Protein AF-A0A8J5J2X6-F1 (afdb_monomer_lite)

Foldseek 3Di:
DDDDDDDDDDDDDDDDDDDDDDPDPPDDDDDDDDDDDPDCVVCVPQDPPRDDDPVVVVPDPPDDPDDDDDDDQQAFFQDQDPFAGDTDTDRPVRFEEEAEAEAAADQCVQWDQDPQHDPPDDTAHDQCSPVVSVVVQADDADPDPVSRGGHGQKYWYWYAYPVRDIDIHIDGDQQQFDLLLVLLVLLQVLQLLVLVVCVVVVVDVDPVVSHRPDDADRDDDPPVLLVDDPVLLVVLQVDDAPWKDFDDPDPDPPPPDPDDPPFFKDKDKHKQWLQNLVVLQCQLQVPQPPDHFDSCLSLLLLLLQLLQLLVQVVCVVVVHDNVLAFSKEKEKAQCVPPCLDPPQDPNHNGDRIDIQMDGDPSVQRNPDRSNRSSVSVVVSRPRDDSVSVVSVVSNCSSRSHNVRMDTPDDLPRQHAYEYESQQSLQQPSSANPHTDSDDDDGDDPVQLRANYKYKHAHPVSVVDDPVCRRPRNTMIIITHIHRPSSVVSSVVDCSSSVSRDDDDDPDPPPPPPPPDPPFAKDDQPDPVNVVQVVVQLVVLCVPDPLSQSVQKDFPGWPTWTWDDDPFWTKIWTWTWIAGCFFQVNDRIDIFIKIKTWGDADPVCVVVVDGDIDIDMDTPDRGHGHPVSSVVSNVVVVVVVVVVVVVVVVVVVVVVVVVVPDDDDDDDDDDDDDDDDDDDDDDDLVNLLPDDLVVLVVLLVDPPNDPVSNVSSVVSVVVVVVVVVVVVVVVVPDDDDDDDDDD

Sequence (742 aa):
MRSRRDSPHRTVVVLSPLVKVTWNMKVKVMEEYPLFCADGSSTEQLASPVLLGPLDHIAQHFVPISVAFVYRRGESRIVMDDKDNTPRIDQLGAGGKLFSATCCDLLEAFEAVGEDDEPGSKPRLIVTNLPGGGNALLPPFDPSGAGMTRDPILSVQHTRFACGGVAIGICIRHIFCDAGGFFQLVRDLAELYRALRAFENGLIDNENEVKLSKPPHIRSFMEELHDMTLEERQEALQFQPVGFKLSPEVESAAAATNKLIPAPVTGRVLRFSSSELAALKAEANANNNGKPLSTFCALAAHIWLSIYRARVRLCEASMALASQVSPQILLSVNLRSRNQLRDVPPQYFPNAVFSAVLSVPTAQLLDAPLSTAAALIRDGTQPQAPTEMLKALHWIAAQPDKRRVQPCCNYEKEGVFVTQWSKFDMYQGASFEVPPALVAQPFTSSSLYDGLTCLMATEDQLRQSMDSAGVTTGSIDVNLALKEPVWTILDQDESFRRHRGCRSAVASIAPRSYFSSVRTPQSPNDPVIADAANFAVDQLRALSDSGIYTTLSLSKIHAAATELGDFHYVIHLQVALASPYFRSKRQVEDFEMMVLESKPRIEECASGKFNATRSIAIDEFPEMDEDAIENFWIKMVEERRQRRRELFEQWEREGELADGGGKQDHVESSEEKTVEKVTKTLTLDELQAMPTKQLRQLLATPESTAPLRAAISAILDERLTLLEQREETLNNQPINLHRDEL

Secondary structure (DSSP, 8-state):
-------------------------------------S-THHHHTS-SSPPPPTTTTTS-TT--------------EEEEPTTT--EEEE-GGG-EEEEEEEESS-GGGGEE--TTSPTTPPPEE-GGGSGGGGGGGSPP---SHHHHHHS-SEEEEEEEETTS-EEEEEEE-TTT--HHHHHHHHHHHHHHHHHHHHHHTTSSS-GGG-S-SSPPB-SPTTGGGGG--HHHHHHHHT---SSEEEPPS---TT-------PPPEEEEEEEE-HHHHHHHHHHHHTTSTT-PPPHHHHHHHHHHHHHHHHHHHHHHHTT--GGGS--EEEEEEETTGGGSSTTPPTTB-S--EEEEEEE--HHHHTT--HHHHHHHHHHHTSPPPHHHHHHHHHHHHH-S-GGGEEESS-TTS--EEEEE-TTS-SSTT--SSS--S-------TTT--TTEEEEEE-GGGGGS-GGGTT---S-EEEEEEEEHHHHHHHTT-TTTTTTSPPPP---------------EEE-TT-HHHHHHHHHHHHHHHHT-TTSGGGG-EEEEEEEEEEEE-SSEEEEEEEEEEE-TTBTT--SEEEEEEEEEEEPPPHHHHHHT-----EEEEESSPPPB-HHHHHHHHHHHHHHHHHHHHHHHHHHHHHHHHHTTS----------------------HHHHHHS-HHHHHHHHHSTT--HHHHHHHHHHHHHHHHHHHHHHHHHTT-PPPP-----

InterPro domains:
  IPR050317 Plant and Fungal Acyltransferase [PTHR31642] (138-442)

Structure (mmCIF, N/CA/C/O backbone):
data_AF-A0A8J5J2X6-F1
#
_entry.id   AF-A0A8J5J2X6-F1
#
loop_
_atom_site.group_PDB
_atom_site.id
_atom_site.type_symbol
_atom_site.label_atom_id
_atom_site.label_alt_id
_atom_site.label_comp_id
_atom_site.label_asym_id
_atom_site.label_entity_id
_atom_site.label_seq_id
_atom_site.pdbx_PDB_ins_code
_atom_site.Cartn_x
_atom_site.Cartn_y
_atom_site.Cartn_z
_atom_site.occupancy
_atom_site.B_iso_or_equiv
_atom_site.auth_seq_id
_atom_site.auth_comp_id
_atom_site.auth_asym_id
_atom_site.auth_atom_id
_atom_site.pdbx_PDB_model_num
ATOM 1 N N . MET A 1 1 ? 76.488 -28.567 13.703 1.00 27.23 1 MET A N 1
ATOM 2 C CA . MET A 1 1 ? 77.053 -29.882 13.321 1.00 27.23 1 MET A CA 1
ATOM 3 C C . MET A 1 1 ? 75.898 -30.862 13.142 1.00 27.23 1 MET A C 1
ATOM 5 O O . MET A 1 1 ? 75.124 -30.931 14.077 1.00 27.23 1 MET A O 1
ATOM 9 N N . ARG A 1 2 ? 75.808 -31.522 11.965 1.00 24.81 2 ARG A N 1
ATOM 10 C CA . ARG A 1 2 ? 75.247 -32.870 11.627 1.00 24.81 2 ARG A CA 1
ATOM 11 C C . ARG A 1 2 ? 73.973 -33.350 12.374 1.00 24.81 2 ARG A C 1
ATOM 13 O O . ARG A 1 2 ? 73.943 -33.296 13.584 1.00 24.81 2 ARG A O 1
ATOM 20 N N . SER A 1 3 ? 72.950 -33.990 11.797 1.00 24.14 3 SER A N 1
ATOM 21 C CA . SER A 1 3 ? 72.700 -34.650 10.503 1.00 24.14 3 SER A CA 1
ATOM 22 C C . SER A 1 3 ? 71.286 -35.286 10.575 1.00 24.14 3 SER A C 1
ATOM 24 O O . SER A 1 3 ? 70.951 -35.804 11.632 1.00 24.14 3 SER A O 1
ATOM 26 N N . ARG A 1 4 ? 70.522 -35.261 9.460 1.00 25.11 4 ARG A N 1
ATOM 27 C CA . ARG A 1 4 ? 69.577 -36.275 8.880 1.00 25.11 4 ARG A CA 1
ATOM 28 C C . ARG A 1 4 ?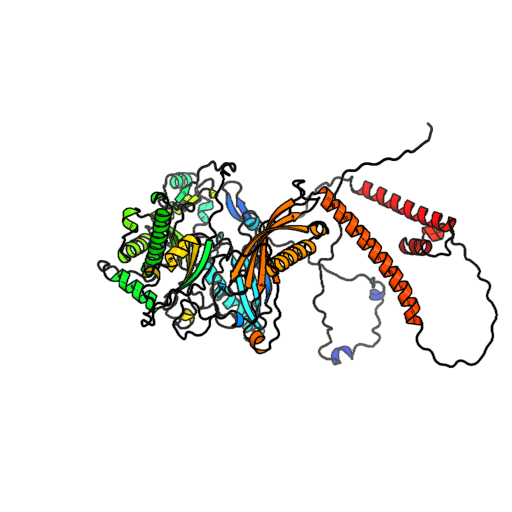 69.304 -37.554 9.707 1.00 25.11 4 ARG A C 1
ATOM 30 O O . ARG A 1 4 ? 70.261 -38.087 10.250 1.00 25.11 4 ARG A O 1
ATOM 37 N N . ARG A 1 5 ? 68.138 -38.221 9.732 1.00 27.00 5 ARG A N 1
ATOM 38 C CA . ARG A 1 5 ? 66.976 -38.486 8.828 1.00 27.00 5 ARG A CA 1
ATOM 39 C C . ARG A 1 5 ? 65.994 -39.335 9.700 1.00 27.00 5 ARG A C 1
ATOM 41 O O . ARG A 1 5 ? 66.466 -39.955 10.643 1.00 27.00 5 ARG A O 1
ATOM 48 N N . ASP A 1 6 ? 64.667 -39.293 9.581 1.00 25.81 6 ASP A N 1
ATOM 49 C CA . ASP A 1 6 ? 63.839 -40.170 8.729 1.00 25.81 6 ASP A CA 1
ATOM 50 C C . ASP A 1 6 ? 62.344 -39.850 8.973 1.00 25.81 6 ASP A C 1
ATOM 52 O O . ASP A 1 6 ? 61.942 -39.468 10.071 1.00 25.81 6 ASP A O 1
ATOM 56 N N . SER A 1 7 ? 61.524 -40.036 7.943 1.00 24.81 7 SER A N 1
ATOM 57 C CA . SER A 1 7 ? 60.050 -40.039 7.934 1.00 24.81 7 SER A CA 1
ATOM 58 C C . SER A 1 7 ? 59.576 -41.410 7.391 1.00 24.81 7 SER A C 1
ATOM 60 O O . SER A 1 7 ? 60.439 -42.179 6.962 1.00 24.81 7 SER A O 1
ATOM 62 N N . PRO A 1 8 ? 58.272 -41.749 7.238 1.00 46.94 8 PRO A N 1
ATOM 63 C CA . PRO A 1 8 ? 57.023 -41.316 7.896 1.00 46.94 8 PRO A CA 1
ATOM 64 C C . PRO A 1 8 ? 56.087 -42.505 8.285 1.00 46.94 8 PRO A C 1
ATOM 66 O O . PRO A 1 8 ? 56.210 -43.609 7.767 1.00 46.94 8 PRO A O 1
ATOM 69 N N . HIS A 1 9 ? 55.022 -42.256 9.059 1.00 23.39 9 HIS A N 1
ATOM 70 C CA . HIS A 1 9 ? 53.751 -42.986 8.899 1.00 23.39 9 HIS A CA 1
ATOM 71 C C . HIS A 1 9 ? 52.564 -42.013 8.988 1.00 23.39 9 HIS A C 1
ATOM 73 O O . HIS A 1 9 ? 52.481 -41.187 9.892 1.00 23.39 9 HIS A O 1
ATOM 79 N N . ARG A 1 10 ? 51.684 -42.097 7.980 1.00 30.98 10 ARG A N 1
ATOM 80 C CA . ARG A 1 10 ? 50.419 -41.360 7.800 1.00 30.98 10 ARG A CA 1
ATOM 81 C C . ARG A 1 10 ? 49.315 -41.910 8.713 1.00 30.98 10 ARG A C 1
ATOM 83 O O . ARG A 1 10 ? 49.318 -43.113 8.944 1.00 30.98 10 ARG A O 1
ATOM 90 N N . THR A 1 11 ? 48.355 -41.054 9.099 1.00 22.88 11 THR A N 1
ATOM 91 C CA . THR A 1 11 ? 46.870 -41.233 9.201 1.00 22.88 11 THR A CA 1
ATOM 92 C C . THR A 1 11 ? 46.329 -39.982 9.938 1.00 22.88 11 THR A C 1
ATOM 94 O O . THR A 1 11 ? 46.673 -39.787 11.094 1.00 22.88 11 THR A O 1
ATOM 97 N N . VAL A 1 12 ? 45.852 -38.925 9.260 1.00 27.12 12 VAL A N 1
ATOM 98 C CA . VAL A 1 12 ? 44.464 -38.613 8.813 1.00 27.12 12 VAL A CA 1
ATOM 99 C C . VAL A 1 12 ? 43.420 -38.589 9.944 1.00 27.12 12 VAL A C 1
ATOM 101 O O . VAL A 1 12 ? 43.097 -39.655 10.439 1.00 27.12 12 VAL A O 1
ATOM 104 N N . VAL A 1 13 ? 42.883 -37.398 10.284 1.00 24.02 13 VAL A N 1
ATOM 105 C CA . VAL A 1 13 ? 41.443 -37.006 10.376 1.00 24.02 13 VAL A CA 1
ATOM 106 C C . VAL A 1 13 ? 41.381 -35.473 10.627 1.00 24.02 13 VAL A C 1
ATOM 108 O O . VAL A 1 13 ? 42.000 -34.988 11.565 1.00 24.02 13 VAL A O 1
ATOM 111 N N . VAL A 1 14 ? 40.965 -34.667 9.638 1.00 28.73 14 VAL A N 1
ATOM 112 C CA . VAL A 1 14 ? 39.653 -33.980 9.455 1.00 28.73 14 VAL A CA 1
ATOM 113 C C . VAL A 1 14 ? 39.353 -32.830 10.432 1.00 28.73 14 VAL A C 1
ATOM 115 O O . VAL A 1 14 ? 39.004 -33.066 11.581 1.00 28.73 14 VAL A O 1
ATOM 118 N N . LEU A 1 15 ? 39.347 -31.603 9.887 1.00 22.98 15 LEU A N 1
ATOM 119 C CA . LEU A 1 15 ? 38.351 -30.553 10.148 1.00 22.98 15 LEU A CA 1
ATOM 120 C C . LEU A 1 15 ? 38.071 -29.798 8.830 1.00 22.98 15 LEU A C 1
ATOM 122 O O . LEU A 1 15 ? 38.986 -29.341 8.148 1.00 22.98 15 LEU A O 1
ATOM 126 N N . SER A 1 16 ? 36.796 -29.723 8.464 1.00 23.58 16 SER A N 1
ATOM 127 C CA . SER A 1 16 ? 36.185 -28.915 7.397 1.00 23.58 16 SER A CA 1
ATOM 128 C C . SER A 1 16 ? 35.909 -27.471 7.860 1.00 23.58 16 SER A C 1
ATOM 130 O O . SER A 1 16 ? 35.910 -27.238 9.068 1.00 23.58 16 SER A O 1
ATOM 132 N N . PRO A 1 17 ? 35.396 -26.570 6.997 1.00 31.47 17 PRO A N 1
ATOM 133 C CA . PRO A 1 17 ? 35.731 -26.276 5.597 1.00 31.47 17 PRO A CA 1
ATOM 134 C C . PRO A 1 17 ? 36.070 -24.765 5.440 1.00 31.47 17 PRO A C 1
ATOM 136 O O . PRO A 1 17 ? 36.157 -24.071 6.444 1.00 31.47 17 PRO A O 1
ATOM 139 N N . LEU A 1 18 ? 36.150 -24.256 4.194 1.00 24.39 18 LEU A N 1
ATOM 140 C CA . LEU A 1 18 ? 36.224 -22.833 3.752 1.00 24.39 18 LEU A CA 1
ATOM 141 C C . LEU A 1 18 ? 37.658 -22.375 3.383 1.00 24.39 18 LEU A C 1
ATOM 143 O O . LEU A 1 18 ? 38.560 -22.469 4.196 1.00 24.39 18 LEU A O 1
ATOM 147 N N . VAL A 1 19 ? 37.994 -21.867 2.188 1.00 24.53 19 VAL A N 1
ATOM 148 C CA . VAL A 1 19 ? 37.247 -21.440 0.989 1.00 24.53 19 VAL A CA 1
ATOM 149 C C . VAL A 1 19 ? 38.184 -21.561 -0.225 1.00 24.53 19 VAL A C 1
ATOM 151 O O . VAL A 1 19 ? 39.274 -21.000 -0.218 1.00 24.53 19 VAL A O 1
ATOM 154 N N . LYS A 1 20 ? 37.734 -22.200 -1.313 1.00 26.20 20 LYS A N 1
ATOM 155 C CA . LYS A 1 20 ? 38.244 -21.924 -2.667 1.00 26.20 20 LYS A CA 1
ATOM 156 C C . LYS A 1 20 ? 37.425 -20.775 -3.247 1.00 26.20 20 LYS A C 1
ATOM 158 O O . LYS A 1 20 ? 36.233 -20.948 -3.498 1.00 26.20 20 LYS A O 1
ATOM 163 N N . VAL A 1 21 ? 38.049 -19.621 -3.481 1.00 25.36 21 VAL A N 1
ATOM 164 C CA . VAL A 1 21 ? 37.426 -18.534 -4.248 1.00 25.36 21 VAL A CA 1
ATOM 165 C C . VAL A 1 21 ? 37.428 -18.938 -5.720 1.00 25.36 21 VAL A C 1
ATOM 167 O O . VAL A 1 21 ? 38.456 -18.964 -6.390 1.00 25.36 21 VAL A O 1
ATOM 170 N N . THR A 1 22 ? 36.248 -19.301 -6.205 1.00 29.55 22 THR A N 1
ATOM 171 C CA . THR A 1 22 ? 35.915 -19.457 -7.619 1.00 29.55 22 THR A CA 1
ATOM 172 C C . THR A 1 22 ? 35.402 -18.112 -8.126 1.00 29.55 22 THR A C 1
ATOM 174 O O . THR A 1 22 ? 34.450 -17.558 -7.577 1.00 29.55 22 THR A O 1
ATOM 177 N N . TRP A 1 23 ? 36.005 -17.568 -9.184 1.00 28.56 23 TRP A N 1
ATOM 178 C CA . TRP A 1 23 ? 35.381 -16.470 -9.922 1.00 28.56 23 TRP A CA 1
ATOM 179 C C . TRP A 1 23 ? 34.217 -17.047 -10.738 1.00 28.56 23 TRP A C 1
ATOM 181 O O . TRP A 1 23 ? 34.388 -17.529 -11.854 1.00 28.56 23 TRP A O 1
ATOM 191 N N . ASN A 1 24 ? 33.030 -17.044 -10.128 1.00 31.34 24 ASN A N 1
ATOM 192 C CA . ASN A 1 24 ? 31.743 -17.277 -10.779 1.00 31.34 24 ASN A CA 1
ATOM 193 C C . ASN A 1 24 ? 31.540 -16.233 -11.889 1.00 31.34 24 ASN A C 1
ATOM 195 O O . ASN A 1 24 ? 31.380 -15.047 -11.592 1.00 31.34 24 ASN A O 1
ATOM 199 N N . MET A 1 25 ? 31.512 -16.644 -13.159 1.00 31.53 25 MET A N 1
ATOM 200 C CA . MET A 1 25 ? 31.124 -15.748 -14.254 1.00 31.53 25 MET A CA 1
ATOM 201 C C . MET A 1 25 ? 29.621 -15.436 -14.145 1.00 31.53 25 MET A C 1
ATOM 203 O O . MET A 1 25 ? 28.776 -16.253 -14.492 1.00 31.53 25 MET A O 1
ATOM 207 N N . LYS A 1 26 ? 29.302 -14.246 -13.616 1.00 31.41 26 LYS A N 1
ATOM 208 C CA . LYS A 1 26 ? 27.948 -13.684 -13.420 1.00 31.41 26 LYS A CA 1
ATOM 209 C C . LYS A 1 26 ? 27.485 -12.763 -14.564 1.00 31.41 26 LYS A C 1
ATOM 211 O O . LYS A 1 26 ? 26.516 -12.031 -14.394 1.00 31.41 26 LYS A O 1
ATOM 216 N N . VAL A 1 27 ? 28.180 -12.745 -15.701 1.00 29.03 27 VAL A N 1
ATOM 217 C CA . VAL A 1 27 ? 27.907 -11.807 -16.803 1.00 29.03 27 VAL A CA 1
ATOM 218 C C . VAL A 1 27 ? 27.602 -12.588 -18.076 1.00 29.03 27 VAL A C 1
ATOM 220 O O . VAL A 1 27 ? 28.375 -13.464 -18.462 1.00 29.03 27 VAL A O 1
ATOM 223 N N . LYS A 1 28 ? 26.469 -12.268 -18.709 1.00 35.06 28 LYS A N 1
ATOM 224 C CA . LYS A 1 28 ? 25.990 -12.860 -19.962 1.00 35.06 28 LYS A CA 1
ATOM 225 C C . LYS A 1 28 ? 25.806 -11.741 -20.989 1.00 35.06 28 LYS A C 1
ATOM 227 O O . LYS A 1 28 ? 25.153 -10.747 -20.687 1.00 35.06 28 LYS A O 1
ATOM 232 N N . VAL A 1 29 ? 26.399 -11.893 -22.172 1.00 34.75 29 VAL A N 1
ATOM 233 C CA . VAL A 1 29 ? 26.200 -10.977 -23.307 1.00 34.75 29 VAL A CA 1
ATOM 234 C C . VAL A 1 29 ? 24.805 -11.231 -23.876 1.00 34.75 29 VAL A C 1
ATOM 236 O O . VAL A 1 29 ? 24.452 -12.386 -24.115 1.00 34.75 29 VAL A O 1
ATOM 239 N N . MET A 1 30 ? 23.999 -10.176 -24.007 1.00 34.75 30 MET A N 1
ATOM 240 C CA . MET A 1 30 ? 22.581 -10.292 -24.369 1.00 34.75 30 MET A CA 1
ATOM 241 C C . MET A 1 30 ? 22.336 -10.096 -25.871 1.00 34.75 30 MET A C 1
ATOM 243 O O . MET A 1 30 ? 21.526 -10.834 -26.420 1.00 34.75 30 MET A O 1
ATOM 247 N N . GLU A 1 31 ? 23.052 -9.178 -26.534 1.00 33.78 31 GLU A N 1
ATOM 248 C CA . GLU A 1 31 ? 22.969 -8.910 -27.982 1.00 33.78 31 GLU A CA 1
ATOM 249 C C . GLU A 1 31 ? 24.299 -8.358 -28.528 1.00 33.78 31 GLU A C 1
ATOM 251 O O . GLU A 1 31 ? 25.108 -7.816 -27.770 1.00 33.78 31 GLU A O 1
ATOM 256 N N . GLU A 1 32 ? 24.511 -8.480 -29.843 1.00 41.59 32 GLU A N 1
ATOM 257 C CA . GLU A 1 32 ? 25.691 -7.995 -30.569 1.00 41.59 32 GLU A CA 1
ATOM 258 C C . GLU A 1 32 ? 25.255 -7.385 -31.911 1.00 41.59 32 GLU A C 1
ATOM 260 O O . GLU A 1 32 ? 24.508 -8.012 -32.664 1.00 41.59 32 GLU A O 1
ATOM 265 N N . TYR A 1 33 ? 25.714 -6.165 -32.211 1.00 35.25 33 TYR A N 1
ATOM 266 C CA . TYR A 1 33 ? 25.373 -5.447 -33.442 1.00 35.25 33 TYR A CA 1
ATOM 267 C C . TYR A 1 33 ? 26.640 -5.085 -34.226 1.00 35.25 33 TYR A C 1
ATOM 269 O O . TYR A 1 33 ? 27.506 -4.390 -33.688 1.00 35.25 33 TYR A O 1
ATOM 277 N N . PRO A 1 34 ? 26.757 -5.490 -35.501 1.00 47.81 34 PRO A N 1
ATOM 278 C CA . PRO A 1 34 ? 27.825 -5.014 -36.365 1.00 47.81 34 PRO A CA 1
ATOM 279 C C . PRO A 1 34 ? 27.544 -3.568 -36.797 1.00 47.81 34 PRO A C 1
ATOM 281 O O . PRO A 1 34 ? 26.475 -3.259 -37.325 1.00 47.81 34 PRO A O 1
ATOM 284 N N . LEU A 1 35 ? 28.511 -2.677 -36.576 1.00 41.03 35 LEU A N 1
ATOM 285 C CA . LEU A 1 35 ? 28.449 -1.292 -37.039 1.00 41.03 35 LEU A CA 1
ATOM 286 C C . LEU A 1 35 ? 29.086 -1.169 -38.424 1.00 41.03 35 LEU A C 1
ATOM 288 O O . LEU A 1 35 ? 30.197 -1.645 -38.653 1.00 41.03 35 LEU A O 1
ATOM 292 N N . PHE A 1 36 ? 28.397 -0.470 -39.322 1.00 59.38 36 PHE A N 1
ATOM 293 C CA . PHE A 1 36 ? 28.896 -0.110 -40.646 1.00 59.38 36 PHE A CA 1
ATOM 294 C C . PHE A 1 36 ? 28.936 1.413 -40.775 1.00 59.38 36 PHE A C 1
ATOM 296 O O . PHE A 1 36 ? 28.088 2.109 -40.211 1.00 59.38 36 PHE A O 1
ATOM 303 N N . CYS A 1 37 ? 29.913 1.944 -41.515 1.00 52.09 37 CYS A N 1
ATOM 304 C CA . CYS A 1 37 ? 29.929 3.364 -41.864 1.00 52.09 37 CYS A CA 1
ATOM 305 C C . CYS A 1 37 ? 28.640 3.721 -42.613 1.00 52.09 37 CYS A C 1
ATOM 307 O O . CYS A 1 37 ? 28.247 3.019 -43.542 1.00 52.09 37 CYS A O 1
ATOM 309 N N . ALA A 1 38 ? 27.997 4.818 -42.212 1.00 49.25 38 ALA A N 1
ATOM 310 C CA . ALA A 1 38 ? 26.708 5.232 -42.766 1.00 49.25 38 ALA A CA 1
ATOM 311 C C . ALA A 1 38 ? 26.775 5.629 -44.258 1.00 49.25 38 ALA A C 1
ATOM 313 O O . ALA A 1 38 ? 25.752 5.602 -44.936 1.00 49.25 38 ALA A O 1
ATOM 314 N N . ASP A 1 39 ? 27.966 5.961 -44.770 1.00 52.97 39 ASP A N 1
ATOM 315 C CA . ASP A 1 39 ? 28.254 6.214 -46.186 1.00 52.97 39 ASP A CA 1
ATOM 316 C C . ASP A 1 39 ? 29.648 5.660 -46.548 1.00 52.97 39 ASP A C 1
ATOM 318 O O . ASP A 1 39 ? 30.644 5.974 -45.888 1.00 52.97 39 ASP A O 1
ATOM 322 N N . GLY A 1 40 ? 29.722 4.831 -47.595 1.00 57.19 40 GLY A N 1
ATOM 323 C CA . GLY A 1 40 ? 30.942 4.149 -48.044 1.00 57.19 40 GLY A CA 1
ATOM 324 C C . GLY A 1 40 ? 31.987 5.066 -48.688 1.00 57.19 40 GLY A C 1
ATOM 325 O O . GLY A 1 40 ? 33.163 4.712 -48.724 1.00 57.19 40 GLY A O 1
ATOM 326 N N . SER A 1 41 ? 31.607 6.274 -49.115 1.00 60.91 41 SER A N 1
ATOM 327 C CA . SER A 1 41 ? 32.543 7.251 -49.701 1.00 60.91 41 SER A CA 1
ATOM 328 C C . SER A 1 41 ? 33.658 7.678 -48.727 1.00 60.91 41 SER A C 1
ATOM 330 O O . SER A 1 41 ? 34.765 8.041 -49.133 1.00 60.91 41 SER A O 1
ATOM 332 N N . SER A 1 42 ? 33.389 7.580 -47.420 1.00 55.44 42 SER A N 1
ATOM 333 C CA . SER A 1 42 ? 34.317 7.939 -46.343 1.00 55.44 42 SER A CA 1
ATOM 334 C C . SER A 1 42 ? 35.452 6.928 -46.130 1.00 55.44 42 SER A C 1
ATOM 336 O O . SER A 1 42 ? 36.484 7.285 -45.561 1.00 55.44 42 SER A O 1
ATOM 338 N N . THR A 1 43 ? 35.309 5.695 -46.627 1.00 62.16 43 THR A N 1
ATOM 339 C CA . THR A 1 43 ? 36.350 4.656 -46.555 1.00 62.16 43 THR A CA 1
ATOM 340 C C . THR A 1 43 ? 37.071 4.432 -47.886 1.00 62.16 43 THR A C 1
ATOM 342 O O . THR A 1 43 ? 38.174 3.894 -47.881 1.00 62.16 43 THR A O 1
ATOM 345 N N . GLU A 1 44 ? 36.530 4.913 -49.011 1.00 63.31 44 GLU A N 1
ATOM 346 C CA . GLU A 1 44 ? 37.147 4.798 -50.347 1.00 63.31 44 GLU A CA 1
ATOM 347 C C . GLU A 1 44 ? 38.487 5.541 -50.484 1.00 63.31 44 GLU A C 1
ATOM 349 O O . GLU A 1 44 ? 39.325 5.162 -51.301 1.00 63.31 44 GLU A O 1
ATOM 354 N N . GLN A 1 45 ? 38.726 6.581 -49.677 1.00 58.00 45 GLN A N 1
ATOM 355 C CA . GLN A 1 45 ? 40.002 7.312 -49.662 1.00 58.00 45 GLN A CA 1
ATOM 356 C C . GLN A 1 45 ? 41.103 6.605 -48.850 1.00 58.00 45 GLN A C 1
ATOM 358 O O . GLN A 1 45 ? 42.263 7.018 -48.898 1.00 58.00 45 GLN A O 1
ATOM 363 N N . LEU A 1 46 ? 40.766 5.550 -48.099 1.00 57.09 46 LEU A N 1
ATOM 364 C CA . LEU A 1 46 ? 41.723 4.785 -47.303 1.00 57.09 46 LEU A CA 1
ATOM 365 C C . LEU A 1 46 ? 42.331 3.681 -48.175 1.00 57.09 46 LEU A C 1
ATOM 367 O O . LEU A 1 46 ? 41.651 2.749 -48.599 1.00 57.09 46 LEU A O 1
ATOM 371 N N . ALA A 1 47 ? 43.632 3.778 -48.456 1.00 63.03 47 ALA A N 1
ATOM 372 C CA . ALA A 1 47 ? 44.335 2.752 -49.220 1.00 63.03 47 ALA A CA 1
ATOM 373 C C . ALA A 1 47 ? 44.311 1.404 -48.476 1.00 63.03 47 ALA A C 1
ATOM 375 O O . ALA A 1 47 ? 44.597 1.347 -47.280 1.00 63.03 47 ALA A O 1
ATOM 376 N N . SER A 1 48 ? 44.000 0.323 -49.199 1.00 65.69 48 SER A N 1
ATOM 377 C CA . SER A 1 48 ? 44.021 -1.047 -48.680 1.00 65.69 48 SER A CA 1
ATOM 378 C C . SER A 1 48 ? 45.188 -1.835 -49.290 1.00 65.69 48 SER A C 1
ATOM 380 O O . SER A 1 48 ? 45.289 -1.901 -50.519 1.00 65.69 48 SER A O 1
ATOM 382 N N . PRO A 1 49 ? 46.063 -2.449 -48.473 1.00 62.16 49 PRO A N 1
ATOM 383 C CA . PRO A 1 49 ? 46.044 -2.444 -47.008 1.00 62.16 49 PRO A CA 1
ATOM 384 C C . PRO A 1 49 ? 46.482 -1.093 -46.416 1.00 62.16 49 PRO A C 1
ATOM 386 O O . PRO A 1 49 ? 47.368 -0.430 -46.956 1.00 62.16 49 PRO A O 1
ATOM 389 N N . VAL A 1 50 ? 45.905 -0.718 -45.268 1.00 67.81 50 VAL A N 1
ATOM 390 C CA . VAL A 1 50 ? 46.376 0.438 -44.489 1.00 67.81 50 VAL A CA 1
ATOM 391 C C . VAL A 1 50 ? 47.723 0.071 -43.869 1.00 67.81 50 VAL A C 1
ATOM 393 O O . VAL A 1 50 ? 47.817 -0.874 -43.086 1.00 67.81 50 VAL A O 1
ATOM 396 N N . LEU A 1 51 ? 48.776 0.798 -44.240 1.00 69.00 51 LEU A N 1
ATOM 397 C CA . LEU A 1 51 ? 50.124 0.574 -43.720 1.00 69.00 51 LEU A CA 1
ATOM 398 C C . LEU A 1 51 ? 50.306 1.340 -42.403 1.00 69.00 51 LEU A C 1
ATOM 400 O O . LEU A 1 51 ? 50.148 2.560 -42.369 1.00 69.00 51 LEU A O 1
ATOM 404 N N . LEU A 1 52 ? 50.632 0.616 -41.332 1.00 70.62 52 LEU A N 1
ATOM 405 C CA . LEU A 1 52 ? 50.881 1.175 -40.001 1.00 70.62 52 LEU A CA 1
ATOM 406 C C . LEU A 1 52 ? 52.271 1.838 -39.924 1.00 70.62 52 LEU A C 1
ATOM 408 O O . LEU A 1 52 ? 53.202 1.455 -40.638 1.00 70.62 52 LEU A O 1
ATOM 412 N N . GLY A 1 53 ? 52.406 2.871 -39.088 1.00 52.78 53 GLY A N 1
ATOM 413 C CA . GLY A 1 53 ? 53.641 3.636 -38.939 1.00 52.78 53 GLY A CA 1
ATOM 414 C C . GLY A 1 53 ? 54.631 3.007 -37.946 1.00 52.78 53 GLY A C 1
ATOM 415 O O . GLY A 1 53 ? 54.269 2.137 -37.154 1.00 52.78 53 GLY A O 1
ATOM 416 N N . PRO A 1 54 ? 55.896 3.475 -37.905 1.00 41.06 54 PRO A N 1
ATOM 417 C CA . PRO A 1 54 ? 56.921 2.908 -37.027 1.00 41.06 54 PRO A CA 1
ATOM 418 C C . PRO A 1 54 ? 56.567 2.953 -35.539 1.00 41.06 54 PRO A C 1
ATOM 420 O O . PRO A 1 54 ? 57.022 2.087 -34.810 1.00 41.06 54 PRO A O 1
ATOM 423 N N . LEU A 1 55 ? 55.765 3.929 -35.092 1.00 37.19 55 LEU A N 1
ATOM 424 C CA . LEU A 1 55 ? 55.290 4.027 -33.705 1.00 37.19 55 LEU A CA 1
ATOM 425 C C . LEU A 1 55 ? 54.171 3.017 -33.390 1.00 37.19 55 LEU A C 1
ATOM 427 O O . LEU A 1 55 ? 54.114 2.498 -32.277 1.00 37.19 55 LEU A O 1
ATOM 431 N N . ASP A 1 56 ? 53.345 2.673 -34.376 1.00 53.75 56 ASP A N 1
ATOM 432 C CA . ASP A 1 56 ? 52.300 1.653 -34.244 1.00 53.75 56 ASP A CA 1
ATOM 433 C C . ASP A 1 56 ? 52.906 0.244 -34.167 1.00 53.75 56 ASP A C 1
ATOM 435 O O . ASP A 1 56 ? 52.370 -0.637 -33.504 1.00 53.75 56 ASP A O 1
ATOM 439 N N . HIS A 1 57 ? 54.075 0.039 -34.786 1.00 50.72 57 HIS A N 1
ATOM 440 C CA . HIS A 1 57 ? 54.825 -1.222 -34.733 1.00 50.72 57 HIS A CA 1
ATOM 441 C C . HIS A 1 57 ? 55.496 -1.486 -33.374 1.00 50.72 57 HIS A C 1
ATOM 443 O O . HIS A 1 57 ? 55.907 -2.611 -33.099 1.00 50.72 57 HIS A O 1
ATOM 449 N N . ILE A 1 58 ? 55.644 -0.453 -32.539 1.00 45.19 58 ILE A N 1
ATOM 450 C CA . ILE A 1 58 ? 56.203 -0.553 -31.178 1.00 45.19 58 ILE A CA 1
ATOM 451 C C . ILE A 1 58 ? 55.111 -0.552 -30.105 1.00 45.19 58 ILE A C 1
ATOM 453 O O . ILE A 1 58 ? 55.395 -0.865 -28.947 1.00 45.19 58 ILE A O 1
ATOM 457 N N . ALA A 1 59 ? 53.865 -0.243 -30.472 1.00 46.72 59 ALA A N 1
ATOM 458 C CA . ALA A 1 59 ? 52.720 -0.458 -29.606 1.00 46.72 59 ALA A CA 1
ATOM 459 C C . ALA A 1 59 ? 52.433 -1.966 -29.508 1.00 46.72 59 ALA A C 1
ATOM 461 O O . ALA A 1 59 ? 52.348 -2.676 -30.509 1.00 46.72 59 ALA A O 1
ATOM 462 N N . GLN A 1 60 ? 52.297 -2.484 -28.287 1.00 45.31 60 GLN A N 1
ATOM 463 C CA . GLN A 1 60 ? 52.025 -3.904 -28.072 1.00 45.31 60 GLN A CA 1
ATOM 464 C C . GLN A 1 60 ? 50.621 -4.259 -28.582 1.00 45.31 60 GLN A C 1
ATOM 466 O O . GLN A 1 60 ? 49.620 -3.959 -27.937 1.00 45.31 60 GLN A O 1
ATOM 471 N N . HIS A 1 61 ? 50.562 -4.959 -29.717 1.00 45.16 61 HIS A N 1
ATOM 472 C CA . HIS A 1 61 ? 49.351 -5.324 -30.477 1.00 45.16 61 HIS A CA 1
ATOM 473 C C . HIS A 1 61 ? 48.308 -6.169 -29.712 1.00 45.16 61 HIS A C 1
ATOM 475 O O . HIS A 1 61 ? 47.255 -6.491 -30.252 1.00 45.16 61 HIS A O 1
ATOM 481 N N . PHE A 1 62 ? 48.601 -6.563 -28.472 1.00 41.56 62 PHE A N 1
ATOM 482 C CA . PHE A 1 62 ? 47.752 -7.404 -27.626 1.00 41.56 62 PHE A CA 1
ATOM 483 C C . PHE A 1 62 ? 47.223 -6.680 -26.381 1.00 41.56 62 PHE A C 1
ATOM 485 O O . PHE A 1 62 ? 46.559 -7.314 -25.563 1.00 41.56 62 PHE A O 1
ATOM 492 N N . VAL A 1 63 ? 47.531 -5.392 -26.194 1.00 35.19 63 VAL A N 1
ATOM 493 C CA . VAL A 1 63 ? 47.068 -4.623 -25.032 1.00 35.19 63 VAL A CA 1
ATOM 494 C C . VAL A 1 63 ? 45.800 -3.864 -25.421 1.00 35.19 63 VAL A C 1
ATOM 496 O O . VAL A 1 63 ? 45.893 -2.836 -26.092 1.00 35.19 63 VAL A O 1
ATOM 499 N N . PRO A 1 64 ? 44.601 -4.337 -25.039 1.00 35.88 64 PRO A N 1
ATOM 500 C CA . PRO A 1 64 ? 43.401 -3.550 -25.238 1.00 35.88 64 PRO A CA 1
ATOM 501 C C . PRO A 1 64 ? 43.413 -2.368 -24.262 1.00 35.88 64 PRO A C 1
ATOM 503 O O . PRO A 1 64 ? 43.743 -2.518 -23.083 1.00 35.88 64 PRO A O 1
ATOM 506 N N . ILE A 1 65 ? 43.001 -1.187 -24.724 1.00 36.16 65 ILE A N 1
ATOM 507 C CA . ILE A 1 65 ? 42.553 -0.141 -23.802 1.00 36.16 65 ILE A CA 1
ATOM 508 C C . ILE A 1 65 ? 41.146 -0.545 -23.373 1.00 36.16 65 ILE A C 1
ATOM 510 O O . ILE A 1 65 ? 40.168 -0.341 -24.087 1.00 36.16 65 ILE A O 1
ATOM 514 N N . SER A 1 66 ? 41.056 -1.197 -22.220 1.00 33.72 66 SER A N 1
ATOM 515 C CA . SER A 1 66 ? 39.793 -1.601 -21.611 1.00 33.72 66 SER A CA 1
ATOM 516 C C . SER A 1 66 ? 39.652 -0.892 -20.277 1.00 33.72 66 SER A C 1
ATOM 518 O O . SER A 1 66 ? 40.422 -1.135 -19.352 1.00 33.72 66 SER A O 1
ATOM 520 N N . VAL A 1 67 ? 38.666 -0.007 -20.178 1.00 26.48 67 VAL A N 1
ATOM 521 C CA . VAL A 1 67 ? 38.351 0.695 -18.935 1.00 26.48 67 VAL A CA 1
ATOM 522 C C . VAL A 1 67 ? 37.093 0.067 -18.349 1.00 26.48 67 VAL A C 1
ATOM 524 O O . VAL A 1 67 ? 36.015 0.160 -18.929 1.00 26.48 67 VAL A O 1
ATOM 527 N N . ALA A 1 68 ? 37.233 -0.596 -17.202 1.00 29.06 68 ALA A N 1
ATOM 528 C CA . ALA A 1 68 ? 36.101 -1.064 -16.415 1.00 29.06 68 ALA A CA 1
ATOM 529 C C . ALA A 1 68 ? 35.765 -0.007 -15.359 1.00 29.06 68 ALA A C 1
ATOM 531 O O . ALA A 1 68 ? 36.483 0.149 -14.371 1.00 29.06 68 ALA A O 1
ATOM 532 N N . PHE A 1 69 ? 34.662 0.711 -15.552 1.00 29.42 69 PHE A N 1
ATOM 533 C CA . PHE A 1 69 ? 34.108 1.568 -14.511 1.00 29.42 69 PHE A CA 1
ATOM 534 C C . PHE A 1 69 ? 33.303 0.701 -13.543 1.00 29.42 69 PHE A C 1
ATOM 536 O O . PHE A 1 69 ? 32.172 0.302 -13.815 1.00 29.42 69 PHE A O 1
ATOM 543 N N . VAL A 1 70 ? 33.918 0.356 -12.414 1.00 29.61 70 VAL A N 1
ATOM 544 C CA . VAL A 1 70 ? 33.263 -0.385 -11.335 1.00 29.61 70 VAL A CA 1
ATOM 545 C C . VAL A 1 70 ? 32.712 0.620 -10.333 1.00 29.61 70 VAL A C 1
ATOM 547 O O . VAL A 1 70 ? 33.448 1.169 -9.516 1.00 29.61 70 VAL A O 1
ATOM 550 N N . TYR A 1 71 ? 31.404 0.851 -10.374 1.00 30.56 71 TYR A N 1
ATOM 551 C CA . TYR A 1 71 ? 30.714 1.623 -9.346 1.00 30.56 71 TYR A CA 1
ATOM 552 C C . TYR A 1 71 ? 30.326 0.688 -8.201 1.00 30.56 71 TYR A C 1
ATOM 554 O O . TYR A 1 71 ? 29.696 -0.352 -8.407 1.00 30.56 71 TYR A O 1
ATOM 562 N N . ARG A 1 72 ? 30.703 1.040 -6.968 1.00 34.97 72 ARG A N 1
ATOM 563 C CA . ARG A 1 72 ? 30.179 0.360 -5.780 1.00 34.97 72 ARG A CA 1
ATOM 564 C C . ARG A 1 72 ? 28.668 0.606 -5.743 1.00 34.97 72 ARG A C 1
ATOM 566 O O . ARG A 1 72 ? 28.237 1.723 -6.023 1.00 34.97 72 ARG A O 1
ATOM 573 N N . ARG A 1 73 ? 27.886 -0.437 -5.424 1.00 39.50 73 ARG A N 1
ATOM 574 C CA . ARG A 1 73 ? 26.429 -0.358 -5.240 1.00 39.50 73 ARG A CA 1
ATOM 575 C C . ARG A 1 73 ? 26.121 0.897 -4.431 1.00 39.50 73 ARG A C 1
ATOM 577 O O . ARG A 1 73 ? 26.528 0.990 -3.276 1.00 39.50 73 ARG A O 1
ATOM 584 N N . GLY A 1 74 ? 25.450 1.847 -5.066 1.00 38.53 74 GLY A N 1
ATOM 585 C CA . GLY A 1 74 ? 24.843 2.940 -4.349 1.00 38.53 74 GLY A CA 1
ATOM 586 C C . GLY A 1 74 ? 23.821 2.340 -3.396 1.00 38.53 74 GLY A C 1
ATOM 587 O O . GLY A 1 74 ? 22.906 1.643 -3.832 1.00 38.53 74 GLY A O 1
ATOM 588 N N . GLU A 1 75 ? 24.023 2.519 -2.100 1.00 48.75 75 GLU A N 1
ATOM 589 C CA . GLU A 1 75 ? 23.020 2.205 -1.100 1.00 48.75 75 GLU A CA 1
ATOM 590 C C . GLU A 1 75 ? 22.574 3.520 -0.490 1.00 48.75 75 GLU A C 1
ATOM 592 O O . GLU A 1 75 ? 23.338 4.159 0.223 1.00 48.75 75 GLU A O 1
ATOM 597 N N . SER A 1 76 ? 21.327 3.917 -0.714 1.00 48.28 76 SER A N 1
ATOM 598 C CA . SER A 1 76 ? 20.686 4.737 0.301 1.00 48.28 76 SER A CA 1
ATOM 599 C C . SER A 1 76 ? 20.541 3.892 1.556 1.00 48.28 76 SER A C 1
ATOM 601 O O . SER A 1 76 ? 19.788 2.911 1.552 1.00 48.28 76 SER A O 1
ATOM 603 N N . ARG A 1 77 ? 21.242 4.253 2.621 1.00 62.66 77 ARG A N 1
ATOM 604 C CA . ARG A 1 77 ? 21.074 3.588 3.909 1.00 62.66 77 ARG A CA 1
ATOM 605 C C . ARG A 1 77 ? 20.211 4.480 4.775 1.00 62.66 77 ARG A C 1
ATOM 607 O O . ARG A 1 77 ? 20.597 5.611 5.060 1.00 62.66 77 ARG A O 1
ATOM 614 N N . ILE A 1 78 ? 19.047 3.973 5.183 1.00 64.75 78 ILE A N 1
ATOM 615 C CA . ILE A 1 78 ? 18.421 4.511 6.387 1.00 64.75 78 ILE A CA 1
ATOM 616 C C . ILE A 1 78 ? 19.311 4.057 7.539 1.00 64.75 78 ILE A C 1
ATOM 618 O O . ILE A 1 78 ? 19.356 2.869 7.862 1.00 64.75 78 ILE A O 1
ATOM 622 N N . VAL A 1 79 ? 20.057 4.996 8.104 1.00 67.69 79 VAL A N 1
ATOM 623 C CA . VAL A 1 79 ? 20.910 4.786 9.271 1.00 67.69 79 VAL A CA 1
ATOM 624 C C . VAL A 1 79 ? 20.201 5.382 10.473 1.00 67.69 79 VAL A C 1
ATOM 626 O O . VAL A 1 79 ? 19.563 6.425 10.375 1.00 67.69 79 VAL A O 1
ATOM 629 N N . MET A 1 80 ? 20.257 4.693 11.603 1.00 70.62 80 MET A N 1
ATOM 630 C CA . MET A 1 80 ? 19.725 5.217 12.855 1.00 70.62 80 MET A CA 1
ATOM 631 C C . MET A 1 80 ? 20.842 5.970 13.564 1.00 70.62 80 MET A C 1
ATOM 633 O O . MET A 1 80 ? 21.946 5.445 13.661 1.00 70.62 80 MET A O 1
ATOM 637 N N . ASP A 1 81 ? 20.565 7.177 14.045 1.00 70.81 81 ASP A N 1
ATOM 638 C CA . ASP A 1 81 ? 21.517 7.923 14.861 1.00 70.81 81 ASP A CA 1
ATOM 639 C C . ASP A 1 81 ? 21.789 7.162 16.167 1.00 70.81 81 ASP A C 1
ATOM 641 O O . ASP A 1 81 ? 20.856 6.788 16.879 1.00 70.81 81 ASP A O 1
ATOM 645 N N . ASP A 1 82 ? 23.061 6.923 16.484 1.00 73.44 82 ASP A N 1
ATOM 646 C CA . ASP A 1 82 ? 23.455 6.118 17.646 1.00 73.44 82 ASP A CA 1
ATOM 647 C C . ASP A 1 82 ? 23.074 6.768 18.987 1.00 73.44 82 ASP A C 1
ATOM 649 O O . ASP A 1 82 ? 23.039 6.088 20.014 1.00 73.44 82 ASP A O 1
ATOM 653 N N . LYS A 1 83 ? 22.808 8.083 19.011 1.00 72.81 83 LYS A N 1
ATOM 654 C CA . LYS A 1 83 ? 22.489 8.810 20.247 1.00 72.81 83 LYS A CA 1
ATOM 655 C C . LYS A 1 83 ? 21.011 8.766 20.591 1.00 72.81 83 LYS A C 1
ATOM 657 O O . LYS A 1 83 ? 20.676 8.631 21.764 1.00 72.81 83 LYS A O 1
ATOM 662 N N . ASP A 1 84 ? 20.148 8.949 19.595 1.00 67.88 84 ASP A N 1
ATOM 663 C CA . ASP A 1 84 ? 18.713 9.158 19.822 1.00 67.88 84 ASP A CA 1
ATOM 664 C C . ASP A 1 84 ? 17.790 8.333 18.910 1.00 67.88 84 ASP A C 1
ATOM 666 O O . ASP A 1 84 ? 16.563 8.494 18.927 1.00 67.88 84 ASP A O 1
ATOM 670 N N . ASN A 1 85 ? 18.383 7.432 18.120 1.00 68.25 85 ASN A N 1
ATOM 671 C CA . ASN A 1 85 ? 17.718 6.561 17.161 1.00 68.25 85 ASN A CA 1
ATOM 672 C C . ASN A 1 85 ? 16.900 7.304 16.095 1.00 68.25 85 ASN A C 1
ATOM 674 O O . ASN A 1 85 ? 15.964 6.730 15.529 1.00 68.25 85 ASN A O 1
ATOM 678 N N . THR A 1 86 ? 17.242 8.560 15.795 1.00 73.56 86 THR A N 1
ATOM 679 C CA . THR A 1 86 ? 16.635 9.291 14.680 1.00 73.56 86 THR A CA 1
ATOM 680 C C . THR A 1 86 ? 17.040 8.643 13.352 1.00 73.56 86 THR A C 1
ATOM 682 O O . THR A 1 86 ? 18.233 8.478 13.096 1.00 73.56 86 THR A O 1
ATOM 685 N N . PRO A 1 87 ? 16.092 8.281 12.474 1.00 69.94 87 PRO A N 1
ATOM 686 C CA . PRO A 1 87 ? 16.411 7.768 11.148 1.00 69.94 87 PRO A CA 1
ATOM 687 C C . PRO A 1 87 ? 16.971 8.884 10.255 1.00 69.94 87 PRO A C 1
ATOM 689 O O . PRO A 1 87 ? 16.399 9.969 10.159 1.00 69.94 87 PRO A O 1
ATOM 692 N N . ARG A 1 88 ? 18.081 8.605 9.574 1.00 71.69 88 ARG A N 1
ATOM 693 C CA . ARG A 1 88 ? 18.807 9.507 8.672 1.00 71.69 88 ARG A CA 1
ATOM 694 C C . ARG A 1 88 ? 19.147 8.790 7.374 1.00 71.69 88 ARG A C 1
ATOM 696 O O . ARG A 1 88 ? 19.117 7.565 7.311 1.00 71.69 88 ARG A O 1
ATOM 703 N N . ILE A 1 89 ? 19.464 9.556 6.335 1.00 68.38 89 ILE A N 1
ATOM 704 C CA . ILE A 1 89 ? 19.810 9.022 5.018 1.00 68.38 89 ILE A CA 1
ATOM 705 C C . ILE A 1 89 ? 21.273 9.301 4.758 1.00 68.38 89 ILE A C 1
ATOM 707 O O . ILE A 1 89 ? 21.664 10.458 4.601 1.00 68.38 89 ILE A O 1
ATOM 711 N N . ASP A 1 90 ? 22.041 8.234 4.613 1.00 58.91 90 ASP A N 1
ATOM 712 C CA . ASP A 1 90 ? 23.376 8.329 4.054 1.00 58.91 90 ASP A CA 1
ATOM 713 C C . ASP A 1 90 ? 23.318 8.061 2.547 1.00 58.91 90 ASP A C 1
ATOM 715 O O . ASP A 1 90 ? 22.532 7.237 2.074 1.00 58.91 90 ASP A O 1
ATOM 719 N N . GLN A 1 91 ? 24.168 8.763 1.790 1.00 59.78 91 GLN A N 1
ATOM 720 C CA . GLN A 1 91 ? 24.361 8.556 0.349 1.00 59.78 91 GLN A CA 1
ATOM 721 C C . GLN A 1 91 ? 23.071 8.728 -0.482 1.00 59.78 91 GLN A C 1
ATOM 723 O O . GLN A 1 91 ? 22.639 7.834 -1.208 1.00 59.78 91 GLN A O 1
ATOM 728 N N . LEU A 1 92 ? 22.465 9.921 -0.428 1.00 56.75 92 LEU A N 1
ATOM 729 C CA . LEU A 1 92 ? 21.231 10.254 -1.161 1.00 56.75 92 LEU A CA 1
ATOM 730 C C . LEU A 1 92 ? 21.295 9.932 -2.674 1.00 56.75 92 LEU A C 1
ATOM 732 O O . LEU A 1 92 ? 20.290 9.538 -3.259 1.00 56.75 92 LEU A O 1
ATOM 736 N N . GLY A 1 93 ? 22.476 10.027 -3.300 1.00 53.22 93 GLY A N 1
ATOM 737 C CA . GLY A 1 93 ? 22.696 9.763 -4.734 1.00 53.22 93 GLY A CA 1
ATOM 738 C C . GLY A 1 93 ? 22.620 8.290 -5.169 1.00 53.22 93 GLY A C 1
ATOM 739 O O . GLY A 1 93 ? 22.976 7.967 -6.296 1.00 53.22 93 GLY A O 1
ATOM 740 N N . ALA A 1 94 ? 22.203 7.391 -4.280 1.00 57.59 94 ALA A N 1
ATOM 741 C CA . ALA A 1 94 ? 22.399 5.952 -4.402 1.00 57.59 94 ALA A CA 1
ATOM 742 C C . ALA A 1 94 ? 21.125 5.126 -4.073 1.00 57.59 94 ALA A C 1
ATOM 744 O O . ALA A 1 94 ? 21.189 3.917 -3.871 1.00 57.59 94 ALA A O 1
ATOM 745 N N . GLY A 1 95 ? 19.950 5.767 -3.997 1.00 57.09 95 GLY A N 1
ATOM 746 C CA . GLY A 1 95 ? 18.739 5.186 -3.394 1.00 57.09 95 GLY A CA 1
ATOM 747 C C . GLY A 1 95 ? 17.628 4.667 -4.304 1.00 57.09 95 GLY A C 1
ATOM 748 O O . GLY A 1 95 ? 16.580 4.280 -3.786 1.00 57.09 95 GLY A O 1
ATOM 749 N N . GLY A 1 96 ? 17.824 4.672 -5.625 1.00 68.06 96 GLY A N 1
ATOM 750 C CA . GLY A 1 96 ? 16.838 4.213 -6.608 1.00 68.06 96 GLY A CA 1
ATOM 751 C C . GLY A 1 96 ? 17.211 2.868 -7.236 1.00 68.06 96 GLY A C 1
ATOM 752 O O . GLY A 1 96 ? 18.376 2.646 -7.566 1.00 68.06 96 GLY A O 1
ATOM 753 N N . LYS A 1 97 ? 16.236 1.978 -7.449 1.00 73.06 97 LYS A N 1
ATOM 754 C CA . LYS A 1 97 ? 16.399 0.783 -8.294 1.00 73.06 97 LYS A CA 1
ATOM 755 C C . LYS A 1 97 ? 15.299 0.667 -9.335 1.00 73.06 97 LYS A C 1
ATOM 757 O O . LYS A 1 97 ? 14.135 0.919 -9.046 1.00 73.06 97 LYS A O 1
ATOM 762 N N . LEU A 1 98 ? 15.685 0.222 -10.525 1.00 76.19 98 LEU A N 1
ATOM 763 C CA . LEU A 1 98 ? 14.788 -0.048 -11.638 1.00 76.19 98 LEU A CA 1
ATOM 764 C C . LEU A 1 98 ? 14.840 -1.540 -11.970 1.00 76.19 98 LEU A C 1
ATOM 766 O O . LEU A 1 98 ? 15.922 -2.116 -12.087 1.00 76.19 98 LEU A O 1
ATOM 770 N N . PHE A 1 99 ? 13.675 -2.154 -12.121 1.00 75.00 99 PHE A N 1
ATOM 771 C CA . PHE A 1 99 ? 13.503 -3.542 -12.524 1.00 75.00 99 PHE A CA 1
ATOM 772 C C . PHE A 1 99 ? 12.754 -3.573 -13.854 1.00 75.00 99 PHE A C 1
ATOM 774 O O . PHE A 1 99 ? 11.789 -2.836 -14.040 1.00 75.00 99 PHE A O 1
ATOM 781 N N . SER A 1 100 ? 13.189 -4.434 -14.769 1.00 78.56 100 SER A N 1
ATOM 782 C CA . SER A 1 100 ? 12.462 -4.733 -16.003 1.00 78.56 100 SER A CA 1
ATOM 783 C C . SER A 1 100 ? 11.956 -6.169 -15.933 1.00 78.56 100 SER A C 1
ATOM 785 O O . SER A 1 100 ? 12.714 -7.073 -15.580 1.00 78.56 100 SER A O 1
ATOM 787 N N . ALA A 1 101 ? 10.675 -6.366 -16.227 1.00 74.94 101 ALA A N 1
ATOM 788 C CA . ALA A 1 101 ? 9.985 -7.644 -16.146 1.00 74.94 101 ALA A CA 1
ATOM 789 C C . ALA A 1 101 ? 9.065 -7.850 -17.358 1.00 74.94 101 ALA A C 1
ATOM 791 O O . ALA A 1 101 ? 8.680 -6.904 -18.051 1.00 74.94 101 ALA A O 1
ATOM 792 N N . THR A 1 102 ? 8.689 -9.104 -17.606 1.00 81.56 102 THR A N 1
ATOM 793 C CA . THR A 1 102 ? 7.723 -9.464 -18.652 1.00 81.56 102 THR A CA 1
ATOM 794 C C . THR A 1 102 ? 6.665 -10.412 -18.100 1.00 81.56 102 THR A C 1
ATOM 796 O O . THR A 1 102 ? 6.950 -11.207 -17.206 1.00 81.56 102 THR A O 1
ATOM 799 N N . CYS A 1 103 ? 5.445 -10.313 -18.622 1.00 77.31 103 CYS A N 1
ATOM 800 C CA . CYS A 1 103 ? 4.342 -11.230 -18.363 1.00 77.31 103 CYS A CA 1
ATOM 801 C C . CYS A 1 103 ? 3.935 -11.873 -19.694 1.00 77.31 103 CYS A C 1
ATOM 803 O O . CYS A 1 103 ? 3.714 -11.168 -20.680 1.00 77.31 103 CYS A O 1
ATOM 805 N N . CYS A 1 104 ? 3.882 -13.207 -19.734 1.00 85.38 104 CYS A N 1
ATOM 806 C CA . CYS A 1 104 ? 3.529 -13.962 -20.939 1.00 85.38 104 CYS A CA 1
ATOM 807 C C . CYS A 1 104 ? 2.029 -13.927 -21.263 1.00 85.38 104 CYS A C 1
ATOM 809 O O . CYS A 1 104 ? 1.652 -14.264 -22.383 1.00 85.38 104 CYS A O 1
ATOM 811 N N . ASP A 1 105 ? 1.197 -13.478 -20.325 1.00 82.56 105 ASP A N 1
ATOM 812 C CA . ASP A 1 105 ? -0.238 -13.316 -20.522 1.00 82.56 105 ASP A CA 1
ATOM 813 C C . ASP A 1 105 ? -0.583 -11.941 -21.115 1.00 82.56 105 ASP A C 1
ATOM 815 O O . ASP A 1 105 ? 0.166 -10.960 -21.016 1.00 82.56 105 ASP A O 1
ATOM 819 N N . LEU A 1 106 ? -1.751 -11.870 -21.753 1.00 82.81 106 LEU A N 1
ATOM 820 C CA . LEU A 1 106 ? -2.341 -10.618 -22.222 1.00 82.81 106 LEU A CA 1
ATOM 821 C C . LEU A 1 106 ? -2.921 -9.856 -21.024 1.00 82.81 106 LEU A C 1
ATOM 823 O O . LEU A 1 106 ? -3.502 -10.467 -20.133 1.00 82.81 106 LEU A O 1
ATOM 827 N N . LEU A 1 107 ? -2.831 -8.524 -21.018 1.00 80.88 107 LEU A N 1
ATOM 828 C CA . LEU A 1 107 ? -3.412 -7.710 -19.941 1.00 80.88 107 LEU A CA 1
ATOM 829 C C . LEU A 1 107 ? -4.933 -7.931 -19.805 1.00 80.88 107 LEU A C 1
ATOM 831 O O . LEU A 1 107 ? -5.446 -8.017 -18.694 1.00 80.88 107 LEU A O 1
ATOM 835 N N . GLU A 1 108 ? -5.626 -8.104 -20.932 1.00 86.94 108 GLU A N 1
ATOM 836 C CA . GLU A 1 108 ? -7.071 -8.378 -21.008 1.00 86.94 108 GLU A CA 1
ATOM 837 C C . GLU A 1 108 ? -7.470 -9.702 -20.337 1.00 86.94 108 GLU A C 1
ATOM 839 O O . GLU A 1 108 ? -8.602 -9.846 -19.885 1.00 86.94 108 GLU A O 1
ATOM 844 N N . ALA A 1 109 ? -6.542 -10.660 -20.204 1.00 86.50 109 ALA A N 1
ATOM 845 C CA . ALA A 1 109 ? -6.812 -11.932 -19.530 1.00 86.50 109 ALA A CA 1
ATOM 846 C C . ALA A 1 109 ? -7.115 -11.758 -18.030 1.00 86.50 109 ALA A C 1
ATOM 848 O O . ALA A 1 109 ? -7.654 -12.666 -17.399 1.00 86.50 109 ALA A O 1
ATOM 849 N N . PHE A 1 110 ? -6.776 -10.597 -17.462 1.00 87.62 110 PHE A N 1
ATOM 850 C CA . PHE A 1 110 ? -7.016 -10.254 -16.062 1.00 87.62 110 PHE A CA 1
ATOM 851 C C . PHE A 1 110 ? -8.248 -9.361 -15.864 1.00 87.62 110 PHE A C 1
ATOM 853 O O . PHE A 1 110 ? -8.541 -8.952 -14.735 1.00 87.62 110 PHE A O 1
ATOM 860 N N . GLU A 1 111 ? -8.971 -9.042 -16.940 1.00 89.19 111 GLU A N 1
ATOM 861 C CA . GLU A 1 111 ? -10.221 -8.302 -16.855 1.00 89.19 111 GLU A CA 1
ATOM 862 C C . GLU A 1 111 ? -11.370 -9.206 -16.409 1.00 89.19 111 GLU A C 1
ATOM 864 O O . GLU A 1 111 ? -11.534 -10.335 -16.866 1.00 89.19 111 GLU A O 1
ATOM 869 N N . ALA A 1 112 ? -12.203 -8.688 -15.515 1.00 89.19 112 ALA A N 1
ATOM 870 C CA . ALA A 1 112 ? -13.409 -9.360 -15.063 1.00 89.19 112 ALA A CA 1
ATOM 871 C C . ALA A 1 112 ? -14.512 -8.341 -14.787 1.00 89.19 112 ALA A C 1
ATOM 873 O O . ALA A 1 112 ? -14.252 -7.158 -14.566 1.00 89.19 112 ALA A O 1
ATOM 874 N N . VAL A 1 113 ? -15.758 -8.809 -14.784 1.00 87.75 113 VAL A N 1
ATOM 875 C CA . VAL A 1 113 ? -16.854 -8.066 -14.158 1.00 87.75 113 VAL A CA 1
ATOM 876 C C . VAL A 1 113 ? -16.788 -8.391 -12.672 1.00 87.75 113 VAL A C 1
ATOM 878 O O . VAL A 1 113 ? -16.967 -9.547 -12.288 1.00 87.75 113 VAL A O 1
ATOM 881 N N . GLY A 1 114 ? -16.456 -7.398 -11.851 1.00 80.69 114 GLY A N 1
ATOM 882 C CA . GLY A 1 114 ? -16.350 -7.571 -10.410 1.00 80.69 114 GLY A CA 1
ATOM 883 C C . GLY A 1 114 ? -17.699 -7.936 -9.805 1.00 80.69 114 GLY A C 1
ATOM 884 O O . GLY A 1 114 ? -18.746 -7.507 -10.290 1.00 80.69 114 GLY A O 1
ATOM 885 N N . GLU A 1 115 ? -17.682 -8.701 -8.714 1.00 80.62 115 GLU A N 1
ATOM 886 C CA . GLU A 1 115 ? -18.919 -9.115 -8.046 1.00 80.62 115 GLU A CA 1
ATOM 887 C C . GLU A 1 115 ? -19.779 -7.936 -7.616 1.00 80.62 115 GLU A C 1
ATOM 889 O O . GLU A 1 115 ? -20.993 -8.087 -7.559 1.00 80.62 115 GLU A O 1
ATOM 894 N N . ASP A 1 116 ? -19.161 -6.790 -7.327 1.00 80.06 116 ASP A N 1
ATOM 895 C CA . ASP A 1 116 ? -19.793 -5.541 -6.908 1.00 80.06 116 ASP A CA 1
ATOM 896 C C . ASP A 1 116 ? -20.227 -4.627 -8.061 1.00 80.06 116 ASP A C 1
ATOM 898 O O . ASP A 1 116 ? -20.930 -3.644 -7.821 1.00 80.06 116 ASP A O 1
ATOM 902 N N . ASP A 1 117 ? -19.844 -4.934 -9.299 1.00 79.81 117 ASP A N 1
ATOM 903 C CA . ASP A 1 117 ? -20.147 -4.080 -10.442 1.00 79.81 117 ASP A CA 1
ATOM 904 C C . ASP A 1 117 ? -21.654 -4.141 -10.796 1.00 79.81 117 ASP A C 1
ATOM 906 O O . ASP A 1 117 ? -22.352 -5.134 -10.556 1.00 79.81 117 ASP A O 1
ATOM 910 N N . GLU A 1 118 ? -22.183 -3.053 -11.367 1.00 76.50 118 GLU A N 1
ATOM 911 C CA . GLU A 1 118 ? -23.575 -2.984 -11.839 1.00 76.50 118 GLU A CA 1
ATOM 912 C C . GLU A 1 118 ? -23.847 -4.035 -12.940 1.00 76.50 118 GLU A C 1
ATOM 914 O O . GLU A 1 118 ? -22.952 -4.323 -13.747 1.00 76.50 118 GLU A O 1
ATOM 919 N N . PRO A 1 119 ? -25.071 -4.591 -13.050 1.00 74.94 119 PRO A N 1
ATOM 920 C CA . PRO A 1 119 ? -25.415 -5.536 -14.111 1.00 74.94 119 PRO A CA 1
ATOM 921 C C . PRO A 1 119 ? -25.175 -4.957 -15.511 1.00 74.94 119 PRO A C 1
ATOM 923 O O . PRO A 1 119 ? -25.662 -3.879 -15.844 1.00 74.94 119 PRO A O 1
ATOM 926 N N . GLY A 1 120 ? -24.449 -5.698 -16.351 1.00 77.69 120 GLY A N 1
ATOM 927 C CA . GLY A 1 120 ? -24.085 -5.245 -17.698 1.00 77.69 120 GLY A CA 1
ATOM 928 C C . GLY A 1 120 ? -22.854 -4.333 -17.748 1.00 77.69 120 GLY A C 1
ATOM 929 O O . GLY A 1 120 ? -22.524 -3.833 -18.824 1.00 77.69 120 GLY A O 1
ATOM 930 N N . SER A 1 121 ? -22.163 -4.129 -16.618 1.00 79.88 121 SER A N 1
ATOM 931 C CA . SER A 1 121 ? -20.835 -3.510 -16.589 1.00 79.88 121 SER A CA 1
ATOM 932 C C . SER A 1 121 ? -19.875 -4.231 -17.534 1.00 79.88 121 SER A C 1
ATOM 934 O O . SER A 1 121 ? -19.903 -5.456 -17.661 1.00 79.88 121 SER A O 1
ATOM 936 N N . LYS A 1 122 ? -19.011 -3.461 -18.200 1.00 85.44 122 LYS A N 1
ATOM 937 C CA . LYS A 1 122 ? -17.929 -4.025 -19.012 1.00 85.44 122 LYS A CA 1
ATOM 938 C C . LYS A 1 122 ? -16.863 -4.646 -18.099 1.00 85.44 122 LYS A C 1
ATOM 940 O O . LYS A 1 122 ? -16.670 -4.119 -17.002 1.00 85.44 122 LYS A O 1
ATOM 945 N N . PRO A 1 123 ? -16.161 -5.706 -18.544 1.00 89.12 123 PRO A N 1
ATOM 946 C CA . PRO A 1 123 ? -14.980 -6.197 -17.846 1.00 89.12 123 PRO A CA 1
ATOM 947 C C . PRO A 1 123 ? -13.976 -5.068 -17.602 1.00 89.12 123 PRO A C 1
ATOM 949 O O . PRO A 1 123 ? -13.846 -4.151 -18.416 1.00 89.12 123 PRO A O 1
ATOM 952 N N . ARG A 1 124 ? -13.300 -5.128 -16.458 1.00 89.19 124 ARG A N 1
ATOM 953 C CA . ARG A 1 124 ? -12.255 -4.187 -16.055 1.00 89.19 124 ARG A CA 1
ATOM 954 C C . ARG A 1 124 ? -11.143 -4.927 -15.333 1.00 89.19 124 ARG A C 1
ATOM 956 O O . ARG A 1 124 ? -11.357 -6.009 -14.789 1.00 89.19 124 ARG A O 1
ATOM 963 N N . LEU A 1 125 ? -9.976 -4.305 -15.248 1.00 89.56 125 LEU A N 1
ATOM 964 C CA . LEU A 1 125 ? -8.887 -4.825 -14.432 1.00 89.56 125 LEU A CA 1
ATOM 965 C C . LEU A 1 125 ? -9.246 -4.744 -12.940 1.00 89.56 125 LEU A C 1
ATOM 967 O O . LEU A 1 125 ? -9.725 -3.720 -12.445 1.00 89.56 125 LEU A O 1
ATOM 971 N N . ILE A 1 126 ? -8.969 -5.828 -12.217 1.00 86.19 126 ILE A N 1
ATOM 972 C CA . ILE A 1 126 ? -9.102 -5.918 -10.760 1.00 86.19 126 ILE A CA 1
ATOM 973 C C . ILE A 1 126 ? -7.751 -6.372 -10.216 1.00 86.19 126 ILE A C 1
ATOM 975 O O . ILE A 1 126 ? -7.217 -7.388 -10.652 1.00 86.19 126 ILE A O 1
ATOM 979 N N . VAL A 1 127 ? -7.181 -5.627 -9.265 1.00 86.12 127 VAL A N 1
ATOM 980 C CA . VAL A 1 127 ? -5.806 -5.867 -8.785 1.00 86.12 127 VAL A CA 1
ATOM 981 C C . VAL A 1 127 ? -5.584 -7.291 -8.270 1.00 86.12 127 VAL A C 1
ATOM 983 O O . VAL A 1 127 ? -4.525 -7.860 -8.503 1.00 86.12 127 VAL A O 1
ATOM 986 N N . THR A 1 128 ? -6.591 -7.898 -7.640 1.00 88.12 128 THR A N 1
ATOM 987 C CA . THR A 1 128 ? -6.528 -9.273 -7.122 1.00 88.12 128 THR A CA 1
ATOM 988 C C . THR A 1 128 ? -6.470 -10.331 -8.221 1.00 88.12 128 THR A C 1
ATOM 990 O O . THR A 1 128 ? -6.017 -11.438 -7.953 1.00 88.12 128 THR A O 1
ATOM 993 N N . ASN A 1 129 ? -6.878 -9.995 -9.447 1.00 89.31 129 ASN A N 1
ATOM 994 C CA . ASN A 1 129 ? -6.807 -10.898 -10.594 1.00 89.31 129 ASN A CA 1
ATOM 995 C C . ASN A 1 129 ? -5.449 -10.823 -11.298 1.00 89.31 129 ASN A C 1
ATOM 997 O O . ASN A 1 129 ? -5.095 -11.745 -12.021 1.00 89.31 129 ASN A O 1
ATOM 1001 N N . LEU A 1 130 ? -4.680 -9.747 -11.098 1.00 86.19 130 LEU A N 1
ATOM 1002 C CA . LEU A 1 130 ? -3.354 -9.588 -11.698 1.00 86.19 130 LEU A CA 1
ATOM 1003 C C . LEU A 1 130 ? -2.362 -10.639 -11.160 1.00 86.19 130 LEU A C 1
ATOM 1005 O O . LEU A 1 130 ? -2.559 -11.162 -10.059 1.00 86.19 130 LEU A O 1
ATOM 1009 N N . PRO A 1 131 ? -1.243 -10.905 -11.863 1.00 86.25 131 PRO A N 1
ATOM 1010 C CA . PRO A 1 131 ? -0.231 -11.866 -11.424 1.00 86.25 131 PRO A CA 1
ATOM 1011 C C . PRO A 1 131 ? 0.188 -11.684 -9.954 1.00 86.25 131 PRO A C 1
ATOM 1013 O O . PRO A 1 131 ? 0.594 -10.598 -9.528 1.00 86.25 131 PRO A O 1
ATOM 1016 N N . GLY A 1 132 ? 0.060 -12.752 -9.158 1.00 83.75 132 GLY A N 1
ATOM 1017 C CA . GLY A 1 132 ? 0.336 -12.730 -7.715 1.00 83.75 132 GLY A CA 1
ATOM 1018 C C . GLY A 1 132 ? -0.566 -11.782 -6.908 1.00 83.75 132 GLY A C 1
ATOM 1019 O O . GLY A 1 132 ? -0.111 -11.205 -5.919 1.00 83.75 132 GLY A O 1
ATOM 1020 N N . GLY A 1 133 ? -1.800 -11.529 -7.361 1.00 84.38 133 GLY A N 1
ATOM 1021 C CA . GLY A 1 133 ? -2.694 -10.519 -6.780 1.00 84.38 133 GLY A CA 1
ATOM 1022 C C . GLY A 1 133 ? -2.165 -9.089 -6.941 1.00 84.38 133 GLY A C 1
ATOM 1023 O O . GLY A 1 133 ? -2.394 -8.239 -6.081 1.00 84.38 133 GLY A O 1
ATOM 1024 N N . GLY A 1 134 ? -1.368 -8.854 -7.989 1.00 83.88 134 GLY A N 1
ATOM 1025 C CA . GLY A 1 134 ? -0.645 -7.610 -8.248 1.00 83.88 134 GLY A CA 1
ATOM 1026 C C . GLY A 1 134 ? 0.751 -7.542 -7.617 1.00 83.88 134 GLY A C 1
ATOM 1027 O O . GLY A 1 134 ? 1.554 -6.711 -8.037 1.00 83.88 134 GLY A O 1
ATOM 1028 N N . ASN A 1 135 ? 1.096 -8.426 -6.669 1.00 84.56 135 ASN A N 1
ATOM 1029 C CA . ASN A 1 135 ? 2.417 -8.416 -6.026 1.00 84.56 135 ASN A CA 1
ATOM 1030 C C . ASN A 1 135 ? 3.554 -8.750 -6.999 1.00 84.56 135 ASN A C 1
ATOM 1032 O O . ASN A 1 135 ? 4.645 -8.211 -6.853 1.00 84.56 135 ASN A O 1
ATOM 1036 N N . ALA A 1 136 ? 3.313 -9.587 -8.015 1.00 84.38 136 ALA A N 1
ATOM 1037 C CA . ALA A 1 136 ? 4.344 -9.917 -9.004 1.00 84.38 136 ALA A CA 1
ATOM 1038 C C . ALA A 1 136 ? 4.692 -8.731 -9.926 1.00 84.38 136 ALA A C 1
ATOM 1040 O O . ALA A 1 136 ? 5.709 -8.763 -10.617 1.00 84.38 136 ALA A O 1
ATOM 1041 N N . LEU A 1 137 ? 3.856 -7.686 -9.937 1.00 84.88 137 LEU A N 1
ATOM 1042 C CA . LEU A 1 137 ? 4.077 -6.451 -10.692 1.00 84.88 137 LEU A CA 1
ATOM 1043 C C . LEU A 1 137 ? 4.833 -5.390 -9.875 1.00 84.88 137 LEU A C 1
ATOM 1045 O O . LEU A 1 137 ? 5.207 -4.357 -10.429 1.00 84.88 137 LEU A O 1
ATOM 1049 N N . LEU A 1 138 ? 5.050 -5.629 -8.577 1.00 84.62 138 LEU A N 1
ATOM 1050 C CA . LEU A 1 138 ? 5.837 -4.770 -7.698 1.00 84.62 138 LEU A CA 1
ATOM 1051 C C . LEU A 1 138 ? 7.299 -5.237 -7.651 1.00 84.62 138 LEU A C 1
ATOM 1053 O O . LEU A 1 138 ? 7.559 -6.440 -7.708 1.00 84.62 138 LEU A O 1
ATOM 1057 N N . PRO A 1 139 ? 8.261 -4.312 -7.492 1.00 81.12 139 PRO A N 1
ATOM 1058 C CA . PRO A 1 139 ? 9.641 -4.693 -7.231 1.00 81.12 139 PRO A CA 1
ATOM 1059 C C . PRO A 1 139 ? 9.754 -5.458 -5.899 1.00 81.12 139 PRO A C 1
ATOM 1061 O O . PRO A 1 139 ? 8.976 -5.200 -4.975 1.00 81.12 139 PRO A O 1
ATOM 1064 N N . PRO A 1 140 ? 10.753 -6.350 -5.749 1.00 75.94 140 PRO A N 1
ATOM 1065 C CA . PRO A 1 140 ? 10.989 -7.058 -4.496 1.00 75.94 140 PRO A CA 1
ATOM 1066 C C . PRO A 1 140 ? 11.118 -6.091 -3.314 1.00 75.94 140 PRO A C 1
ATOM 1068 O O . PRO A 1 140 ? 11.915 -5.150 -3.354 1.00 75.94 140 PRO A O 1
ATOM 1071 N N . PHE A 1 141 ? 10.352 -6.344 -2.254 1.00 71.12 141 PHE A N 1
ATOM 1072 C CA . PHE A 1 141 ? 10.304 -5.494 -1.070 1.00 71.12 141 PHE A CA 1
ATOM 1073 C C . PHE A 1 141 ? 10.410 -6.331 0.204 1.00 71.12 141 PHE A C 1
ATOM 1075 O O . PHE A 1 141 ? 9.571 -7.190 0.466 1.00 71.12 141 PHE A O 1
ATOM 1082 N N . ASP A 1 142 ? 11.436 -6.056 1.009 1.00 70.56 142 ASP A N 1
ATOM 1083 C CA . ASP A 1 142 ? 11.611 -6.639 2.337 1.00 70.56 142 ASP A CA 1
ATOM 1084 C C . ASP A 1 142 ? 11.097 -5.650 3.406 1.00 70.56 142 ASP A C 1
ATOM 1086 O O . ASP A 1 142 ? 11.695 -4.577 3.592 1.00 70.56 142 ASP A O 1
ATOM 1090 N N . PRO A 1 143 ? 9.989 -5.974 4.103 1.00 67.31 143 PRO A N 1
ATOM 1091 C CA . PRO A 1 143 ? 9.408 -5.109 5.126 1.00 67.31 143 PRO A CA 1
ATOM 1092 C C . PRO A 1 143 ? 10.175 -5.146 6.458 1.00 67.31 143 PRO A C 1
ATOM 1094 O O . PRO A 1 143 ? 9.838 -4.386 7.364 1.00 67.31 143 PRO A O 1
ATOM 1097 N N . SER A 1 144 ? 11.173 -6.024 6.617 1.00 68.12 144 SER A N 1
ATOM 1098 C CA . SER A 1 144 ? 11.910 -6.176 7.873 1.00 68.12 144 SER A CA 1
ATOM 1099 C C . SER A 1 144 ? 12.868 -5.010 8.147 1.00 68.12 144 SER A C 1
ATOM 1101 O O . SER A 1 144 ? 13.275 -4.266 7.249 1.00 68.12 144 SER A O 1
ATOM 1103 N N . GLY A 1 145 ? 13.313 -4.887 9.403 1.00 64.56 145 GLY A N 1
ATOM 1104 C CA . GLY A 1 145 ? 14.372 -3.941 9.773 1.00 64.56 145 GLY A CA 1
ATOM 1105 C C . GLY A 1 145 ? 15.695 -4.191 9.031 1.00 64.56 145 GLY A C 1
ATOM 1106 O O . GLY A 1 145 ? 16.413 -3.241 8.731 1.00 64.56 145 GLY A O 1
ATOM 1107 N N . ALA A 1 146 ? 15.991 -5.444 8.663 1.00 66.06 146 ALA A N 1
ATOM 1108 C CA . ALA A 1 146 ? 17.140 -5.780 7.817 1.00 66.06 146 ALA A CA 1
ATOM 1109 C C . ALA A 1 146 ? 16.934 -5.309 6.368 1.00 66.06 146 ALA A C 1
ATOM 1111 O O . ALA A 1 146 ? 17.853 -4.779 5.743 1.00 66.06 146 ALA A O 1
ATOM 1112 N N . GLY A 1 147 ? 15.708 -5.435 5.855 1.00 65.88 147 GLY A N 1
ATOM 1113 C CA . GLY A 1 147 ? 15.296 -4.833 4.594 1.00 65.88 147 GLY A CA 1
ATOM 1114 C C . GLY A 1 147 ? 15.507 -3.323 4.598 1.00 65.88 147 GLY A C 1
ATOM 1115 O O . GLY A 1 147 ? 16.073 -2.793 3.647 1.00 65.88 147 GLY A O 1
ATOM 1116 N N . MET A 1 148 ? 15.122 -2.632 5.676 1.00 65.50 148 MET A N 1
ATOM 1117 C CA . MET A 1 148 ? 15.236 -1.173 5.834 1.00 65.50 148 MET A CA 1
ATOM 1118 C C . MET A 1 148 ? 16.654 -0.623 5.629 1.00 65.50 148 MET A C 1
ATOM 1120 O O . MET A 1 148 ? 16.805 0.440 5.028 1.00 65.50 148 MET A O 1
ATOM 1124 N N . THR A 1 149 ? 17.680 -1.337 6.096 1.00 64.50 149 THR A N 1
ATOM 1125 C CA . THR A 1 149 ? 19.085 -0.914 5.981 1.00 64.50 149 THR A CA 1
ATOM 1126 C C . THR A 1 149 ? 19.745 -1.355 4.670 1.00 64.50 149 THR A C 1
ATOM 1128 O O . THR A 1 149 ? 20.702 -0.719 4.230 1.00 64.50 149 THR A O 1
ATOM 1131 N N . ARG A 1 150 ? 19.244 -2.426 4.035 1.00 68.56 150 ARG A N 1
ATOM 1132 C CA . ARG A 1 150 ? 19.826 -3.055 2.831 1.00 68.56 150 ARG A CA 1
ATOM 1133 C C . ARG A 1 150 ? 19.213 -2.584 1.507 1.00 68.56 150 ARG A C 1
ATOM 1135 O O . ARG A 1 150 ? 19.906 -2.509 0.482 1.00 68.56 150 ARG A O 1
ATOM 1142 N N . ASP A 1 151 ? 17.899 -2.379 1.488 1.00 69.81 151 ASP A N 1
ATOM 1143 C CA . ASP A 1 151 ? 17.127 -2.191 0.258 1.00 69.81 151 ASP A CA 1
ATOM 1144 C C . ASP A 1 151 ? 16.885 -0.702 -0.031 1.00 69.81 151 ASP A C 1
ATOM 1146 O O . ASP A 1 151 ? 16.743 0.088 0.908 1.00 69.81 151 ASP A O 1
ATOM 1150 N N . PRO A 1 152 ? 16.845 -0.310 -1.320 1.00 70.38 152 PRO A N 1
ATOM 1151 C CA . PRO A 1 152 ? 16.729 1.089 -1.736 1.00 70.38 152 PRO A CA 1
ATOM 1152 C C . PRO A 1 152 ? 15.477 1.762 -1.167 1.00 70.38 152 PRO A C 1
ATOM 1154 O O . PRO A 1 152 ? 14.470 1.111 -0.880 1.00 70.38 152 PRO A O 1
ATOM 1157 N N . ILE A 1 153 ? 15.530 3.088 -1.060 1.00 74.94 153 ILE A N 1
ATOM 1158 C CA . ILE A 1 153 ? 14.378 3.904 -0.663 1.00 74.94 153 ILE A CA 1
ATOM 1159 C C . ILE A 1 153 ? 13.251 3.791 -1.688 1.00 74.94 153 ILE A C 1
ATOM 1161 O O . ILE A 1 153 ? 12.097 3.631 -1.293 1.00 74.94 153 ILE A O 1
ATOM 1165 N N . LEU A 1 154 ? 13.597 3.895 -2.974 1.00 81.38 154 LEU A N 1
ATOM 1166 C CA . LEU A 1 154 ? 12.677 3.860 -4.105 1.00 81.38 154 LEU A CA 1
ATOM 1167 C C . LEU A 1 154 ? 13.054 2.702 -5.027 1.00 81.38 154 LEU A C 1
ATOM 1169 O O . LEU A 1 154 ? 14.190 2.592 -5.486 1.00 81.38 154 LEU A O 1
ATOM 1173 N N . SER A 1 155 ? 12.082 1.858 -5.338 1.00 83.12 155 SER A N 1
ATOM 1174 C CA . SER A 1 155 ? 12.185 0.855 -6.391 1.00 83.12 155 SER A CA 1
ATOM 1175 C C . SER A 1 155 ? 11.032 1.010 -7.364 1.00 83.12 155 SER A C 1
ATOM 1177 O O . SER A 1 155 ? 9.893 1.210 -6.946 1.00 83.12 155 SER A O 1
ATOM 1179 N N . VAL A 1 156 ? 11.319 0.876 -8.653 1.00 83.50 156 VAL A N 1
ATOM 1180 C CA . VAL A 1 156 ? 10.309 0.858 -9.710 1.00 83.50 156 VAL A CA 1
ATOM 1181 C C . VAL A 1 156 ? 10.495 -0.398 -10.547 1.00 83.50 156 VAL A C 1
ATOM 1183 O O . VAL A 1 156 ? 11.609 -0.699 -10.963 1.00 83.50 156 VAL A O 1
ATOM 1186 N N . GLN A 1 157 ? 9.418 -1.130 -10.801 1.00 87.44 157 GLN A N 1
ATOM 1187 C CA . GLN A 1 157 ? 9.380 -2.255 -11.721 1.00 87.44 157 GLN A CA 1
ATOM 1188 C C . GLN A 1 157 ? 8.521 -1.903 -12.929 1.00 87.44 157 GLN A C 1
ATOM 1190 O O . GLN A 1 157 ? 7.344 -1.588 -12.796 1.00 87.44 157 GLN A O 1
ATOM 1195 N N . HIS A 1 158 ? 9.108 -2.002 -14.113 1.00 89.38 158 HIS A N 1
ATOM 1196 C CA . HIS A 1 158 ? 8.419 -1.903 -15.388 1.00 89.38 158 HIS A CA 1
ATOM 1197 C C . HIS A 1 158 ? 8.147 -3.314 -15.915 1.00 89.38 158 HIS A C 1
ATOM 1199 O O . HIS A 1 158 ? 9.081 -4.039 -16.260 1.00 89.38 158 HIS A O 1
ATOM 1205 N N . THR A 1 159 ? 6.877 -3.706 -15.985 1.00 85.62 159 THR A N 1
ATOM 1206 C CA . THR A 1 159 ? 6.454 -5.029 -16.460 1.00 85.62 159 THR A CA 1
ATOM 1207 C C . THR A 1 159 ? 5.709 -4.905 -17.781 1.00 85.62 159 THR A C 1
ATOM 1209 O O . THR A 1 159 ? 4.664 -4.259 -17.829 1.00 85.62 159 THR A O 1
ATOM 1212 N N . ARG A 1 160 ? 6.209 -5.544 -18.843 1.00 85.44 160 ARG A N 1
ATOM 1213 C CA . ARG A 1 160 ? 5.547 -5.587 -20.158 1.00 85.44 160 ARG A CA 1
ATOM 1214 C C . ARG A 1 160 ? 4.749 -6.882 -20.335 1.00 85.44 160 ARG A C 1
ATOM 1216 O O . ARG A 1 160 ? 5.312 -7.966 -20.214 1.00 85.44 160 ARG A O 1
ATOM 1223 N N . PHE A 1 161 ? 3.465 -6.773 -20.652 1.00 83.69 161 PHE A N 1
ATOM 1224 C CA . PHE A 1 161 ? 2.572 -7.891 -20.981 1.00 83.69 161 PHE A CA 1
ATOM 1225 C C . PHE A 1 161 ? 2.740 -8.325 -22.443 1.00 83.69 161 PHE A C 1
ATOM 1227 O O . PHE A 1 161 ? 3.239 -7.558 -23.273 1.00 83.69 161 PHE A O 1
ATOM 1234 N N . ALA A 1 162 ? 2.277 -9.528 -22.792 1.00 77.19 162 ALA A N 1
ATOM 1235 C CA . ALA A 1 162 ? 2.411 -10.069 -24.148 1.00 77.19 162 ALA A CA 1
ATOM 1236 C C . ALA A 1 162 ? 1.695 -9.220 -25.215 1.00 77.19 162 ALA A C 1
ATOM 1238 O O . ALA A 1 162 ? 2.173 -9.118 -26.343 1.00 77.19 162 ALA A O 1
ATOM 1239 N N . CYS A 1 163 ? 0.603 -8.539 -24.844 1.00 77.06 163 CYS A N 1
ATOM 1240 C CA . CYS A 1 163 ? -0.112 -7.597 -25.713 1.00 77.06 163 CYS A CA 1
ATOM 1241 C C . CYS A 1 163 ? 0.606 -6.248 -25.902 1.00 77.06 163 CYS A C 1
ATOM 1243 O O . CYS A 1 163 ? 0.116 -5.390 -26.629 1.00 77.06 163 CYS A O 1
ATOM 1245 N N . GLY A 1 164 ? 1.739 -6.024 -25.228 1.00 80.56 164 GLY A N 1
ATOM 1246 C CA . GLY A 1 164 ? 2.418 -4.730 -25.180 1.00 80.56 164 GLY A CA 1
ATOM 1247 C C . GLY A 1 164 ? 1.906 -3.789 -24.087 1.00 80.56 164 GLY A C 1
ATOM 1248 O O . GLY A 1 164 ? 2.522 -2.748 -23.880 1.00 80.56 164 GLY A O 1
ATOM 1249 N N . GLY A 1 165 ? 0.849 -4.163 -23.353 1.00 83.62 165 GLY A N 1
ATOM 1250 C CA . GLY A 1 165 ? 0.420 -3.455 -22.145 1.00 83.62 165 GLY A CA 1
ATOM 1251 C C . GLY A 1 165 ? 1.542 -3.372 -21.107 1.00 83.62 165 GLY A C 1
ATOM 1252 O O . GLY A 1 165 ? 2.453 -4.204 -21.094 1.00 83.62 165 GLY A O 1
ATOM 1253 N N . VAL A 1 166 ? 1.488 -2.371 -20.230 1.00 90.06 166 VAL A N 1
ATOM 1254 C CA . VAL A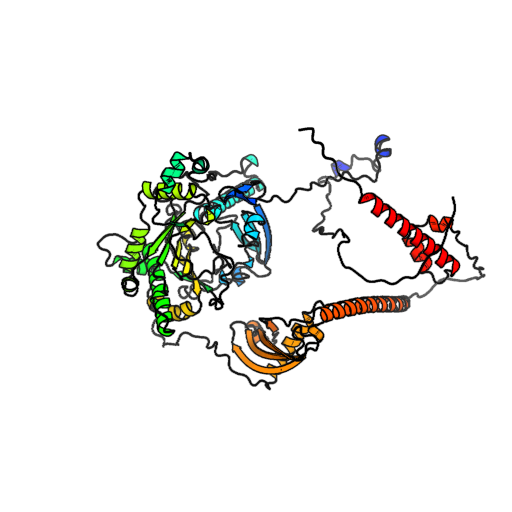 1 166 ? 2.554 -2.091 -19.258 1.00 90.06 166 VAL A CA 1
ATOM 1255 C C . VAL A 1 166 ? 1.972 -1.900 -17.861 1.00 90.06 166 VAL A C 1
ATOM 1257 O O . VAL A 1 166 ? 0.987 -1.187 -17.686 1.00 90.06 166 VAL A O 1
ATOM 1260 N N . ALA A 1 167 ? 2.619 -2.496 -16.858 1.00 92.38 167 ALA A N 1
ATOM 1261 C CA . ALA A 1 167 ? 2.441 -2.150 -15.452 1.00 92.38 167 ALA A CA 1
ATOM 1262 C C . ALA A 1 167 ? 3.711 -1.496 -14.899 1.00 92.38 167 ALA A C 1
ATOM 1264 O O . ALA A 1 167 ? 4.818 -1.994 -15.110 1.00 92.38 167 ALA A O 1
ATOM 1265 N N . ILE A 1 168 ? 3.538 -0.402 -14.157 1.00 92.94 168 ILE A N 1
ATOM 1266 C CA . ILE A 1 168 ? 4.611 0.289 -13.437 1.00 92.94 168 ILE A CA 1
ATOM 1267 C C . ILE A 1 168 ? 4.356 0.106 -11.938 1.00 92.94 168 ILE A C 1
ATOM 1269 O O . ILE A 1 168 ? 3.506 0.777 -11.357 1.00 92.94 168 ILE A O 1
ATOM 1273 N N . GLY A 1 169 ? 5.073 -0.824 -11.311 1.00 91.88 169 GLY A N 1
ATOM 1274 C CA . GLY A 1 169 ? 5.037 -1.030 -9.867 1.00 91.88 169 GLY A CA 1
ATOM 1275 C C . GLY A 1 169 ? 6.026 -0.109 -9.169 1.00 91.88 169 GLY A C 1
ATOM 1276 O O . GLY A 1 169 ? 7.214 -0.162 -9.462 1.00 91.88 169 GLY A O 1
ATOM 1277 N N . ILE A 1 170 ? 5.570 0.728 -8.238 1.00 90.12 170 ILE A N 1
ATOM 1278 C CA . ILE A 1 170 ? 6.431 1.665 -7.503 1.00 90.12 170 ILE A CA 1
ATOM 1279 C C . ILE A 1 170 ? 6.360 1.326 -6.017 1.00 90.12 170 ILE A C 1
ATOM 1281 O O . ILE A 1 170 ? 5.289 1.365 -5.415 1.00 90.12 170 ILE A O 1
ATOM 1285 N N . CYS A 1 171 ? 7.510 1.036 -5.414 1.00 86.81 171 CYS A N 1
ATOM 1286 C CA . CYS A 1 171 ? 7.649 0.860 -3.975 1.00 86.81 171 CYS A CA 1
ATOM 1287 C C . CYS A 1 171 ? 8.556 1.951 -3.419 1.00 86.81 171 CYS A C 1
ATOM 1289 O O . CYS A 1 171 ? 9.718 2.061 -3.808 1.00 86.81 171 CYS A O 1
ATOM 1291 N N . ILE A 1 172 ? 8.033 2.729 -2.476 1.00 83.56 172 ILE A N 1
ATOM 1292 C CA . ILE A 1 172 ? 8.807 3.693 -1.701 1.00 83.56 172 ILE A CA 1
ATOM 1293 C C . ILE A 1 172 ? 8.600 3.433 -0.215 1.00 83.56 172 ILE A C 1
ATOM 1295 O O . ILE A 1 172 ? 7.510 3.046 0.216 1.00 83.56 172 ILE A O 1
ATOM 1299 N N . ARG A 1 173 ? 9.636 3.644 0.595 1.00 77.94 173 ARG A N 1
ATOM 1300 C CA . ARG A 1 173 ? 9.475 3.543 2.047 1.00 77.94 173 ARG A CA 1
ATOM 1301 C C . ARG A 1 173 ? 8.641 4.701 2.577 1.00 77.94 173 ARG A C 1
ATOM 1303 O O . ARG A 1 173 ? 9.020 5.857 2.422 1.00 77.94 173 ARG A O 1
ATOM 1310 N N . HIS A 1 174 ? 7.571 4.376 3.301 1.00 83.62 174 HIS A N 1
ATOM 1311 C CA . HIS A 1 174 ? 6.634 5.363 3.849 1.00 83.62 174 HIS A CA 1
ATOM 1312 C C . HIS A 1 174 ? 7.305 6.393 4.779 1.00 83.62 174 HIS A C 1
ATOM 1314 O O . HIS A 1 174 ? 6.822 7.508 4.921 1.00 83.62 174 HIS A O 1
ATOM 1320 N N . ILE A 1 175 ? 8.457 6.085 5.383 1.00 78.31 175 ILE A N 1
ATOM 1321 C CA . ILE A 1 175 ? 9.225 7.062 6.175 1.00 78.31 175 ILE A CA 1
ATOM 1322 C C . ILE A 1 175 ? 9.630 8.318 5.376 1.00 78.31 175 ILE A C 1
ATOM 1324 O O . ILE A 1 175 ? 9.842 9.372 5.966 1.00 78.31 175 ILE A O 1
ATOM 1328 N N . PHE A 1 176 ? 9.665 8.236 4.043 1.00 77.12 176 PHE A N 1
ATOM 1329 C CA . PHE A 1 176 ? 9.979 9.363 3.167 1.00 77.12 176 PHE A CA 1
ATOM 1330 C C . PHE A 1 176 ? 8.772 10.210 2.839 1.00 77.12 176 PHE A C 1
ATOM 1332 O O . PHE A 1 176 ? 8.823 11.424 2.988 1.00 77.12 176 PHE A O 1
ATOM 1339 N N . CYS A 1 177 ? 7.700 9.579 2.382 1.00 83.00 177 CYS A N 1
ATOM 1340 C CA . CYS A 1 177 ? 6.510 10.280 1.955 1.00 83.00 177 CYS A CA 1
ATOM 1341 C C . CYS A 1 177 ? 5.255 9.508 2.333 1.00 83.00 177 CYS A C 1
ATOM 1343 O O . CYS A 1 177 ? 5.245 8.280 2.436 1.00 83.00 177 CYS A O 1
ATOM 1345 N N . ASP A 1 178 ? 4.187 10.271 2.519 1.00 88.12 178 ASP A N 1
ATOM 1346 C CA . ASP A 1 178 ? 2.842 9.730 2.603 1.00 88.12 178 ASP A CA 1
ATOM 1347 C C . ASP A 1 178 ? 2.255 9.562 1.192 1.00 88.12 178 ASP A C 1
ATOM 1349 O O . ASP A 1 178 ? 2.887 9.886 0.183 1.00 88.12 178 ASP A O 1
ATOM 1353 N N . ALA A 1 179 ? 1.012 9.087 1.109 1.00 87.56 179 ALA A N 1
ATOM 1354 C CA . ALA A 1 179 ? 0.313 8.918 -0.163 1.00 87.56 179 ALA A CA 1
ATOM 1355 C C . ALA A 1 179 ? 0.263 10.207 -1.010 1.00 87.56 179 ALA A C 1
ATOM 1357 O O . ALA A 1 179 ? 0.345 10.141 -2.235 1.00 87.56 179 ALA A O 1
ATOM 1358 N N . GLY A 1 180 ? 0.185 11.387 -0.384 1.00 88.50 180 GLY A N 1
ATOM 1359 C CA . GLY A 1 180 ? 0.191 12.659 -1.108 1.00 88.50 180 GLY A CA 1
ATOM 1360 C C . GLY A 1 180 ? 1.513 12.912 -1.826 1.00 88.50 180 GLY A C 1
ATOM 1361 O O . GLY A 1 180 ? 1.516 13.248 -3.010 1.00 88.50 180 GLY A O 1
ATOM 1362 N N . GLY A 1 181 ? 2.630 12.692 -1.132 1.00 89.75 181 GLY A N 1
ATOM 1363 C CA . GLY A 1 181 ? 3.961 12.760 -1.731 1.00 89.75 181 GLY A CA 1
ATOM 1364 C C . GLY A 1 181 ? 4.217 11.662 -2.762 1.00 89.75 181 GLY A C 1
ATOM 1365 O O . GLY A 1 181 ? 4.814 11.926 -3.803 1.00 89.75 181 GLY A O 1
ATOM 1366 N N . PHE A 1 182 ? 3.710 10.449 -2.523 1.00 93.19 182 PHE A N 1
ATOM 1367 C CA . PHE A 1 182 ? 3.795 9.340 -3.474 1.00 93.19 182 PHE A CA 1
ATOM 1368 C C . PHE A 1 182 ? 3.130 9.681 -4.810 1.00 93.19 182 PHE A C 1
ATOM 1370 O O . PHE A 1 182 ? 3.768 9.590 -5.855 1.00 93.19 182 PHE A O 1
ATOM 1377 N N . PHE A 1 183 ? 1.871 10.127 -4.800 1.00 92.19 183 PHE A N 1
ATOM 1378 C CA . PHE A 1 183 ? 1.188 10.478 -6.047 1.00 92.19 183 PHE A CA 1
ATOM 1379 C C . PHE A 1 183 ? 1.742 11.761 -6.682 1.00 92.19 183 PHE A C 1
ATOM 1381 O O . PHE A 1 183 ? 1.673 11.894 -7.902 1.00 92.19 183 PHE A O 1
ATOM 1388 N N . GLN A 1 184 ? 2.354 12.671 -5.908 1.00 92.75 184 GLN A N 1
ATOM 1389 C CA . GLN A 1 184 ? 3.144 13.766 -6.488 1.00 92.75 184 GLN A CA 1
ATOM 1390 C C . GLN A 1 184 ? 4.330 13.222 -7.288 1.00 92.75 184 GLN A C 1
ATOM 1392 O O . GLN A 1 184 ? 4.472 13.574 -8.453 1.00 92.75 184 GLN A O 1
ATOM 1397 N N . LEU A 1 185 ? 5.109 12.300 -6.712 1.00 91.62 185 LEU A N 1
ATOM 1398 C CA . LEU A 1 185 ? 6.225 11.653 -7.403 1.00 91.62 185 LEU A CA 1
ATOM 1399 C C . LEU A 1 185 ? 5.778 10.955 -8.693 1.00 91.62 185 LEU A C 1
ATOM 1401 O O . LEU A 1 185 ? 6.452 11.074 -9.708 1.00 91.62 185 LEU A O 1
ATOM 1405 N N . VAL A 1 186 ? 4.639 10.255 -8.688 1.00 93.06 186 VAL A N 1
ATOM 1406 C CA . VAL A 1 186 ? 4.115 9.604 -9.904 1.00 93.06 186 VAL A CA 1
ATOM 1407 C C . VAL A 1 186 ? 3.817 10.626 -11.004 1.00 93.06 186 VAL A C 1
ATOM 1409 O O . VAL A 1 186 ? 4.174 10.403 -12.161 1.00 93.06 186 VAL A O 1
ATOM 1412 N N . ARG A 1 187 ? 3.193 11.758 -10.660 1.00 93.75 187 ARG A N 1
ATOM 1413 C CA . ARG A 1 187 ? 2.907 12.830 -11.627 1.00 93.75 187 ARG A CA 1
ATOM 1414 C C . ARG A 1 187 ? 4.176 13.512 -12.127 1.00 93.75 187 ARG A C 1
ATOM 1416 O O . ARG A 1 187 ? 4.276 13.757 -13.325 1.00 93.75 187 ARG A O 1
ATOM 1423 N N . ASP A 1 188 ? 5.137 13.755 -11.240 1.00 93.75 188 ASP A N 1
ATOM 1424 C CA . ASP A 1 188 ? 6.444 14.321 -11.582 1.00 93.75 188 ASP A CA 1
ATOM 1425 C C . ASP A 1 188 ? 7.193 13.390 -12.556 1.00 93.75 188 ASP A C 1
ATOM 1427 O O . ASP A 1 188 ? 7.713 13.834 -13.580 1.00 93.75 188 ASP A O 1
ATOM 1431 N N . LEU A 1 189 ? 7.179 12.073 -12.304 1.00 91.88 189 LEU A N 1
ATOM 1432 C CA . LEU A 1 189 ? 7.751 11.069 -13.210 1.00 91.88 189 LEU A CA 1
ATOM 1433 C C . LEU A 1 189 ? 7.047 11.052 -14.572 1.00 91.88 189 LEU A C 1
ATOM 1435 O O . LEU A 1 189 ? 7.716 10.977 -15.600 1.00 91.88 189 LEU A O 1
ATOM 1439 N N . ALA A 1 190 ? 5.717 11.150 -14.599 1.00 92.50 190 ALA A N 1
ATOM 1440 C CA . ALA A 1 190 ? 4.955 11.214 -15.844 1.00 92.50 190 ALA A CA 1
ATOM 1441 C C . ALA A 1 190 ? 5.230 12.513 -16.628 1.00 92.50 190 ALA A C 1
ATOM 1443 O O . ALA A 1 190 ? 5.281 12.496 -17.856 1.00 92.50 190 ALA A O 1
ATOM 1444 N N . GLU A 1 191 ? 5.430 13.642 -15.945 1.00 94.31 191 GLU A N 1
ATOM 1445 C CA . GLU A 1 191 ? 5.816 14.910 -16.571 1.00 94.31 191 GLU A CA 1
ATOM 1446 C C . GLU A 1 191 ? 7.203 14.832 -17.207 1.00 94.31 191 GLU A C 1
ATOM 1448 O O . GLU A 1 191 ? 7.347 15.151 -18.389 1.00 94.31 191 GLU A O 1
ATOM 1453 N N . LEU A 1 192 ? 8.194 14.345 -16.456 1.00 92.44 192 LEU A N 1
ATOM 1454 C CA . LEU A 1 192 ? 9.550 14.148 -16.965 1.00 92.44 192 LEU A CA 1
ATOM 1455 C C . LEU A 1 192 ? 9.574 13.164 -18.131 1.00 92.44 192 LEU A C 1
ATOM 1457 O O . LEU A 1 192 ? 10.233 13.427 -19.130 1.00 92.44 192 LEU A O 1
ATOM 1461 N N . TYR A 1 193 ? 8.816 12.071 -18.042 1.00 91.38 193 TYR A N 1
ATOM 1462 C CA . TYR A 1 193 ? 8.687 11.111 -19.132 1.00 91.38 193 TYR A CA 1
ATOM 1463 C C . TYR A 1 193 ? 8.182 11.780 -20.417 1.00 91.38 193 TYR A C 1
ATOM 1465 O O . TYR A 1 193 ? 8.795 11.636 -21.471 1.00 91.38 193 TYR A O 1
ATOM 1473 N N . ARG A 1 194 ? 7.103 12.569 -20.343 1.00 91.56 194 ARG A N 1
ATOM 1474 C CA . ARG A 1 194 ? 6.563 13.275 -21.517 1.00 91.56 194 ARG A CA 1
ATOM 1475 C C . ARG A 1 194 ? 7.550 14.303 -22.077 1.00 91.56 194 ARG A C 1
ATOM 1477 O O . ARG A 1 194 ? 7.659 14.422 -23.294 1.00 91.56 194 ARG A O 1
ATOM 1484 N N . ALA A 1 195 ? 8.279 15.011 -21.213 1.00 91.62 195 ALA A N 1
ATOM 1485 C CA . ALA A 1 195 ? 9.319 15.949 -21.632 1.00 91.62 195 ALA A CA 1
ATOM 1486 C C . ALA A 1 195 ? 10.492 15.236 -22.335 1.00 91.62 195 ALA A C 1
ATOM 1488 O O . ALA A 1 195 ? 10.919 15.681 -23.397 1.00 91.62 195 ALA A O 1
ATOM 1489 N N . LEU A 1 196 ? 10.948 14.091 -21.812 1.00 89.50 196 LEU A N 1
ATOM 1490 C CA . LEU A 1 196 ? 11.967 13.251 -22.454 1.00 89.50 196 LEU A CA 1
ATOM 1491 C C . LEU A 1 196 ? 11.507 12.758 -23.829 1.00 89.50 196 LEU A C 1
ATOM 1493 O O . LEU A 1 196 ? 12.242 12.881 -24.802 1.00 89.50 196 LEU A O 1
ATOM 1497 N N . ARG A 1 197 ? 10.264 12.277 -23.946 1.00 89.25 197 ARG A N 1
ATOM 1498 C CA . ARG A 1 197 ? 9.699 11.850 -25.238 1.00 89.25 197 ARG A CA 1
ATOM 1499 C C . ARG A 1 197 ? 9.587 13.002 -26.234 1.00 89.25 197 ARG A C 1
ATOM 1501 O O . ARG A 1 197 ? 9.791 12.800 -27.426 1.00 89.25 197 ARG A O 1
ATOM 1508 N N . ALA A 1 198 ? 9.261 14.209 -25.774 1.00 88.94 198 ALA A N 1
ATOM 1509 C CA . ALA A 1 198 ? 9.234 15.392 -26.630 1.00 88.94 198 ALA A CA 1
ATOM 1510 C C . ALA A 1 198 ? 10.638 15.750 -27.148 1.00 88.94 198 ALA A C 1
ATOM 1512 O O . ALA A 1 198 ? 10.781 16.054 -28.331 1.00 88.94 198 ALA A O 1
ATOM 1513 N N . PHE A 1 199 ? 11.663 15.647 -26.299 1.00 88.75 199 PHE A N 1
ATOM 1514 C CA . PHE A 1 199 ? 13.063 15.805 -26.697 1.00 88.75 199 PHE A CA 1
ATOM 1515 C C . PHE A 1 199 ? 13.505 14.739 -27.711 1.00 88.75 199 PHE A C 1
ATOM 1517 O O . PHE A 1 199 ? 13.993 15.085 -28.782 1.00 88.75 199 PHE A O 1
ATOM 1524 N N . GLU A 1 200 ? 13.243 13.457 -27.444 1.00 87.88 200 GLU A N 1
ATOM 1525 C CA . GLU A 1 200 ? 13.567 12.354 -28.367 1.00 87.88 200 GLU A CA 1
ATOM 1526 C C . GLU A 1 200 ? 12.891 12.504 -29.741 1.00 87.88 200 GLU A C 1
ATOM 1528 O O . GLU A 1 200 ? 13.452 12.108 -30.761 1.00 87.88 200 GLU A O 1
ATOM 1533 N N . ASN A 1 201 ? 11.702 13.111 -29.780 1.00 89.88 201 ASN A N 1
ATOM 1534 C CA . ASN A 1 201 ? 10.962 13.389 -31.012 1.00 89.88 201 ASN A CA 1
ATOM 1535 C C . ASN A 1 201 ? 11.359 14.716 -31.691 1.00 89.88 201 ASN A C 1
ATOM 1537 O O . ASN A 1 201 ? 10.727 15.098 -32.677 1.00 89.88 201 ASN A O 1
ATOM 1541 N N . GLY A 1 202 ? 12.358 15.441 -31.175 1.00 88.88 202 GLY A N 1
ATOM 1542 C CA . GLY A 1 202 ? 12.826 16.715 -31.732 1.00 88.88 202 GLY A CA 1
ATOM 1543 C C . GLY A 1 202 ? 11.859 17.891 -31.549 1.00 88.88 202 GLY A C 1
ATOM 1544 O O . GLY A 1 202 ? 11.925 18.857 -32.302 1.00 88.88 202 GLY A O 1
ATOM 1545 N N . LEU A 1 203 ? 10.929 17.813 -30.589 1.00 87.81 203 LEU A N 1
ATOM 1546 C CA . LEU A 1 203 ? 10.039 18.926 -30.216 1.00 87.81 203 LEU A CA 1
ATOM 1547 C C . LEU A 1 203 ? 10.676 19.867 -29.184 1.00 87.81 203 LEU A C 1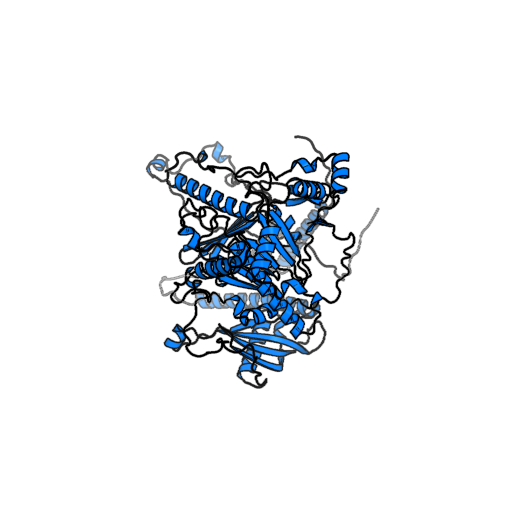
ATOM 1549 O O . LEU A 1 203 ? 10.193 20.980 -28.984 1.00 87.81 203 LEU A O 1
ATOM 1553 N N . ILE A 1 204 ? 11.720 19.395 -28.507 1.00 85.75 204 ILE A N 1
ATOM 1554 C CA . ILE A 1 204 ? 12.571 20.168 -27.606 1.00 85.75 204 ILE A CA 1
ATOM 1555 C C . ILE A 1 204 ? 13.985 20.069 -28.174 1.00 85.75 204 ILE A C 1
ATOM 1557 O O . ILE A 1 204 ? 14.477 18.964 -28.389 1.00 85.75 204 ILE A O 1
ATOM 1561 N N . ASP A 1 205 ? 14.631 21.208 -28.412 1.00 83.38 205 ASP A N 1
ATOM 1562 C CA . ASP A 1 205 ? 15.948 21.252 -29.063 1.00 83.38 205 ASP A CA 1
ATOM 1563 C C . ASP A 1 205 ? 17.101 20.934 -28.095 1.00 83.38 205 ASP A C 1
ATOM 1565 O O . ASP A 1 205 ? 18.190 20.539 -28.512 1.00 83.38 205 ASP A O 1
ATOM 1569 N N . ASN A 1 206 ? 16.883 21.121 -26.790 1.00 83.00 206 ASN A N 1
ATOM 1570 C CA . ASN A 1 206 ? 17.920 21.031 -25.768 1.00 83.00 206 ASN A CA 1
ATOM 1571 C C . ASN A 1 206 ? 17.492 20.126 -24.607 1.00 83.00 206 ASN A C 1
ATOM 1573 O O . ASN A 1 206 ? 16.534 20.421 -23.897 1.00 83.00 206 ASN A O 1
ATOM 1577 N N . GLU A 1 207 ? 18.264 19.069 -24.353 1.00 81.62 207 GLU A N 1
ATOM 1578 C CA . GLU A 1 207 ? 18.030 18.117 -23.258 1.00 81.62 207 GLU A CA 1
ATOM 1579 C C . GLU A 1 207 ? 17.954 18.807 -21.883 1.00 81.62 207 GLU A C 1
ATOM 1581 O O . GLU A 1 207 ? 17.189 18.397 -21.016 1.00 81.62 207 GLU A O 1
ATOM 1586 N N . ASN A 1 208 ? 18.670 19.923 -21.692 1.00 82.81 208 ASN A N 1
ATOM 1587 C CA . ASN A 1 208 ? 18.648 20.690 -20.439 1.00 82.81 208 ASN A CA 1
ATOM 1588 C C . ASN A 1 208 ? 17.297 21.373 -20.147 1.00 82.81 208 ASN A C 1
ATOM 1590 O O . ASN A 1 208 ? 17.088 21.905 -19.052 1.00 82.81 208 ASN A O 1
ATOM 1594 N N . GLU A 1 209 ? 16.381 21.400 -21.114 1.00 82.12 209 GLU A N 1
ATOM 1595 C CA . GLU A 1 209 ? 15.013 21.887 -20.926 1.00 82.12 209 GLU A CA 1
ATOM 1596 C C . GLU A 1 209 ? 14.082 20.813 -20.353 1.00 82.12 209 GLU A C 1
ATOM 1598 O O . GLU A 1 209 ? 13.000 21.145 -19.864 1.00 82.12 209 GLU A O 1
ATOM 1603 N N . VAL A 1 210 ? 14.520 19.548 -20.323 1.00 89.19 210 VAL A N 1
ATOM 1604 C CA . VAL A 1 210 ? 13.812 18.447 -19.668 1.00 89.19 210 VAL A CA 1
ATOM 1605 C C . VAL A 1 210 ? 13.931 18.604 -18.153 1.00 89.19 210 VAL A C 1
ATOM 1607 O O . VAL A 1 210 ? 14.866 18.138 -17.503 1.00 89.19 210 VAL A O 1
ATOM 1610 N N . LYS A 1 211 ? 12.954 19.289 -17.568 1.00 90.56 211 LYS A N 1
ATOM 1611 C CA . LYS A 1 211 ? 12.852 19.511 -16.125 1.00 90.56 211 LYS A CA 1
ATOM 1612 C C . LYS A 1 211 ? 11.398 19.589 -15.696 1.00 90.56 211 LYS A C 1
ATOM 1614 O O . LYS A 1 211 ? 10.517 19.894 -16.495 1.00 90.56 211 LYS A O 1
ATOM 1619 N N . LEU A 1 212 ? 11.170 19.373 -14.406 1.00 92.06 212 LEU A N 1
ATOM 1620 C CA . LEU A 1 212 ? 9.865 19.609 -13.801 1.00 92.06 212 LEU A CA 1
ATOM 1621 C C . LEU A 1 212 ? 9.506 21.092 -13.900 1.00 92.06 212 LEU A C 1
ATOM 1623 O O . LEU A 1 212 ? 10.282 21.960 -13.492 1.00 92.06 212 LEU A O 1
ATOM 1627 N N . SER A 1 213 ? 8.301 21.374 -14.384 1.00 91.81 213 SER A N 1
ATOM 1628 C CA . SER A 1 213 ? 7.695 22.706 -14.388 1.00 91.81 213 SER A CA 1
ATOM 1629 C C . SER A 1 213 ? 7.578 23.269 -12.977 1.00 91.81 213 SER A C 1
ATOM 1631 O O . SER A 1 213 ? 7.722 24.475 -12.763 1.00 91.81 213 SER A O 1
ATOM 1633 N N . LYS A 1 214 ? 7.337 22.388 -12.003 1.00 91.75 214 LYS A N 1
ATOM 1634 C CA . LYS A 1 214 ? 7.212 22.729 -10.596 1.00 91.75 214 LYS A CA 1
ATOM 1635 C C . LYS A 1 214 ? 7.941 21.666 -9.750 1.00 91.75 214 LYS A C 1
ATOM 1637 O O . LYS A 1 214 ? 7.374 20.619 -9.475 1.00 91.75 214 LYS A O 1
ATOM 1642 N N . PRO A 1 215 ? 9.179 21.906 -9.288 1.00 91.75 215 PRO A N 1
ATOM 1643 C CA . PRO A 1 215 ? 9.934 20.905 -8.532 1.00 91.75 215 PRO A CA 1
ATOM 1644 C C . PRO A 1 215 ? 9.330 20.646 -7.138 1.00 91.75 215 PRO A C 1
ATOM 1646 O O . PRO A 1 215 ? 8.829 21.589 -6.511 1.00 91.75 215 PRO A O 1
ATOM 1649 N N . PRO A 1 216 ? 9.396 19.406 -6.619 1.00 91.69 216 PRO A N 1
ATOM 1650 C CA . PRO A 1 216 ? 8.870 19.081 -5.302 1.00 91.69 216 PRO A CA 1
ATOM 1651 C C . PRO A 1 216 ? 9.690 19.748 -4.195 1.00 91.69 216 PRO A C 1
ATOM 1653 O O . PRO A 1 216 ? 10.912 19.892 -4.284 1.00 91.69 216 PRO A O 1
ATOM 1656 N N . HIS A 1 217 ? 9.021 20.106 -3.102 1.00 89.62 217 HIS A N 1
ATOM 1657 C CA . HIS A 1 217 ? 9.699 20.481 -1.871 1.00 89.62 217 HIS A CA 1
ATOM 1658 C C . HIS A 1 217 ? 10.053 19.213 -1.095 1.00 89.62 217 HIS A C 1
ATOM 1660 O O . HIS A 1 217 ? 9.159 18.473 -0.693 1.00 89.62 217 HIS A O 1
ATOM 1666 N N . ILE A 1 218 ? 11.348 18.974 -0.889 1.00 85.94 218 ILE A N 1
ATOM 1667 C CA . ILE A 1 218 ? 11.880 17.710 -0.353 1.00 85.94 218 ILE A CA 1
ATOM 1668 C C . ILE A 1 218 ? 12.407 17.803 1.083 1.00 85.94 218 ILE A C 1
ATOM 1670 O O . ILE A 1 218 ? 12.782 16.778 1.647 1.00 85.94 218 ILE A O 1
ATOM 1674 N N . ARG A 1 219 ? 12.469 19.004 1.671 1.00 84.88 219 ARG A N 1
ATOM 1675 C CA . ARG A 1 219 ? 12.911 19.167 3.061 1.00 84.88 219 ARG A CA 1
ATOM 1676 C C . ARG A 1 219 ? 11.779 18.815 4.011 1.00 84.88 219 ARG A C 1
ATOM 1678 O O . ARG A 1 219 ? 10.624 19.142 3.744 1.00 84.88 219 ARG A O 1
ATOM 1685 N N . SER A 1 220 ? 12.118 18.128 5.094 1.00 84.88 220 SER A N 1
ATOM 1686 C CA . SER A 1 220 ? 11.140 17.737 6.103 1.00 84.88 220 SER A CA 1
ATOM 1687 C C . SER A 1 220 ? 10.660 18.960 6.875 1.00 84.88 220 SER A C 1
ATOM 1689 O O . SER A 1 220 ? 11.425 19.868 7.189 1.00 84.88 220 SER A O 1
ATOM 1691 N N . PHE A 1 221 ? 9.374 18.975 7.191 1.00 82.81 221 PHE A N 1
ATOM 1692 C CA . PHE A 1 221 ? 8.753 19.999 8.011 1.00 82.81 221 PHE A CA 1
ATOM 1693 C C . PHE A 1 221 ? 9.361 19.976 9.418 1.00 82.81 221 PHE A C 1
ATOM 1695 O O . PHE A 1 221 ? 9.433 18.913 10.036 1.00 82.81 221 PHE A O 1
ATOM 1702 N N . MET A 1 222 ? 9.765 21.149 9.910 1.00 82.56 222 MET A N 1
ATOM 1703 C CA . MET A 1 222 ? 10.426 21.337 11.205 1.00 82.56 222 MET A CA 1
ATOM 1704 C C . MET A 1 222 ? 11.746 20.558 11.372 1.00 82.56 222 MET A C 1
ATOM 1706 O O . MET A 1 222 ? 12.037 20.040 12.453 1.00 82.56 222 MET A O 1
ATOM 1710 N N . GLU A 1 223 ? 12.553 20.451 10.306 1.00 81.44 223 GLU A N 1
ATOM 1711 C CA . GLU A 1 223 ? 13.875 19.803 10.365 1.00 81.44 223 GLU A CA 1
ATOM 1712 C C . GLU A 1 223 ? 14.814 20.446 11.406 1.00 81.44 223 GLU A C 1
ATOM 1714 O O . GLU A 1 223 ? 15.648 19.757 11.993 1.00 81.44 223 GLU A O 1
ATOM 1719 N N . GLU A 1 224 ? 14.624 21.733 11.709 1.00 81.75 224 GLU A N 1
ATOM 1720 C CA . GLU A 1 224 ? 15.377 22.498 12.706 1.00 81.75 224 GLU A CA 1
ATOM 1721 C C . GLU A 1 224 ? 15.214 21.996 14.151 1.00 81.75 224 GLU A C 1
ATOM 1723 O O . GLU A 1 224 ? 16.073 22.262 14.989 1.00 81.75 224 GLU A O 1
ATOM 1728 N N . LEU A 1 225 ? 14.167 21.216 14.459 1.00 84.00 225 LEU A N 1
ATOM 1729 C CA . LEU A 1 225 ? 13.989 20.625 15.794 1.00 84.00 225 LEU A CA 1
ATOM 1730 C C . LEU A 1 225 ? 15.053 19.572 16.143 1.00 84.00 225 LEU A C 1
ATOM 1732 O O . LEU A 1 225 ? 15.099 19.094 17.278 1.00 84.00 225 LEU A O 1
ATOM 1736 N N . HIS A 1 226 ? 15.915 19.194 15.198 1.00 77.25 226 HIS A N 1
ATOM 1737 C CA . HIS A 1 226 ? 17.079 18.370 15.509 1.00 77.25 226 HIS A CA 1
ATOM 1738 C C . HIS A 1 226 ? 18.059 19.086 16.455 1.00 77.25 226 HIS A C 1
ATOM 1740 O O . HIS A 1 226 ? 18.651 18.445 17.324 1.00 77.25 226 HIS A O 1
ATOM 1746 N N . ASP A 1 227 ? 18.155 20.413 16.349 1.00 83.56 227 ASP A N 1
ATOM 1747 C CA . ASP A 1 227 ? 19.133 21.236 17.064 1.00 83.56 227 ASP A CA 1
ATOM 1748 C C . ASP A 1 227 ? 18.534 21.936 18.302 1.00 83.56 227 ASP A C 1
ATOM 1750 O O . ASP A 1 227 ? 19.000 22.998 18.714 1.00 83.56 227 ASP A O 1
ATOM 1754 N N . MET A 1 228 ? 17.497 21.346 18.915 1.00 87.12 228 MET A N 1
ATOM 1755 C CA . MET A 1 228 ? 16.850 21.892 20.118 1.00 87.12 228 MET A CA 1
ATOM 1756 C C . MET A 1 228 ? 17.843 22.120 21.266 1.00 87.12 228 MET A C 1
ATOM 1758 O O . MET A 1 228 ? 18.618 21.227 21.631 1.00 87.12 228 MET A O 1
ATOM 1762 N N . THR A 1 229 ? 17.735 23.285 21.905 1.00 91.44 229 THR A N 1
ATOM 1763 C CA . THR A 1 229 ? 18.459 23.597 23.145 1.00 91.44 229 THR A CA 1
ATOM 1764 C C . THR A 1 229 ? 18.016 22.687 24.295 1.00 91.44 229 THR A C 1
ATOM 1766 O O . THR A 1 229 ? 16.964 22.037 24.250 1.00 91.44 229 THR A O 1
ATOM 1769 N N . LEU A 1 230 ? 18.826 22.615 25.357 1.00 88.88 230 LEU A N 1
ATOM 1770 C CA . LEU A 1 230 ? 18.491 21.805 26.530 1.00 88.88 230 LEU A CA 1
ATOM 1771 C C . LEU A 1 230 ? 17.206 22.311 27.199 1.00 88.88 230 LEU A C 1
ATOM 1773 O O . LEU A 1 230 ? 16.377 21.505 27.618 1.00 88.88 230 LEU A O 1
ATOM 1777 N N . GLU A 1 231 ? 17.037 23.628 27.260 1.00 92.31 231 GLU A N 1
ATOM 1778 C CA . GLU A 1 231 ? 15.874 24.305 27.819 1.00 92.31 231 GLU A CA 1
ATOM 1779 C C . GLU A 1 231 ? 14.604 23.982 27.019 1.00 92.31 231 GLU A C 1
ATOM 1781 O O . GLU A 1 231 ? 13.621 23.513 27.595 1.00 92.31 231 GLU A O 1
ATOM 1786 N N . GLU A 1 232 ? 14.640 24.130 25.689 1.00 91.06 232 GLU A N 1
ATOM 1787 C CA . GLU A 1 232 ? 13.509 23.787 24.811 1.00 91.06 232 GLU A CA 1
ATOM 1788 C C . GLU A 1 232 ? 13.154 22.301 24.902 1.00 91.06 232 GLU A C 1
ATOM 1790 O O . GLU A 1 232 ? 11.978 21.930 24.911 1.00 91.06 232 GLU A O 1
ATOM 1795 N N . ARG A 1 233 ? 14.165 21.426 24.988 1.00 90.94 233 ARG A N 1
ATOM 1796 C CA . ARG A 1 233 ? 13.953 19.983 25.142 1.00 90.94 233 ARG A CA 1
ATOM 1797 C C . ARG A 1 233 ? 13.271 19.673 26.471 1.00 90.94 233 ARG A C 1
ATOM 1799 O O . ARG A 1 233 ? 12.334 18.879 26.497 1.00 90.94 233 ARG A O 1
ATOM 1806 N N . GLN A 1 234 ? 13.715 20.288 27.565 1.00 92.12 234 GLN A N 1
ATOM 1807 C CA . GLN A 1 234 ? 13.099 20.103 28.879 1.00 92.12 234 GLN A CA 1
ATOM 1808 C C . GLN A 1 234 ? 11.651 20.590 28.898 1.00 92.12 234 GLN A C 1
ATOM 1810 O O . GLN A 1 234 ? 10.800 19.878 29.427 1.00 92.12 234 GLN A O 1
ATOM 1815 N N . GLU A 1 235 ? 11.358 21.746 28.298 1.00 93.19 235 GLU A N 1
ATOM 1816 C CA . GLU A 1 235 ? 9.994 22.268 28.180 1.00 93.19 235 GLU A CA 1
ATOM 1817 C C . GLU A 1 235 ? 9.101 21.327 27.360 1.00 93.19 235 GLU A C 1
ATOM 1819 O O . GLU A 1 235 ? 8.014 20.953 27.805 1.00 93.19 235 GLU A O 1
ATOM 1824 N N . ALA A 1 236 ? 9.584 20.870 26.202 1.00 92.06 236 ALA A N 1
ATOM 1825 C CA . ALA A 1 236 ? 8.849 19.956 25.337 1.00 92.06 236 ALA A CA 1
ATOM 1826 C C . ALA A 1 236 ? 8.524 18.623 26.027 1.00 92.06 236 ALA A C 1
ATOM 1828 O O . ALA A 1 236 ? 7.425 18.102 25.855 1.00 92.06 236 ALA A O 1
ATOM 1829 N N . LEU A 1 237 ? 9.435 18.085 26.847 1.00 92.44 237 LEU A N 1
ATOM 1830 C CA . LEU A 1 237 ? 9.218 16.839 27.594 1.00 92.44 237 LEU A CA 1
ATOM 1831 C C . LEU A 1 237 ? 8.161 16.956 28.705 1.00 92.44 237 LEU A C 1
ATOM 1833 O O . LEU A 1 237 ? 7.623 15.930 29.118 1.00 92.44 237 LEU A O 1
ATOM 1837 N N . GLN A 1 238 ? 7.831 18.168 29.172 1.00 91.81 238 GLN A N 1
ATOM 1838 C CA . GLN A 1 238 ? 6.732 18.372 30.131 1.00 91.81 238 GLN A CA 1
ATOM 1839 C C . GLN A 1 238 ? 5.350 18.235 29.482 1.00 91.81 238 GLN A C 1
ATOM 1841 O O . GLN A 1 238 ? 4.348 18.061 30.180 1.00 91.81 238 GLN A O 1
ATOM 1846 N N . PHE A 1 239 ? 5.271 18.327 28.153 1.00 91.12 239 PHE A N 1
ATOM 1847 C CA . PHE A 1 239 ? 4.017 18.168 27.434 1.00 91.12 239 PHE A CA 1
ATOM 1848 C C . PHE A 1 239 ? 3.550 16.707 27.449 1.00 91.12 239 PHE A C 1
ATOM 1850 O O . PHE A 1 239 ? 4.345 15.779 27.320 1.00 91.12 239 PHE A O 1
ATOM 1857 N N . GLN A 1 240 ? 2.241 16.493 27.574 1.00 86.38 240 GLN A N 1
ATOM 1858 C CA . GLN A 1 240 ? 1.628 15.169 27.485 1.00 86.38 240 GLN A CA 1
ATOM 1859 C C . GLN A 1 240 ? 0.731 15.112 26.246 1.00 86.38 240 GLN A C 1
ATOM 1861 O O . GLN A 1 240 ? -0.393 15.619 26.284 1.00 86.38 240 GLN A O 1
ATOM 1866 N N . PRO A 1 241 ? 1.203 14.528 25.130 1.00 83.75 241 PRO A N 1
ATOM 1867 C CA . PRO A 1 241 ? 0.410 14.468 23.911 1.00 83.75 241 PRO A CA 1
ATOM 1868 C C . PRO A 1 241 ? -0.791 13.532 24.076 1.00 83.75 241 PRO A C 1
ATOM 1870 O O . PRO A 1 241 ? -0.663 12.392 24.507 1.00 83.75 241 PRO A O 1
ATOM 1873 N N . VAL A 1 242 ? -1.969 13.980 23.642 1.00 76.31 242 VAL A N 1
ATOM 1874 C CA . VAL A 1 242 ? -3.209 13.178 23.699 1.00 76.31 242 VAL A CA 1
ATOM 1875 C C . VAL A 1 242 ? -3.185 12.003 22.704 1.00 76.31 242 VAL A C 1
ATOM 1877 O O . VAL A 1 242 ? -3.819 10.973 22.927 1.00 76.31 242 VAL A O 1
ATOM 1880 N N . GLY A 1 243 ? -2.437 12.134 21.603 1.00 73.69 243 GLY A N 1
ATOM 1881 C CA . GLY A 1 243 ? -2.392 11.152 20.511 1.00 73.69 243 GLY A CA 1
ATOM 1882 C C . GLY A 1 243 ? -1.195 10.200 20.515 1.00 73.69 243 GLY A C 1
ATOM 1883 O O . GLY A 1 243 ? -1.190 9.259 19.721 1.00 73.69 243 GLY A O 1
ATOM 1884 N N . PHE A 1 244 ? -0.203 10.415 21.383 1.00 80.31 244 PHE A N 1
ATOM 1885 C CA . PHE A 1 244 ? 1.029 9.625 21.423 1.00 80.31 244 PHE A CA 1
ATOM 1886 C C . PHE A 1 244 ? 1.369 9.182 22.841 1.00 80.31 244 PHE A C 1
ATOM 1888 O O . PHE A 1 244 ? 1.022 9.835 23.819 1.00 80.31 244 PHE A O 1
ATOM 1895 N N . LYS A 1 245 ? 2.088 8.071 22.942 1.00 85.06 245 LYS A N 1
ATOM 1896 C CA . LYS A 1 245 ? 2.604 7.517 24.192 1.00 85.06 245 LYS A CA 1
ATOM 1897 C C . LYS A 1 245 ? 3.980 6.907 23.960 1.00 85.06 245 LYS A C 1
ATOM 1899 O O . LYS A 1 245 ? 4.345 6.608 22.824 1.00 85.06 245 LYS A O 1
ATOM 1904 N N . LEU A 1 246 ? 4.722 6.694 25.042 1.00 85.69 246 LEU A N 1
ATOM 1905 C CA . LEU A 1 246 ? 5.950 5.906 25.008 1.00 85.69 246 LEU A CA 1
ATOM 1906 C C . LEU A 1 246 ? 5.644 4.434 25.268 1.00 85.69 246 LEU A C 1
ATOM 1908 O O . LEU A 1 246 ? 4.876 4.106 26.176 1.00 85.69 246 LEU A O 1
ATOM 1912 N N . SER A 1 247 ? 6.277 3.549 24.506 1.00 82.00 247 SER A N 1
ATOM 1913 C CA . SER A 1 247 ? 6.326 2.133 24.841 1.00 82.00 247 SER A CA 1
ATOM 1914 C C . SER A 1 247 ? 7.161 1.902 26.117 1.00 82.00 247 SER A C 1
ATOM 1916 O O . SER A 1 247 ? 8.060 2.703 26.434 1.00 82.00 247 SER A O 1
ATOM 1918 N N . PRO A 1 248 ? 6.874 0.826 26.876 1.00 79.75 248 PRO A N 1
ATOM 1919 C CA . PRO A 1 248 ? 7.675 0.429 28.035 1.00 79.75 248 PRO A CA 1
ATOM 1920 C C . PRO A 1 248 ? 9.146 0.168 27.662 1.00 79.75 248 PRO A C 1
ATOM 1922 O O . PRO A 1 248 ? 9.443 -0.203 26.532 1.00 79.75 248 PRO A O 1
ATOM 1925 N N . GLU A 1 249 ? 10.068 0.340 28.617 1.00 66.94 249 GLU A N 1
ATOM 1926 C CA . GLU A 1 249 ? 11.524 0.160 28.410 1.00 66.94 249 GLU A CA 1
ATOM 1927 C C . GLU A 1 249 ? 11.964 -1.295 28.240 1.00 66.94 249 GLU A C 1
ATOM 1929 O O . GLU A 1 249 ? 13.061 -1.558 27.758 1.00 66.94 249 GLU A O 1
ATOM 1934 N N . VAL A 1 250 ? 11.115 -2.244 28.635 1.00 52.03 250 VAL A N 1
ATOM 1935 C CA . VAL A 1 250 ? 11.422 -3.672 28.611 1.00 52.03 250 VAL A CA 1
ATOM 1936 C C . VAL A 1 250 ? 10.375 -4.386 27.772 1.00 52.03 250 VAL A C 1
ATOM 1938 O O . VAL A 1 250 ? 9.340 -4.805 28.281 1.00 52.03 250 VAL A O 1
ATOM 1941 N N . GLU A 1 251 ? 10.678 -4.595 26.498 1.00 45.28 251 GLU A N 1
ATOM 1942 C CA . GLU A 1 251 ? 10.263 -5.828 25.837 1.00 45.28 251 GLU A CA 1
ATOM 1943 C C . GLU A 1 251 ? 11.474 -6.754 25.850 1.00 45.28 251 GLU A C 1
ATOM 1945 O O . GLU A 1 251 ? 12.329 -6.743 24.968 1.00 45.28 251 GLU A O 1
ATOM 1950 N N . SER A 1 252 ? 11.582 -7.546 26.918 1.00 36.75 252 SER A N 1
ATOM 1951 C CA . SER A 1 252 ? 12.386 -8.757 26.849 1.00 36.75 252 SER A CA 1
ATOM 1952 C C . SER A 1 252 ? 11.857 -9.574 25.673 1.00 36.75 252 SER A C 1
ATOM 1954 O O . SER A 1 252 ? 10.678 -9.929 25.649 1.00 36.75 252 SER A O 1
ATOM 1956 N N . ALA A 1 253 ? 12.738 -9.931 24.741 1.00 39.19 253 ALA A N 1
ATOM 1957 C CA . ALA A 1 253 ? 12.479 -10.888 23.666 1.00 39.19 253 ALA A CA 1
ATOM 1958 C C . ALA A 1 253 ? 12.090 -12.305 24.173 1.00 39.19 253 ALA A C 1
ATOM 1960 O O . ALA A 1 253 ? 12.061 -13.255 23.398 1.00 39.19 253 ALA A O 1
ATOM 1961 N N . ALA A 1 254 ? 11.777 -12.465 25.465 1.00 33.97 254 ALA A N 1
ATOM 1962 C CA . ALA A 1 254 ? 11.370 -13.702 26.122 1.00 33.97 254 ALA A CA 1
ATOM 1963 C C . ALA A 1 254 ? 9.868 -13.771 26.478 1.00 33.97 254 ALA A C 1
ATOM 1965 O O . ALA A 1 254 ? 9.486 -14.547 27.350 1.00 33.97 254 ALA A O 1
ATOM 1966 N N . ALA A 1 255 ? 8.999 -13.014 25.802 1.00 35.44 255 ALA A N 1
ATOM 1967 C CA . ALA A 1 255 ? 7.552 -13.266 25.807 1.00 35.44 255 ALA A CA 1
ATOM 1968 C C . ALA A 1 255 ? 7.095 -13.947 24.501 1.00 35.44 255 ALA A C 1
ATOM 1970 O O . ALA A 1 255 ? 6.098 -13.570 23.892 1.00 35.44 255 ALA A O 1
ATOM 1971 N N . ALA A 1 256 ? 7.821 -14.982 24.071 1.00 36.03 256 ALA A N 1
ATOM 1972 C CA . ALA A 1 256 ? 7.276 -16.009 23.188 1.00 36.03 256 ALA A CA 1
ATOM 1973 C C . ALA A 1 256 ? 6.431 -16.982 24.032 1.00 36.03 256 ALA A C 1
ATOM 1975 O O . ALA A 1 256 ? 6.769 -18.147 24.212 1.00 36.03 256 ALA A O 1
ATOM 1976 N N . THR A 1 257 ? 5.351 -16.483 24.633 1.00 33.50 257 THR A N 1
ATOM 1977 C CA . THR A 1 257 ? 4.263 -17.347 25.098 1.00 33.50 257 THR A CA 1
ATOM 1978 C C . THR A 1 257 ? 3.521 -17.851 23.864 1.00 33.50 257 THR A C 1
ATOM 1980 O O . THR A 1 257 ? 3.333 -17.075 22.932 1.00 33.50 257 THR A O 1
ATOM 1983 N N . ASN A 1 258 ? 3.147 -19.140 23.847 1.00 38.06 258 ASN A N 1
ATOM 1984 C CA . ASN A 1 258 ? 2.347 -19.815 22.811 1.00 38.06 258 ASN A CA 1
ATOM 1985 C C . ASN A 1 258 ? 1.345 -18.863 22.131 1.00 38.06 258 ASN A C 1
ATOM 1987 O O . ASN A 1 258 ? 0.213 -18.712 22.596 1.00 38.06 258 ASN A O 1
ATOM 1991 N N . LYS A 1 259 ? 1.748 -18.207 21.036 1.00 40.09 259 LYS A N 1
ATOM 1992 C CA . LYS A 1 259 ? 0.820 -17.435 20.216 1.00 40.09 259 LYS A CA 1
ATOM 1993 C C . LYS A 1 259 ? 0.032 -18.474 19.437 1.00 40.09 259 LYS A C 1
ATOM 1995 O O . LYS A 1 259 ? 0.610 -19.182 18.617 1.00 40.09 259 LYS A O 1
ATOM 2000 N N . LEU A 1 260 ? -1.270 -18.588 19.723 1.00 45.03 260 LEU A N 1
ATOM 2001 C CA . LEU A 1 260 ? -2.209 -19.183 18.772 1.00 45.03 260 LEU A CA 1
ATOM 2002 C C . LEU A 1 260 ? -1.854 -18.638 17.387 1.00 45.03 260 LEU A C 1
ATOM 2004 O O . LEU A 1 260 ? -1.663 -17.426 17.259 1.00 45.03 260 LEU A O 1
ATOM 2008 N N . ILE A 1 261 ? -1.756 -19.516 16.388 1.00 46.41 261 ILE A N 1
ATOM 2009 C CA . ILE A 1 261 ? -1.580 -19.107 14.994 1.00 46.41 261 ILE A CA 1
ATOM 2010 C C . ILE A 1 261 ? -2.705 -18.102 14.701 1.00 46.41 261 ILE A C 1
ATOM 2012 O O . ILE A 1 261 ? -3.879 -18.476 14.794 1.00 46.41 261 ILE A O 1
ATOM 2016 N N . PRO A 1 262 ? -2.396 -16.813 14.458 1.00 61.53 262 PRO A N 1
ATOM 2017 C CA . PRO A 1 262 ? -3.429 -15.825 14.197 1.00 61.53 262 PRO A CA 1
ATOM 2018 C C . PRO A 1 262 ? -4.216 -16.261 12.963 1.00 61.53 262 PRO A C 1
ATOM 2020 O O . PRO A 1 262 ? -3.616 -16.709 11.987 1.00 61.53 262 PRO A O 1
ATOM 2023 N N . ALA A 1 263 ? -5.545 -16.141 13.002 1.00 67.25 263 ALA A N 1
ATOM 2024 C CA . ALA A 1 263 ? -6.372 -16.439 11.835 1.00 67.25 263 ALA A CA 1
ATOM 2025 C C . ALA A 1 263 ? -5.845 -15.676 10.602 1.00 67.25 263 ALA A C 1
ATOM 2027 O O . ALA A 1 263 ? -5.459 -14.508 10.751 1.00 67.25 263 ALA A O 1
ATOM 2028 N N . PRO A 1 264 ? -5.824 -16.307 9.413 1.00 83.19 264 PRO A N 1
ATOM 2029 C CA . PRO A 1 264 ? -5.325 -15.663 8.208 1.00 83.19 264 PRO A CA 1
ATOM 2030 C C . PRO A 1 264 ? -6.124 -14.388 7.925 1.00 83.19 264 PRO A C 1
ATOM 2032 O O . PRO A 1 264 ? -7.349 -14.351 8.080 1.00 83.19 264 PRO A O 1
ATOM 2035 N N . VAL A 1 265 ? -5.405 -13.331 7.548 1.00 88.62 265 VAL A N 1
ATOM 2036 C CA . VAL A 1 265 ? -5.987 -12.056 7.125 1.00 88.62 265 VAL A CA 1
ATOM 2037 C C . VAL A 1 265 ? -6.059 -12.057 5.607 1.00 88.62 265 VAL A C 1
ATOM 2039 O O . VAL A 1 265 ? -5.034 -12.188 4.939 1.00 88.62 265 VAL A O 1
ATOM 2042 N N . THR A 1 266 ? -7.264 -11.872 5.080 1.00 91.50 266 THR A N 1
ATOM 2043 C CA . THR A 1 266 ? -7.547 -11.862 3.646 1.00 91.50 266 THR A CA 1
ATOM 2044 C C . THR A 1 266 ? -7.978 -10.461 3.229 1.00 91.50 266 THR A C 1
ATOM 2046 O O . THR A 1 266 ? -8.823 -9.829 3.871 1.00 91.50 266 THR A O 1
ATOM 2049 N N . GLY A 1 267 ? -7.389 -9.971 2.141 1.00 91.81 267 GLY A N 1
ATOM 2050 C CA . GLY A 1 267 ? -7.741 -8.704 1.514 1.00 91.81 267 GLY A CA 1
ATOM 2051 C C . GLY A 1 267 ? -8.795 -8.879 0.425 1.00 91.81 267 GLY A C 1
ATOM 2052 O O . GLY A 1 267 ? -8.654 -9.756 -0.423 1.00 91.81 267 GLY A O 1
ATOM 2053 N N . ARG A 1 268 ? -9.822 -8.025 0.410 1.00 92.88 268 ARG A N 1
ATOM 2054 C CA . ARG A 1 268 ? -10.819 -7.943 -0.670 1.00 92.88 268 ARG A CA 1
ATOM 2055 C C . ARG A 1 268 ? -10.948 -6.504 -1.169 1.00 92.88 268 ARG A C 1
ATOM 2057 O O . ARG A 1 268 ? -10.825 -5.557 -0.391 1.00 92.88 268 ARG A O 1
ATOM 2064 N N . VAL A 1 269 ? -11.190 -6.343 -2.469 1.00 92.12 269 VAL A N 1
ATOM 2065 C CA . VAL A 1 269 ? -11.475 -5.040 -3.092 1.00 92.12 269 VAL A CA 1
ATOM 2066 C C . VAL A 1 269 ? -12.975 -4.925 -3.305 1.00 92.12 269 VAL A C 1
ATOM 2068 O O . VAL A 1 269 ? -13.535 -5.680 -4.094 1.00 92.12 269 VAL A O 1
ATOM 2071 N N . LEU A 1 270 ? -13.609 -3.985 -2.606 1.00 94.19 270 LEU A N 1
ATOM 2072 C CA . LEU A 1 270 ? -15.054 -3.778 -2.651 1.00 94.19 270 LEU A CA 1
ATOM 2073 C C . LEU A 1 270 ? -15.383 -2.494 -3.405 1.00 94.19 270 LEU A C 1
ATOM 2075 O O . LEU A 1 270 ? -14.956 -1.414 -2.990 1.00 94.19 270 LEU A O 1
ATOM 2079 N N . ARG A 1 271 ? -16.165 -2.579 -4.484 1.00 93.44 271 ARG A N 1
ATOM 2080 C CA . ARG A 1 271 ? -16.556 -1.382 -5.246 1.00 93.44 271 ARG A CA 1
ATOM 2081 C C . ARG A 1 271 ? -17.831 -0.774 -4.673 1.00 93.44 271 ARG A C 1
ATOM 2083 O O . ARG A 1 271 ? -18.902 -1.369 -4.749 1.00 93.44 271 ARG A O 1
ATOM 2090 N N . PHE A 1 272 ? -17.733 0.442 -4.143 1.00 94.06 272 PHE A N 1
ATOM 2091 C CA . PHE A 1 272 ? -18.890 1.252 -3.766 1.00 94.06 272 PHE A CA 1
ATOM 2092 C C . PHE A 1 272 ? -19.229 2.198 -4.913 1.00 94.06 272 PHE A C 1
ATOM 2094 O O . PHE A 1 272 ? -18.452 3.103 -5.236 1.00 94.06 272 PHE A O 1
ATOM 2101 N N . SER A 1 273 ? -20.383 1.984 -5.544 1.00 91.62 273 SER A N 1
ATOM 2102 C CA . SER A 1 273 ? -20.818 2.798 -6.680 1.00 91.62 273 SER A CA 1
ATOM 2103 C C . SER A 1 273 ? -21.136 4.233 -6.249 1.00 91.62 273 SER A C 1
ATOM 2105 O O . SER A 1 273 ? -21.449 4.514 -5.089 1.00 91.62 273 SER A O 1
ATOM 2107 N N . SER A 1 274 ? -21.091 5.177 -7.189 1.00 90.31 274 SER A N 1
ATOM 2108 C CA . SER A 1 274 ? -21.435 6.580 -6.906 1.00 90.31 274 SER A CA 1
ATOM 2109 C C . SER A 1 274 ? -22.855 6.750 -6.334 1.00 90.31 274 SER A C 1
ATOM 2111 O O . SER A 1 274 ? -23.073 7.614 -5.480 1.00 90.31 274 SER A O 1
ATOM 2113 N N . SER A 1 275 ? -23.805 5.905 -6.754 1.00 90.12 275 SER A N 1
ATOM 2114 C CA . SER A 1 275 ? -25.184 5.867 -6.255 1.00 90.12 275 SER A CA 1
ATOM 2115 C C . SER A 1 275 ? -25.266 5.313 -4.831 1.00 90.12 275 SER A C 1
ATOM 2117 O O . SER A 1 275 ? -25.926 5.918 -3.984 1.00 90.12 275 SER A O 1
ATOM 2119 N N . GLU A 1 276 ? -24.536 4.236 -4.532 1.00 91.94 276 GLU A N 1
ATOM 2120 C CA . GLU A 1 276 ? -24.431 3.672 -3.183 1.00 91.94 276 GLU A CA 1
ATOM 2121 C C . GLU A 1 276 ? -23.819 4.688 -2.205 1.00 91.94 276 GLU A C 1
ATOM 2123 O O . GLU A 1 276 ? -24.348 4.935 -1.119 1.00 91.94 276 GLU A O 1
ATOM 2128 N N . LEU A 1 277 ? -22.738 5.356 -2.619 1.00 93.81 277 LEU A N 1
ATOM 2129 C CA . LEU A 1 277 ? -22.072 6.398 -1.836 1.00 93.81 277 LEU A CA 1
ATOM 2130 C C . LEU A 1 277 ? -22.981 7.607 -1.586 1.00 93.81 277 LEU A C 1
ATOM 2132 O O . LEU A 1 277 ? -22.964 8.184 -0.493 1.00 93.81 277 LEU A O 1
ATOM 2136 N N . ALA A 1 278 ? -23.778 8.004 -2.582 1.00 92.50 278 ALA A N 1
ATOM 2137 C CA . ALA A 1 278 ? -24.756 9.075 -2.434 1.00 92.50 278 ALA A CA 1
ATOM 2138 C C . ALA A 1 278 ? -25.860 8.696 -1.435 1.00 92.50 278 ALA A C 1
ATOM 2140 O O . ALA A 1 278 ? -26.222 9.523 -0.596 1.00 92.50 278 ALA A O 1
ATOM 2141 N N . ALA A 1 279 ? -26.340 7.451 -1.475 1.00 93.25 279 ALA A N 1
ATOM 2142 C CA . ALA A 1 279 ? -27.344 6.938 -0.549 1.00 93.25 279 ALA A CA 1
ATOM 2143 C C . ALA A 1 279 ? -26.814 6.853 0.894 1.00 93.25 279 ALA A C 1
ATOM 2145 O O . ALA A 1 279 ? -27.458 7.368 1.810 1.00 93.25 279 ALA A O 1
ATOM 2146 N N . LEU A 1 280 ? -25.597 6.330 1.096 1.00 93.94 280 LEU A N 1
ATOM 2147 C CA . LEU A 1 280 ? -24.917 6.326 2.401 1.00 93.94 280 LEU A CA 1
ATOM 2148 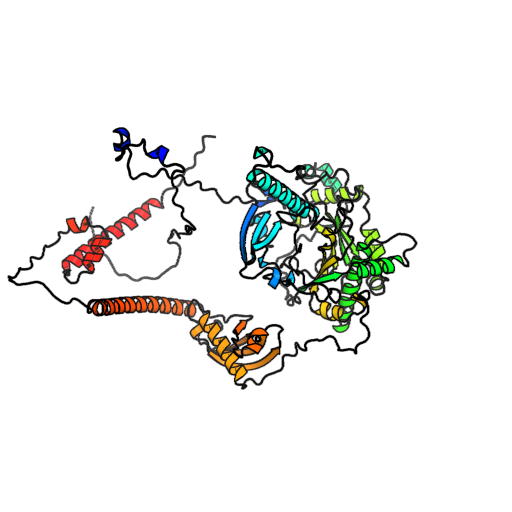C C . LEU A 1 280 ? -24.745 7.743 2.958 1.00 93.94 280 LEU A C 1
ATOM 2150 O O . LEU A 1 280 ? -25.013 8.008 4.132 1.00 93.94 280 LEU A O 1
ATOM 2154 N N . LYS A 1 281 ? -24.320 8.686 2.109 1.00 94.25 281 LYS A N 1
ATOM 2155 C CA . LYS A 1 281 ? -24.180 10.092 2.498 1.00 94.25 281 LYS A CA 1
ATOM 2156 C C . LYS A 1 281 ? -25.528 10.707 2.871 1.00 94.25 281 LYS A C 1
ATOM 2158 O O . LYS A 1 281 ? -25.584 11.462 3.843 1.00 94.25 281 LYS A O 1
ATOM 2163 N N . ALA A 1 282 ? -26.586 10.426 2.115 1.00 93.12 282 ALA A N 1
ATOM 2164 C CA . ALA A 1 282 ? -27.927 10.923 2.402 1.00 93.12 282 ALA A CA 1
ATOM 2165 C C . ALA A 1 282 ? -28.450 10.375 3.738 1.00 93.12 282 ALA A C 1
ATOM 2167 O O . ALA A 1 282 ? -28.908 11.157 4.569 1.00 93.12 282 ALA A O 1
ATOM 2168 N N . GLU A 1 283 ? -28.289 9.073 3.992 1.00 93.00 283 GLU A N 1
ATOM 2169 C CA . GLU A 1 283 ? -28.653 8.441 5.264 1.00 93.00 283 GLU A CA 1
ATOM 2170 C C . GLU A 1 283 ? -27.919 9.081 6.446 1.00 93.00 283 GLU A C 1
ATOM 2172 O O . GLU A 1 283 ? -28.549 9.497 7.418 1.00 93.00 283 GLU A O 1
ATOM 2177 N N . ALA A 1 284 ? -26.594 9.222 6.351 1.00 92.88 284 ALA A N 1
ATOM 2178 C CA . ALA A 1 284 ? -25.799 9.823 7.417 1.00 92.88 284 ALA A CA 1
ATOM 2179 C C . ALA A 1 284 ? -26.226 11.273 7.715 1.00 92.88 284 ALA A C 1
ATOM 2181 O O . ALA A 1 284 ? -26.145 11.728 8.856 1.00 92.88 284 ALA A O 1
ATOM 2182 N N . ASN A 1 285 ? -26.699 12.006 6.702 1.00 93.19 285 ASN A N 1
ATOM 2183 C CA . ASN A 1 285 ? -27.133 13.395 6.839 1.00 93.19 285 ASN A CA 1
ATOM 2184 C C . ASN A 1 285 ? -28.602 13.569 7.246 1.00 93.19 285 ASN A C 1
ATOM 2186 O O . ASN A 1 285 ? -28.961 14.677 7.644 1.00 93.19 285 ASN A O 1
ATOM 2190 N N . ALA A 1 286 ? -29.433 12.522 7.202 1.00 87.94 286 ALA A N 1
ATOM 2191 C CA . ALA A 1 286 ? -30.868 12.627 7.474 1.00 87.94 286 ALA A CA 1
ATOM 2192 C C . ALA A 1 286 ? -31.184 13.219 8.864 1.00 87.94 286 ALA A C 1
ATOM 2194 O O . ALA A 1 286 ? -32.157 13.951 9.008 1.00 87.94 286 ALA A O 1
ATOM 2195 N N . ASN A 1 287 ? -30.328 12.966 9.865 1.00 73.88 287 ASN A N 1
ATOM 2196 C CA . ASN A 1 287 ? -30.549 13.345 11.268 1.00 73.88 287 ASN A CA 1
ATOM 2197 C C . ASN A 1 287 ? -29.383 14.142 11.897 1.00 73.88 287 ASN A C 1
ATOM 2199 O O . ASN A 1 287 ? -29.133 14.018 13.093 1.00 73.88 287 ASN A O 1
ATOM 2203 N N . ASN A 1 288 ? -28.625 14.940 11.128 1.00 75.31 288 ASN A N 1
ATOM 2204 C CA . ASN A 1 288 ? -27.367 15.529 11.626 1.00 75.31 288 ASN A CA 1
ATOM 2205 C C . ASN A 1 288 ? -27.411 17.002 12.085 1.00 75.31 288 ASN A C 1
ATOM 2207 O O . ASN A 1 288 ? -26.442 17.744 11.895 1.00 75.31 288 ASN A O 1
ATOM 2211 N N . ASN A 1 289 ? -28.519 17.450 12.686 1.00 71.81 289 ASN A N 1
ATOM 2212 C CA . ASN A 1 289 ? -28.631 18.767 13.343 1.00 71.81 289 ASN A CA 1
ATOM 2213 C C . ASN A 1 289 ? -28.089 19.960 12.511 1.00 71.81 289 ASN A C 1
ATOM 2215 O O . ASN A 1 289 ? -27.514 20.899 13.058 1.00 71.81 289 ASN A O 1
ATOM 2219 N N . GLY A 1 290 ? -28.215 19.909 11.178 1.00 71.62 290 GLY A N 1
ATOM 2220 C CA . GLY A 1 290 ? -27.782 20.972 10.261 1.00 71.62 290 GLY A CA 1
ATOM 2221 C C . GLY A 1 290 ? -26.275 21.069 9.964 1.00 71.62 290 GLY A C 1
ATOM 2222 O O . GLY A 1 290 ? -25.880 21.951 9.204 1.00 71.62 290 GLY A O 1
ATOM 2223 N N . LYS A 1 291 ? -25.414 20.186 10.495 1.00 84.56 291 LYS A N 1
ATOM 2224 C CA . LYS A 1 291 ? -23.980 20.146 10.135 1.00 84.56 291 LYS A CA 1
ATOM 2225 C C . LYS A 1 291 ? -23.747 19.108 9.026 1.00 84.56 291 LYS A C 1
ATOM 2227 O O . LYS A 1 291 ? -23.898 17.926 9.294 1.00 84.56 291 LYS A O 1
ATOM 2232 N N . PRO A 1 292 ? -23.348 19.458 7.795 1.00 88.31 292 PRO A N 1
ATOM 2233 C CA . PRO A 1 292 ? -23.226 18.466 6.725 1.00 88.31 292 PRO A CA 1
ATOM 2234 C C . PRO A 1 292 ? -22.081 17.462 6.967 1.00 88.31 292 PRO A C 1
ATOM 2236 O O . PRO A 1 292 ? -20.986 17.830 7.395 1.00 88.31 292 PRO A O 1
ATOM 2239 N N . LEU A 1 293 ? -22.323 16.184 6.664 1.00 92.62 293 LEU A N 1
ATOM 2240 C CA . LEU A 1 293 ? -21.336 15.099 6.643 1.00 92.62 293 LEU A CA 1
ATOM 2241 C C . LEU A 1 293 ? -20.859 14.829 5.223 1.00 92.62 293 LEU A C 1
ATOM 2243 O O . LEU A 1 293 ? -21.635 14.828 4.262 1.00 92.62 293 LEU A O 1
ATOM 2247 N N . SER A 1 294 ? -19.561 14.564 5.105 1.00 92.38 294 SER A N 1
ATOM 2248 C CA . SER A 1 294 ? -18.942 14.189 3.837 1.00 92.38 294 SER A CA 1
ATOM 2249 C C . SER A 1 294 ? -19.195 12.717 3.494 1.00 92.38 294 SER A C 1
ATOM 2251 O O . SER A 1 294 ? -19.474 11.910 4.380 1.00 92.38 294 SER A O 1
ATOM 2253 N N . THR A 1 295 ? -19.029 12.355 2.217 1.00 93.69 295 THR A N 1
ATOM 2254 C CA . THR A 1 295 ? -19.046 10.951 1.769 1.00 93.69 295 THR A CA 1
ATOM 2255 C C . THR A 1 295 ? -18.011 10.113 2.519 1.00 93.69 295 THR A C 1
ATOM 2257 O O . THR A 1 295 ? -18.313 8.998 2.918 1.00 93.69 295 THR A O 1
ATOM 2260 N N . PHE A 1 296 ? -16.823 10.675 2.780 1.00 93.94 296 PHE A N 1
ATOM 2261 C CA . PHE A 1 296 ? -15.787 10.018 3.581 1.00 93.94 296 PHE A CA 1
ATOM 2262 C C . PHE A 1 296 ? -16.292 9.678 4.987 1.00 93.94 296 PHE A C 1
ATOM 2264 O O . PHE A 1 296 ? -16.167 8.539 5.414 1.00 93.94 296 PHE A O 1
ATOM 2271 N N . CYS A 1 297 ? -16.911 10.641 5.681 1.00 95.00 297 CYS A N 1
ATOM 2272 C CA . CYS A 1 297 ? -17.442 10.414 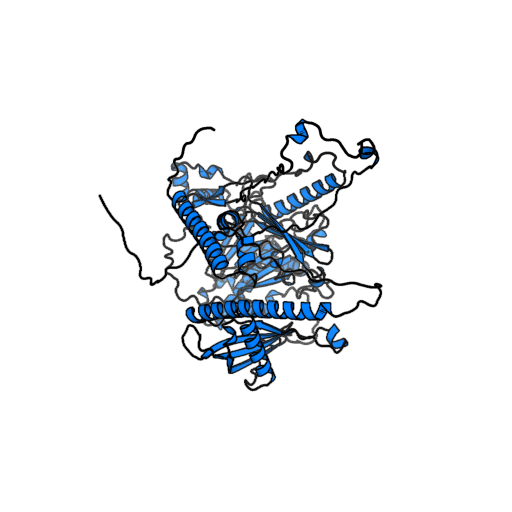7.026 1.00 95.00 297 CYS A CA 1
ATOM 2273 C C . CYS A 1 297 ? -18.509 9.314 7.030 1.00 95.00 297 CYS A C 1
ATOM 2275 O O . CYS A 1 297 ? -18.497 8.472 7.918 1.00 95.00 297 CYS A O 1
ATOM 2277 N N . ALA A 1 298 ? -19.410 9.317 6.042 1.00 95.69 298 ALA A N 1
ATOM 2278 C CA . ALA A 1 298 ? -20.455 8.305 5.920 1.00 95.69 298 ALA A CA 1
ATOM 2279 C C . ALA A 1 298 ? -19.875 6.911 5.629 1.00 95.69 298 ALA A C 1
ATOM 2281 O O . ALA A 1 298 ? -20.187 5.964 6.341 1.00 95.69 298 ALA A O 1
ATOM 2282 N N . LEU A 1 299 ? -18.990 6.786 4.635 1.00 96.88 299 LEU A N 1
ATOM 2283 C CA . LEU A 1 299 ? -18.398 5.503 4.248 1.00 96.88 299 LEU A CA 1
ATOM 2284 C C . LEU A 1 299 ? -17.494 4.926 5.347 1.00 96.88 299 LEU A C 1
ATOM 2286 O O . LEU A 1 299 ? -17.623 3.756 5.690 1.00 96.88 299 LEU A O 1
ATOM 2290 N N . ALA A 1 300 ? -16.616 5.739 5.940 1.00 96.62 300 ALA A N 1
ATOM 2291 C CA . ALA A 1 300 ? -15.735 5.289 7.017 1.00 96.62 300 ALA A CA 1
ATOM 2292 C C . ALA A 1 300 ? -16.529 4.866 8.265 1.00 96.62 300 ALA A C 1
ATOM 2294 O O . ALA A 1 300 ? -16.189 3.867 8.893 1.00 96.62 300 ALA A O 1
ATOM 2295 N N . ALA A 1 301 ? -17.610 5.582 8.600 1.00 96.00 301 ALA A N 1
ATOM 2296 C CA . ALA A 1 301 ? -18.494 5.205 9.700 1.00 96.00 301 ALA A CA 1
ATOM 2297 C C . ALA A 1 301 ? -19.243 3.903 9.417 1.00 96.00 301 ALA A C 1
ATOM 2299 O O . ALA A 1 301 ? -19.349 3.062 10.303 1.00 96.00 301 ALA A O 1
ATOM 2300 N N . HIS A 1 302 ? -19.730 3.729 8.188 1.00 96.62 302 HIS A N 1
ATOM 2301 C CA . HIS A 1 302 ? -20.392 2.504 7.752 1.00 96.62 302 HIS A CA 1
ATOM 2302 C C . HIS A 1 302 ? -19.466 1.293 7.895 1.00 96.62 302 HIS A C 1
ATOM 2304 O O . HIS A 1 302 ? -19.803 0.344 8.594 1.00 96.62 302 HIS A O 1
ATOM 2310 N N . ILE A 1 303 ? -18.252 1.381 7.340 1.00 96.69 303 ILE A N 1
ATOM 2311 C CA . ILE A 1 303 ? -17.230 0.328 7.437 1.00 96.69 303 ILE A CA 1
ATOM 2312 C C . ILE A 1 303 ? -16.881 0.034 8.900 1.00 96.69 303 ILE A C 1
ATOM 2314 O O . ILE A 1 303 ? -16.856 -1.125 9.310 1.00 96.69 303 ILE A O 1
ATOM 2318 N N . TRP A 1 304 ? -16.657 1.072 9.709 1.00 95.38 304 TRP A N 1
ATOM 2319 C CA . TRP A 1 304 ? -16.317 0.910 11.120 1.00 95.38 304 TRP A CA 1
ATOM 2320 C C . TRP A 1 304 ? -17.416 0.206 11.912 1.00 95.38 304 TRP A C 1
ATOM 2322 O O . TRP A 1 304 ? -17.125 -0.752 12.625 1.00 95.38 304 TRP A O 1
ATOM 2332 N N . LEU A 1 305 ? -18.672 0.634 11.756 1.00 94.50 305 LEU A N 1
ATOM 2333 C CA . LEU A 1 305 ? -19.811 0.010 12.424 1.00 94.50 305 LEU A CA 1
ATOM 2334 C C . LEU A 1 305 ? -20.006 -1.436 11.968 1.00 94.50 305 LEU A C 1
ATOM 2336 O O . LEU A 1 305 ? -20.245 -2.299 12.809 1.00 94.50 305 LEU A O 1
ATOM 2340 N N . SER A 1 306 ? -19.884 -1.718 10.671 1.00 95.25 306 SER A N 1
ATOM 2341 C CA . SER A 1 306 ? -20.045 -3.071 10.134 1.00 95.25 306 SER A CA 1
ATOM 2342 C C . SER A 1 306 ? -18.959 -4.026 10.631 1.00 95.25 306 SER A C 1
ATOM 2344 O O . SER A 1 306 ? -19.292 -5.097 11.135 1.00 95.25 306 SER A O 1
ATOM 2346 N N . ILE A 1 307 ? -17.681 -3.629 10.586 1.00 94.44 307 ILE A N 1
ATOM 2347 C CA . ILE A 1 307 ? -16.575 -4.446 11.119 1.00 94.44 307 ILE A CA 1
ATOM 2348 C C . ILE A 1 307 ? -16.739 -4.646 12.626 1.00 94.44 307 ILE A C 1
ATOM 2350 O O . ILE A 1 307 ? -16.607 -5.763 13.125 1.00 94.44 307 ILE A O 1
ATOM 2354 N N . TYR A 1 308 ? -17.052 -3.576 13.359 1.00 92.56 308 TYR A N 1
ATOM 2355 C CA . TYR A 1 308 ? -17.232 -3.639 14.804 1.00 92.56 308 TYR A CA 1
ATOM 2356 C C . TYR A 1 308 ? -18.360 -4.603 15.194 1.00 92.56 308 TYR A C 1
ATOM 2358 O O . TYR A 1 308 ? -18.155 -5.495 16.015 1.00 92.56 308 TYR A O 1
ATOM 2366 N N . ARG A 1 309 ? -19.532 -4.481 14.559 1.00 92.12 309 ARG A N 1
ATOM 2367 C CA . ARG A 1 309 ? -20.677 -5.381 14.771 1.00 92.12 309 ARG A CA 1
ATOM 2368 C C . ARG A 1 309 ? -20.343 -6.824 14.408 1.00 92.12 309 ARG A C 1
ATOM 2370 O O . ARG A 1 309 ? -20.705 -7.725 15.160 1.00 92.12 309 ARG A O 1
ATOM 2377 N N . ALA A 1 310 ? -19.632 -7.049 13.303 1.00 92.88 310 ALA A N 1
ATOM 2378 C CA . ALA A 1 310 ? -19.201 -8.384 12.904 1.00 92.88 310 ALA A CA 1
ATOM 2379 C C . ALA A 1 310 ? -18.272 -9.018 13.954 1.00 92.88 310 ALA A C 1
ATOM 2381 O O . ALA A 1 310 ? -18.499 -10.153 14.368 1.00 92.88 310 ALA A O 1
ATOM 2382 N N . ARG A 1 311 ? -17.290 -8.263 14.465 1.00 91.31 311 ARG A N 1
ATOM 2383 C CA . ARG A 1 311 ? -16.396 -8.717 15.544 1.00 91.31 311 ARG A CA 1
ATOM 2384 C C . ARG A 1 311 ? -17.148 -9.000 16.848 1.00 91.31 311 ARG A C 1
ATOM 2386 O O . ARG A 1 311 ? -16.883 -10.016 17.483 1.00 91.31 311 ARG A O 1
ATOM 2393 N N . VAL A 1 312 ? -18.119 -8.163 17.229 1.00 89.81 312 VAL A N 1
ATOM 2394 C CA . VAL A 1 312 ? -18.959 -8.409 18.417 1.00 89.81 312 VAL A CA 1
ATOM 2395 C C . VAL A 1 312 ? -19.753 -9.709 18.273 1.00 89.81 312 VAL A C 1
ATOM 2397 O O . VAL A 1 312 ? -19.677 -10.551 19.165 1.00 89.81 312 VAL A O 1
ATOM 2400 N N . ARG A 1 313 ? -20.421 -9.931 17.132 1.00 90.25 313 ARG A N 1
ATOM 2401 C CA . ARG A 1 313 ? -21.149 -11.184 16.856 1.00 90.25 313 ARG A CA 1
ATOM 2402 C C . ARG A 1 313 ? -20.226 -12.407 16.903 1.00 90.25 313 ARG A C 1
ATOM 2404 O O . ARG A 1 313 ? -20.618 -13.452 17.417 1.00 90.25 313 ARG A O 1
ATOM 2411 N N . LEU A 1 314 ? -18.992 -12.285 16.407 1.00 89.19 314 LEU A N 1
ATOM 2412 C CA . LEU A 1 314 ? -17.995 -13.358 16.469 1.00 89.19 314 LEU A CA 1
ATOM 2413 C C . LEU A 1 314 ? -17.590 -13.685 17.915 1.00 89.19 314 LEU A C 1
ATOM 2415 O O . LEU A 1 314 ? -17.491 -14.858 18.283 1.00 89.19 314 LEU A O 1
ATOM 2419 N N . CYS A 1 315 ? -17.372 -12.664 18.748 1.00 86.12 315 CYS A N 1
ATOM 2420 C CA . CYS A 1 315 ? -17.091 -12.849 20.171 1.00 86.12 315 CYS A CA 1
ATOM 2421 C C . CYS A 1 315 ? -18.269 -13.508 20.899 1.00 86.12 315 CYS A C 1
ATOM 2423 O O . CYS A 1 315 ? -18.060 -14.449 21.660 1.00 86.12 315 CYS A O 1
ATOM 2425 N N . GLU A 1 316 ? -19.501 -13.075 20.623 1.00 86.00 316 GLU A N 1
ATOM 2426 C CA . GLU A 1 316 ? -20.714 -13.672 21.196 1.00 86.00 316 GLU A CA 1
ATOM 2427 C C . GLU A 1 316 ? -20.851 -15.151 20.812 1.00 86.00 316 GLU A C 1
ATOM 2429 O O . GLU A 1 316 ? -21.092 -15.994 21.676 1.00 86.00 316 GLU A O 1
ATOM 2434 N N . ALA A 1 317 ? -20.615 -15.486 19.539 1.00 84.69 317 ALA A N 1
ATOM 2435 C CA . ALA A 1 317 ? -20.664 -16.860 19.040 1.00 84.69 317 ALA A CA 1
ATOM 2436 C C . ALA A 1 317 ? -19.564 -17.764 19.626 1.00 84.69 317 ALA A C 1
ATOM 2438 O O . ALA A 1 317 ? -19.768 -18.968 19.773 1.00 84.69 317 ALA A O 1
ATOM 2439 N N . SER A 1 318 ? -18.408 -17.197 19.978 1.00 81.31 318 SER A N 1
ATOM 2440 C CA . SER A 1 318 ? -17.277 -17.922 20.579 1.00 81.31 318 SER A CA 1
ATOM 2441 C C . SER A 1 318 ? -17.273 -17.903 22.113 1.00 81.31 318 SER A C 1
ATOM 2443 O O . SER A 1 318 ? -16.328 -18.398 22.727 1.00 81.31 318 SER A O 1
ATOM 2445 N N . MET A 1 319 ? -18.315 -17.344 22.746 1.00 76.50 319 MET A N 1
ATOM 2446 C CA . MET A 1 319 ? -18.391 -17.104 24.196 1.00 76.50 319 MET A CA 1
ATOM 2447 C C . MET A 1 319 ? -17.191 -16.309 24.751 1.00 76.50 319 MET A C 1
ATOM 2449 O O . MET A 1 319 ? -16.873 -16.386 25.941 1.00 76.50 319 MET A O 1
ATOM 2453 N N . ALA A 1 320 ? -16.522 -15.535 23.895 1.00 71.94 320 ALA A N 1
ATOM 2454 C CA . ALA A 1 320 ? -15.437 -14.645 24.274 1.00 71.94 320 ALA A CA 1
ATOM 2455 C C . ALA A 1 320 ? -15.994 -13.339 24.861 1.00 71.94 320 ALA A C 1
ATOM 2457 O O . ALA A 1 320 ? -17.101 -12.898 24.548 1.00 71.94 320 ALA A O 1
ATOM 2458 N N . LEU A 1 321 ? -15.223 -12.687 25.735 1.00 64.50 321 LEU A N 1
ATOM 2459 C CA . LEU A 1 321 ? -15.683 -11.469 26.399 1.00 64.50 321 LEU A CA 1
ATOM 2460 C C . LEU A 1 321 ? -15.720 -10.297 25.404 1.00 64.50 321 LEU A C 1
ATOM 2462 O O . LEU A 1 321 ? -14.691 -9.949 24.832 1.00 64.50 321 LEU A O 1
ATOM 2466 N N . ALA A 1 322 ? -16.866 -9.621 25.264 1.00 60.66 322 ALA A N 1
ATOM 2467 C CA . ALA A 1 322 ? -17.037 -8.475 24.355 1.00 60.66 322 ALA A CA 1
ATOM 2468 C C . ALA A 1 322 ? -16.044 -7.314 24.598 1.00 60.66 322 ALA A C 1
ATOM 2470 O O . ALA A 1 322 ? -15.806 -6.498 23.711 1.00 60.66 322 ALA A O 1
ATOM 2471 N N . SER A 1 323 ? -15.406 -7.253 25.774 1.00 63.53 323 SER A N 1
ATOM 2472 C CA . SER A 1 323 ? -14.311 -6.318 26.067 1.00 63.53 323 SER A CA 1
ATOM 2473 C C . SER A 1 323 ? -13.017 -6.597 25.284 1.00 63.53 323 SER A C 1
ATOM 2475 O O . SER A 1 323 ? -12.050 -5.848 25.433 1.00 63.53 323 SER A O 1
ATOM 2477 N N . GLN A 1 324 ? -12.960 -7.689 24.514 1.00 68.44 324 GLN A N 1
ATOM 2478 C CA . GLN A 1 324 ? -11.845 -8.026 23.627 1.00 68.44 324 GLN A CA 1
ATOM 2479 C C . GLN A 1 324 ? -11.932 -7.301 22.275 1.00 68.44 324 GLN A C 1
ATOM 2481 O O . GLN A 1 324 ? -10.892 -7.081 21.661 1.00 68.44 324 GLN A O 1
ATOM 2486 N N . VAL A 1 325 ? -13.123 -6.857 21.848 1.00 80.62 325 VAL A N 1
ATOM 2487 C CA . VAL A 1 325 ? -13.292 -6.102 20.596 1.00 80.62 325 VAL A CA 1
ATOM 2488 C C . VAL A 1 325 ? -12.903 -4.645 20.812 1.00 80.62 325 VAL A C 1
ATOM 2490 O O . VAL A 1 325 ? -13.485 -3.955 21.653 1.00 80.62 325 VAL A O 1
ATOM 2493 N N . SER A 1 326 ? -11.944 -4.144 20.033 1.00 84.25 326 SER A N 1
ATOM 2494 C CA . SER A 1 326 ? -11.575 -2.730 20.083 1.00 84.25 326 SER A CA 1
ATOM 2495 C C . SER A 1 326 ? -12.654 -1.848 19.444 1.00 84.25 326 SER A C 1
ATOM 2497 O O . SER A 1 326 ? -12.970 -2.012 18.264 1.00 84.25 326 SER A O 1
ATOM 2499 N N . PRO A 1 327 ? -13.190 -0.851 20.172 1.00 87.50 327 PRO A N 1
ATOM 2500 C CA . PRO A 1 327 ? -14.096 0.145 19.617 1.00 87.50 327 PRO A CA 1
ATOM 2501 C C . PRO A 1 327 ? -13.315 1.355 19.076 1.00 87.50 327 PRO A C 1
ATOM 2503 O O . PRO A 1 327 ? -13.798 2.485 19.150 1.00 87.50 327 PRO A O 1
ATOM 2506 N N . GLN A 1 328 ? -12.072 1.151 18.624 1.00 89.56 328 GLN A N 1
ATOM 2507 C CA . GLN A 1 328 ? -11.217 2.220 18.117 1.00 89.56 328 GLN A CA 1
ATOM 2508 C C . GLN A 1 328 ? -11.217 2.271 16.594 1.00 89.56 328 GLN A C 1
ATOM 2510 O O . GLN A 1 328 ? -11.153 1.239 15.922 1.00 89.56 328 GLN A O 1
ATOM 2515 N N . ILE A 1 329 ? -11.205 3.493 16.069 1.00 90.75 329 ILE A N 1
ATOM 2516 C CA . ILE A 1 329 ? -10.894 3.778 14.671 1.00 90.75 329 ILE A CA 1
ATOM 2517 C C . ILE A 1 329 ? -9.704 4.734 14.600 1.00 90.75 329 ILE A C 1
ATOM 2519 O O . ILE A 1 329 ? -9.674 5.759 15.284 1.00 90.75 329 ILE A O 1
ATOM 2523 N N . LEU A 1 330 ? -8.721 4.392 13.773 1.00 88.94 330 LEU A N 1
ATOM 2524 C CA . LEU A 1 330 ? -7.604 5.254 13.412 1.00 88.94 330 LEU A CA 1
ATOM 2525 C C . LEU A 1 330 ? -7.849 5.826 12.016 1.00 88.94 330 LEU A C 1
ATOM 2527 O O . LEU A 1 330 ? -8.165 5.095 11.079 1.00 88.94 330 LEU A O 1
ATOM 2531 N N . LEU A 1 331 ? -7.688 7.137 11.881 1.00 89.19 331 LEU A N 1
ATOM 2532 C CA . LEU A 1 331 ? -7.934 7.884 10.653 1.00 89.19 331 LEU A CA 1
ATOM 2533 C C . LEU A 1 331 ? -6.688 8.673 10.258 1.00 89.19 331 LEU A C 1
ATOM 2535 O O . LEU A 1 331 ? -6.186 9.469 11.053 1.00 89.19 331 LEU A O 1
ATOM 2539 N N . SER A 1 332 ? -6.220 8.509 9.022 1.00 86.12 332 SER A N 1
ATOM 2540 C CA . SER A 1 332 ? -5.146 9.345 8.474 1.00 86.12 332 SER A CA 1
ATOM 2541 C C . SER A 1 332 ? -5.686 10.703 8.010 1.00 86.12 332 SER A C 1
ATOM 2543 O O . SER A 1 332 ? -6.597 10.775 7.184 1.00 86.12 332 SER A O 1
ATOM 2545 N N . VAL A 1 333 ? -5.100 11.793 8.506 1.00 83.62 333 VAL A N 1
ATOM 2546 C CA . VAL A 1 333 ? -5.471 13.181 8.202 1.00 83.62 333 VAL A CA 1
ATOM 2547 C C . VAL A 1 333 ? -4.338 13.856 7.434 1.00 83.62 333 VAL A C 1
ATOM 2549 O O . VAL A 1 333 ? -3.225 13.976 7.940 1.00 83.62 333 VAL A O 1
ATOM 2552 N N . ASN A 1 334 ? -4.622 14.318 6.213 1.00 84.94 334 ASN A N 1
ATOM 2553 C CA . ASN A 1 334 ? -3.671 15.079 5.399 1.00 84.94 334 ASN A CA 1
ATOM 2554 C C . ASN A 1 334 ? -3.557 16.528 5.901 1.00 84.94 334 ASN A C 1
ATOM 2556 O O . ASN A 1 334 ? -4.478 17.334 5.719 1.00 84.94 334 ASN A O 1
ATOM 2560 N N . LEU A 1 335 ? -2.397 16.866 6.459 1.00 81.12 335 LEU A N 1
ATOM 2561 C CA . LEU A 1 335 ? -2.120 18.165 7.068 1.00 81.12 335 LEU A CA 1
ATOM 2562 C C . LEU A 1 335 ? -1.805 19.271 6.051 1.00 81.12 335 LEU A C 1
ATOM 2564 O O . LEU A 1 335 ? -1.860 20.448 6.404 1.00 81.12 335 LEU A O 1
ATOM 2568 N N . ARG A 1 336 ? -1.536 18.917 4.785 1.00 80.81 336 ARG A N 1
ATOM 2569 C CA . ARG A 1 336 ? -1.377 19.893 3.686 1.00 80.81 336 ARG A CA 1
ATOM 2570 C C . ARG A 1 336 ? -2.689 20.598 3.358 1.00 80.81 336 ARG A C 1
ATOM 2572 O O . ARG A 1 336 ? -2.706 21.707 2.837 1.00 80.81 336 ARG A O 1
ATOM 2579 N N . SER A 1 337 ? -3.808 19.922 3.609 1.00 71.50 337 SER A N 1
ATOM 2580 C CA . SER A 1 337 ? -5.137 20.443 3.307 1.00 71.50 337 SER A CA 1
ATOM 2581 C C . SER A 1 337 ? -5.641 21.355 4.428 1.00 71.50 337 SER A C 1
ATOM 2583 O O . SER A 1 337 ? -5.335 21.143 5.599 1.00 71.50 337 SER A O 1
ATOM 2585 N N . ARG A 1 338 ? -6.470 22.350 4.082 1.00 64.50 338 ARG A N 1
ATOM 2586 C CA . ARG A 1 338 ? -7.170 23.225 5.047 1.00 64.50 338 ARG A CA 1
ATOM 2587 C C . ARG A 1 338 ? -6.252 24.029 5.988 1.00 64.50 338 ARG A C 1
ATOM 2589 O O . ARG A 1 338 ? -6.714 24.432 7.051 1.00 64.50 338 ARG A O 1
ATOM 2596 N N . ASN A 1 339 ? -4.993 24.271 5.606 1.00 59.88 339 ASN A N 1
ATOM 2597 C CA . ASN A 1 339 ? -4.001 25.026 6.389 1.00 59.88 339 ASN A CA 1
ATOM 2598 C C . ASN A 1 339 ? -3.863 24.535 7.848 1.00 59.88 339 ASN A C 1
ATOM 2600 O O . ASN A 1 339 ? -3.679 25.349 8.754 1.00 59.88 339 ASN A O 1
ATOM 2604 N N . GLN A 1 340 ? -4.003 23.221 8.095 1.00 65.94 340 GLN A N 1
ATOM 2605 C CA . GLN A 1 340 ? -3.889 22.658 9.452 1.00 65.94 340 GLN A CA 1
ATOM 2606 C C . GLN A 1 340 ? -2.478 22.831 10.017 1.00 65.94 340 GLN A C 1
ATOM 2608 O O . GLN A 1 340 ? -2.312 23.170 11.187 1.00 65.94 340 GLN A O 1
ATOM 2613 N N . LEU A 1 341 ? -1.472 22.642 9.166 1.00 68.75 341 LEU A N 1
ATOM 2614 C CA . LEU A 1 341 ? -0.121 23.125 9.398 1.00 68.75 341 LEU A CA 1
ATOM 2615 C C . LEU A 1 341 ? 0.034 24.467 8.678 1.00 68.75 341 LEU A C 1
ATOM 2617 O O . LEU A 1 341 ? -0.226 24.565 7.475 1.00 68.75 341 LEU A O 1
ATOM 2621 N N . ARG A 1 342 ? 0.440 25.507 9.416 1.00 65.69 342 ARG A N 1
ATOM 2622 C CA . ARG A 1 342 ? 0.907 26.747 8.787 1.00 65.69 342 ARG A CA 1
ATOM 2623 C C . ARG A 1 342 ? 2.202 26.448 8.032 1.00 65.69 342 ARG A C 1
ATOM 2625 O O . ARG A 1 342 ? 2.970 25.587 8.446 1.00 65.69 342 ARG A O 1
ATOM 2632 N N . ASP A 1 343 ? 2.397 27.147 6.921 1.00 72.38 343 ASP A N 1
ATOM 2633 C CA . ASP A 1 343 ? 3.671 27.192 6.197 1.00 72.38 343 ASP A CA 1
ATOM 2634 C C . ASP A 1 343 ? 4.148 25.866 5.578 1.00 72.38 343 ASP A C 1
ATOM 2636 O O . ASP A 1 343 ? 5.330 25.724 5.275 1.00 72.38 343 ASP A O 1
ATOM 2640 N N . VAL A 1 344 ? 3.248 24.908 5.306 1.00 79.62 344 VAL A N 1
ATOM 2641 C CA . VAL A 1 344 ? 3.605 23.759 4.455 1.00 79.62 344 VAL A CA 1
ATOM 2642 C C . VAL A 1 344 ? 3.798 24.247 3.014 1.00 79.62 344 VAL A C 1
ATOM 2644 O O . VAL A 1 344 ? 2.845 24.768 2.424 1.00 79.62 344 VAL A O 1
ATOM 2647 N N . PRO A 1 345 ? 4.992 24.079 2.418 1.00 83.69 345 PRO A N 1
ATOM 2648 C CA . PRO A 1 345 ? 5.256 24.551 1.066 1.00 83.69 345 PRO A CA 1
ATOM 2649 C C . PRO A 1 345 ? 4.350 23.884 0.019 1.00 83.69 345 PRO A C 1
ATOM 2651 O O . PRO A 1 345 ? 3.970 22.716 0.168 1.00 83.69 345 PRO A O 1
ATOM 2654 N N . PRO A 1 346 ? 4.033 24.571 -1.093 1.00 83.25 346 PRO A N 1
ATOM 2655 C CA . PRO A 1 346 ? 3.444 23.915 -2.253 1.00 83.25 346 PRO A CA 1
ATOM 2656 C C . PRO A 1 346 ? 4.310 22.731 -2.701 1.00 83.25 346 PRO A C 1
ATOM 2658 O O . PRO A 1 346 ? 5.536 22.812 -2.678 1.00 83.25 346 PRO A O 1
ATOM 2661 N N . GLN A 1 347 ? 3.671 21.641 -3.135 1.00 87.75 347 GLN A N 1
ATOM 2662 C CA . GLN A 1 347 ? 4.352 20.416 -3.590 1.00 87.75 347 GLN A CA 1
ATOM 2663 C C . GLN A 1 347 ? 5.265 19.770 -2.543 1.00 87.75 347 GLN A C 1
ATOM 2665 O O . GLN A 1 347 ? 6.304 19.197 -2.867 1.00 87.75 347 GLN A O 1
ATOM 2670 N N . TYR A 1 348 ? 4.877 19.863 -1.274 1.00 89.88 348 TYR A N 1
ATOM 2671 C CA . TYR A 1 348 ? 5.550 19.179 -0.182 1.00 89.88 348 TYR A CA 1
ATOM 2672 C C . TYR A 1 348 ? 5.477 17.653 -0.344 1.00 89.88 348 TYR A C 1
ATOM 2674 O O . TYR A 1 348 ? 4.418 17.042 -0.157 1.00 89.88 348 TYR A O 1
ATOM 2682 N N . PHE A 1 349 ? 6.613 17.056 -0.700 1.00 89.12 349 PHE A N 1
ATOM 2683 C CA . PHE A 1 349 ? 6.783 15.624 -0.933 1.00 89.12 349 PHE A CA 1
ATOM 2684 C C . PHE A 1 349 ? 6.846 14.790 0.361 1.00 89.12 349 PHE A C 1
ATOM 2686 O O . PHE A 1 349 ? 6.218 13.731 0.385 1.00 89.12 349 PHE A O 1
ATOM 2693 N N . PRO A 1 350 ? 7.529 15.212 1.445 1.00 89.88 350 PRO A N 1
ATOM 2694 C CA . PRO A 1 350 ? 7.676 14.359 2.620 1.00 89.88 350 PRO A CA 1
ATOM 2695 C C . PRO A 1 350 ? 6.369 14.108 3.377 1.00 89.88 350 PRO A C 1
ATOM 2697 O O . PRO A 1 350 ? 5.326 14.652 3.033 1.00 89.88 350 PRO A O 1
ATOM 2700 N N . ASN A 1 351 ? 6.398 13.296 4.433 1.00 88.19 351 ASN A N 1
ATOM 2701 C CA . ASN A 1 351 ? 5.215 13.037 5.262 1.00 88.19 351 ASN A CA 1
ATOM 2702 C C . ASN A 1 351 ? 4.613 14.327 5.857 1.00 88.19 351 ASN A C 1
ATOM 2704 O O . ASN A 1 351 ? 5.292 15.080 6.553 1.00 88.19 351 ASN A O 1
ATOM 2708 N N . ALA A 1 352 ? 3.319 14.549 5.623 1.00 85.88 352 ALA A N 1
ATOM 2709 C CA . ALA A 1 352 ? 2.481 15.550 6.286 1.00 85.88 352 ALA A CA 1
ATOM 2710 C C . ALA A 1 352 ? 1.107 14.928 6.589 1.00 85.88 352 ALA A C 1
ATOM 2712 O O . ALA A 1 352 ? 0.051 15.409 6.160 1.00 85.88 352 ALA A O 1
ATOM 2713 N N . VAL A 1 353 ? 1.148 13.818 7.325 1.00 81.88 353 VAL A N 1
ATOM 2714 C CA . VAL A 1 353 ? -0.011 13.041 7.757 1.00 81.88 353 VAL A CA 1
ATOM 2715 C C . VAL A 1 353 ? -0.017 12.917 9.277 1.00 81.88 353 VAL A C 1
ATOM 2717 O O . VAL A 1 353 ? 1.018 12.684 9.896 1.00 81.88 353 VAL A O 1
ATOM 2720 N N . PHE A 1 354 ? -1.194 13.062 9.879 1.00 78.94 354 PHE A N 1
ATOM 2721 C CA . PHE A 1 354 ? -1.429 12.803 11.298 1.00 78.94 354 PHE A CA 1
ATOM 2722 C C . PHE A 1 354 ? -2.471 11.700 11.468 1.00 78.94 354 PHE A C 1
ATOM 2724 O O . PHE A 1 354 ? -3.403 11.608 10.672 1.00 78.94 354 PHE A O 1
ATOM 2731 N N . SER A 1 355 ? -2.352 10.891 12.517 1.00 79.06 355 SER A N 1
ATOM 2732 C CA . SER A 1 355 ? -3.304 9.815 12.808 1.00 79.06 355 SER A CA 1
ATOM 2733 C C . SER A 1 355 ? -4.230 10.209 13.955 1.00 79.06 355 SER A C 1
ATOM 2735 O O . SER A 1 355 ? -3.817 10.236 15.113 1.00 79.06 355 SER A O 1
ATOM 2737 N N . ALA A 1 356 ? -5.495 10.493 13.646 1.00 82.31 356 ALA A N 1
ATOM 2738 C CA . ALA A 1 356 ? -6.524 10.703 14.658 1.00 82.31 356 ALA A CA 1
ATOM 2739 C C . ALA A 1 356 ? -7.049 9.347 15.144 1.00 82.31 356 ALA A C 1
ATOM 2741 O O . ALA A 1 356 ? -7.511 8.538 14.341 1.00 82.31 356 ALA A O 1
ATOM 2742 N N . VAL A 1 357 ? -6.985 9.098 16.453 1.00 85.00 357 VAL A N 1
ATOM 2743 C CA . VAL A 1 357 ? -7.509 7.875 17.075 1.00 85.00 357 VAL A CA 1
ATOM 2744 C C . VAL A 1 357 ? -8.775 8.230 17.838 1.00 85.00 357 VAL A C 1
ATOM 2746 O O . VAL A 1 357 ? -8.733 9.019 18.780 1.00 85.00 357 VAL A O 1
ATOM 2749 N N . LEU A 1 358 ? -9.901 7.648 17.436 1.00 87.56 358 LEU A N 1
ATOM 2750 C CA . LEU A 1 358 ? -11.178 7.810 18.121 1.00 87.56 358 LEU A CA 1
ATOM 2751 C C . LEU A 1 358 ? -11.493 6.527 18.872 1.00 87.56 358 LEU A C 1
ATOM 2753 O O . LEU A 1 358 ? -11.365 5.437 18.322 1.00 87.56 358 LEU A O 1
ATOM 2757 N N . SER A 1 359 ? -11.909 6.663 20.127 1.00 85.38 359 SER A N 1
ATOM 2758 C CA . SER A 1 359 ? -12.307 5.548 20.980 1.00 85.38 359 SER A CA 1
ATOM 2759 C C . SER A 1 359 ? -13.683 5.846 21.550 1.00 85.38 359 SER A C 1
ATOM 2761 O O . SER A 1 359 ? -13.865 6.854 22.231 1.00 85.38 359 SER A O 1
ATOM 2763 N N . VAL A 1 360 ? -14.644 4.970 21.279 1.00 84.25 360 VAL A N 1
ATOM 2764 C CA . VAL A 1 360 ? -16.029 5.109 21.748 1.00 84.25 360 VAL A CA 1
ATOM 2765 C C . VAL A 1 360 ? -16.317 4.004 22.762 1.00 84.25 360 VAL A C 1
ATOM 2767 O O . VAL A 1 360 ? -15.827 2.891 22.585 1.00 84.25 360 VAL A O 1
ATOM 2770 N N . PRO A 1 361 ? -17.078 4.250 23.840 1.00 83.12 361 PRO A N 1
ATOM 2771 C CA . PRO A 1 361 ? -17.497 3.169 24.725 1.00 83.12 361 PRO A CA 1
ATOM 2772 C C . PRO A 1 361 ? -18.264 2.084 23.952 1.00 83.12 361 PRO A C 1
ATOM 2774 O O . PRO A 1 361 ? -19.191 2.402 23.211 1.00 83.12 361 PRO A O 1
ATOM 2777 N N . THR A 1 362 ? -17.926 0.808 24.163 1.00 77.94 362 THR A N 1
ATOM 2778 C CA . THR A 1 362 ? -18.527 -0.361 23.481 1.00 77.94 362 THR A CA 1
ATOM 2779 C C . THR A 1 362 ? -20.057 -0.300 23.429 1.00 77.94 362 THR A C 1
ATOM 2781 O O . THR A 1 362 ? -20.655 -0.434 22.364 1.00 77.94 362 THR A O 1
ATOM 2784 N N . ALA A 1 363 ? -20.692 0.003 24.567 1.00 75.38 363 ALA A N 1
ATOM 2785 C CA . ALA A 1 363 ? -22.148 0.089 24.693 1.00 75.38 363 ALA A CA 1
ATOM 2786 C C . ALA A 1 363 ? -22.792 1.191 23.829 1.00 75.38 363 ALA A C 1
ATOM 2788 O O . ALA A 1 363 ? -23.983 1.133 23.554 1.00 75.38 363 ALA A O 1
ATOM 2789 N N . GLN A 1 364 ? -22.027 2.203 23.413 1.00 80.19 364 GLN A N 1
ATOM 2790 C CA . GLN A 1 364 ? -22.518 3.290 22.566 1.00 80.19 364 GLN A CA 1
ATOM 2791 C C . GLN A 1 364 ? -22.316 3.008 21.076 1.00 80.19 364 GLN A C 1
ATOM 2793 O O . GLN A 1 364 ? -23.005 3.617 20.265 1.00 80.19 364 GLN A O 1
ATOM 2798 N N . LEU A 1 365 ? -21.376 2.127 20.707 1.00 85.00 365 LEU A N 1
ATOM 2799 C CA . LEU A 1 365 ? -21.000 1.898 19.311 1.00 85.00 365 LEU A CA 1
ATOM 2800 C C . LEU A 1 365 ? -21.860 0.823 18.631 1.00 85.00 365 LEU A C 1
ATOM 2802 O O . LEU A 1 365 ? -22.182 0.972 17.454 1.00 85.00 365 LEU A O 1
ATOM 2806 N N . LEU A 1 366 ? -22.267 -0.228 19.357 1.00 86.00 366 LEU A N 1
ATOM 2807 C CA . LEU A 1 366 ? -23.016 -1.357 18.785 1.00 86.00 366 LEU A CA 1
ATOM 2808 C C . LEU A 1 366 ? -24.316 -0.900 18.100 1.00 86.00 366 LEU A C 1
ATOM 2810 O O . LEU A 1 366 ? -24.538 -1.190 16.922 1.00 86.00 366 LEU A O 1
ATOM 2814 N N . ASP A 1 367 ? -25.101 -0.080 18.798 1.00 85.88 367 ASP A N 1
ATOM 2815 C CA . ASP A 1 367 ? -26.396 0.434 18.334 1.00 85.88 367 ASP A CA 1
ATOM 2816 C C . ASP A 1 367 ? -26.316 1.868 17.785 1.00 85.88 367 ASP A C 1
ATOM 2818 O O . ASP A 1 367 ? -27.338 2.519 17.558 1.00 85.88 367 ASP A O 1
ATOM 2822 N N . ALA A 1 368 ? -25.104 2.386 17.550 1.00 89.38 368 ALA A N 1
ATOM 2823 C CA . ALA A 1 368 ? -24.933 3.736 17.028 1.00 89.38 368 ALA A CA 1
ATOM 2824 C C . ALA A 1 368 ? -25.598 3.885 15.643 1.00 89.38 368 ALA A C 1
ATOM 2826 O O . ALA A 1 368 ? -25.322 3.096 14.726 1.00 89.38 368 ALA A O 1
ATOM 2827 N N . PRO A 1 369 ? -26.412 4.938 15.438 1.00 92.06 369 PRO A N 1
ATOM 2828 C CA . PRO A 1 369 ? -26.822 5.353 14.105 1.00 92.06 369 PRO A CA 1
ATOM 2829 C C . PRO A 1 369 ? -25.611 5.746 13.252 1.00 92.06 369 PRO A C 1
ATOM 2831 O O . PRO A 1 369 ? -24.638 6.314 13.762 1.00 92.06 369 PRO A O 1
ATOM 2834 N N . LEU A 1 370 ? -25.709 5.538 11.933 1.00 93.50 370 LEU A N 1
ATOM 2835 C CA . LEU A 1 370 ? -24.662 5.928 10.980 1.00 93.50 370 LEU A CA 1
ATOM 2836 C C . LEU A 1 370 ? -24.285 7.412 11.116 1.00 93.50 370 LEU A C 1
ATOM 2838 O O . LEU A 1 370 ? -23.106 7.760 11.086 1.00 93.50 370 LEU A O 1
ATOM 2842 N N . SER A 1 371 ? -25.277 8.284 11.319 1.00 93.38 371 SER A N 1
ATOM 2843 C CA . SER A 1 371 ? -25.083 9.725 11.515 1.00 93.38 371 SER A CA 1
ATOM 2844 C C . SER A 1 371 ? -24.204 10.046 12.727 1.00 93.38 371 SER A C 1
ATOM 2846 O O . SER A 1 371 ? -23.347 10.924 12.640 1.00 93.38 371 SER A O 1
ATOM 2848 N N . THR A 1 372 ? -24.371 9.319 13.836 1.00 92.38 372 THR A N 1
ATOM 2849 C CA . THR A 1 372 ? -23.600 9.512 15.072 1.00 92.38 372 THR A CA 1
ATOM 2850 C C . THR A 1 372 ? -22.138 9.130 14.866 1.00 92.38 372 THR A C 1
ATOM 2852 O O . THR A 1 372 ? -21.251 9.938 15.137 1.00 92.38 372 THR A O 1
ATOM 2855 N N . ALA A 1 373 ? -21.871 7.938 14.324 1.00 93.25 373 ALA A N 1
ATOM 2856 C CA . ALA A 1 373 ? -20.504 7.500 14.034 1.00 93.25 373 ALA A CA 1
ATOM 2857 C C . ALA A 1 373 ? -19.823 8.406 12.991 1.00 93.25 373 ALA A C 1
ATOM 2859 O O . ALA A 1 373 ? -18.671 8.804 13.162 1.00 93.25 373 ALA A O 1
ATOM 2860 N N . ALA A 1 374 ? -20.550 8.824 11.951 1.00 94.75 374 ALA A N 1
ATOM 2861 C CA . ALA A 1 374 ? -20.041 9.757 10.950 1.00 94.75 374 ALA A CA 1
ATOM 2862 C C . ALA A 1 374 ? -19.740 11.146 11.541 1.00 94.75 374 ALA A C 1
ATOM 2864 O O . ALA A 1 374 ? -18.747 11.771 11.159 1.00 94.75 374 ALA A O 1
ATOM 2865 N N . ALA A 1 375 ? -20.556 11.632 12.483 1.00 92.94 375 ALA A N 1
ATOM 2866 C CA . ALA A 1 375 ? -20.300 12.873 13.211 1.00 92.94 375 ALA A CA 1
ATOM 2867 C C . ALA A 1 375 ? -19.045 12.777 14.087 1.00 92.94 375 ALA A C 1
ATOM 2869 O O . ALA A 1 375 ? -18.230 13.696 14.047 1.00 92.94 375 ALA A O 1
ATOM 2870 N N . LEU A 1 376 ? -18.833 11.654 14.781 1.00 92.12 376 LEU A N 1
ATOM 2871 C CA . LEU A 1 376 ? -17.604 11.408 15.543 1.00 92.12 376 LEU A CA 1
ATOM 2872 C C . LEU A 1 376 ? -16.364 11.449 14.642 1.00 92.12 376 LEU A C 1
ATOM 2874 O O . LEU A 1 376 ? -15.387 12.112 14.977 1.00 92.12 376 LEU A O 1
ATOM 2878 N N . ILE A 1 377 ? -16.425 10.820 13.465 1.00 93.31 377 ILE A N 1
ATOM 2879 C CA . ILE A 1 377 ? -15.346 10.871 12.466 1.00 93.31 377 ILE A CA 1
ATOM 2880 C C . ILE A 1 377 ? -15.116 12.303 11.973 1.00 93.31 377 ILE A C 1
ATOM 2882 O O . ILE A 1 377 ? -13.975 12.756 11.892 1.00 93.31 377 ILE A O 1
ATOM 2886 N N . ARG A 1 378 ? -16.181 13.046 11.645 1.00 92.06 378 ARG A N 1
ATOM 2887 C CA . ARG A 1 378 ? -16.077 14.452 11.222 1.00 92.06 378 ARG A CA 1
ATOM 2888 C C . ARG A 1 378 ? -15.401 15.302 12.293 1.00 92.06 378 ARG A C 1
ATOM 2890 O O . ARG A 1 378 ? -14.543 16.108 11.945 1.00 92.06 378 ARG A O 1
ATOM 2897 N N . ASP A 1 379 ? -15.817 15.155 13.545 1.00 89.25 379 ASP A N 1
ATOM 2898 C CA . ASP A 1 379 ? -15.350 15.974 14.664 1.00 89.25 379 ASP A CA 1
ATOM 2899 C C . ASP A 1 379 ? -13.904 15.608 15.031 1.00 89.25 379 ASP A C 1
ATOM 2901 O O . ASP A 1 379 ? -13.068 16.491 15.197 1.00 89.25 379 ASP A O 1
ATOM 2905 N N . GLY A 1 380 ? -13.572 14.315 15.015 1.00 85.56 380 GLY A N 1
ATOM 2906 C CA . GLY A 1 380 ? -12.222 13.797 15.238 1.00 85.56 380 GLY A CA 1
ATOM 2907 C C . GLY A 1 380 ? -11.204 14.116 14.139 1.00 85.56 380 GLY A C 1
ATOM 2908 O O . GLY A 1 380 ? -10.002 14.061 14.384 1.00 85.56 380 GLY A O 1
ATOM 2909 N N . THR A 1 381 ? -11.670 14.465 12.936 1.00 84.25 381 THR A N 1
ATOM 2910 C CA . THR A 1 381 ? -10.826 14.872 11.794 1.00 84.25 381 THR A CA 1
ATOM 2911 C C . THR A 1 381 ? -10.837 16.382 11.544 1.00 84.25 381 THR A C 1
ATOM 2913 O O . THR A 1 381 ? -10.302 16.845 10.530 1.00 84.25 381 THR A O 1
ATOM 2916 N N . GLN A 1 382 ? -11.454 17.171 12.434 1.00 80.31 382 GLN A N 1
ATOM 2917 C CA . GLN A 1 382 ? -11.338 18.625 12.364 1.00 80.31 382 GLN A CA 1
ATOM 2918 C C . GLN A 1 382 ? -9.894 19.069 12.632 1.00 80.31 382 GLN A C 1
ATOM 2920 O O . GLN A 1 382 ? -9.181 18.400 13.382 1.00 80.31 382 GLN A O 1
ATOM 2925 N N . PRO A 1 383 ? -9.471 20.211 12.056 1.00 67.62 383 PRO A N 1
ATOM 2926 C CA . PRO A 1 383 ? -8.205 20.836 12.413 1.00 67.62 383 PRO A CA 1
ATOM 2927 C C . PRO A 1 383 ? -8.085 20.967 13.933 1.00 67.62 383 PRO A C 1
ATOM 2929 O O . PRO A 1 383 ? -8.937 21.589 14.571 1.00 67.62 383 PRO A O 1
ATOM 2932 N N . GLN A 1 384 ? -7.040 20.380 14.516 1.00 64.75 384 GLN A N 1
ATOM 2933 C CA . GLN A 1 384 ? -6.719 20.638 15.916 1.00 64.75 384 GLN A CA 1
ATOM 2934 C C . GLN A 1 384 ? -6.179 22.064 16.070 1.00 64.75 384 GLN A C 1
ATOM 2936 O O . GLN A 1 384 ? -5.720 22.671 15.099 1.00 64.75 384 GLN A O 1
ATOM 2941 N N . ALA A 1 385 ? -6.220 22.609 17.289 1.00 65.75 385 ALA A N 1
ATOM 2942 C CA . ALA A 1 385 ? -5.535 23.863 17.576 1.00 65.75 385 ALA A CA 1
ATOM 2943 C C . ALA A 1 385 ? -4.054 23.705 17.173 1.00 65.75 385 ALA A C 1
ATOM 2945 O O . ALA A 1 385 ? -3.400 22.799 17.700 1.00 65.75 385 ALA A O 1
ATOM 2946 N N . PRO A 1 386 ? -3.510 24.548 16.269 1.00 66.06 386 PRO A N 1
ATOM 2947 C CA . PRO A 1 386 ? -2.141 24.393 15.770 1.00 66.06 386 PRO A CA 1
ATOM 2948 C C . PRO A 1 386 ? -1.104 24.266 16.892 1.00 66.06 386 PRO A C 1
ATOM 2950 O O . PRO A 1 386 ? -0.117 23.556 16.753 1.00 66.06 386 PRO A O 1
ATOM 2953 N N . THR A 1 387 ? -1.372 24.889 18.042 1.00 73.25 387 THR A N 1
ATOM 2954 C CA . THR A 1 387 ? -0.533 24.846 19.240 1.00 73.25 387 THR A CA 1
ATOM 2955 C C . THR A 1 387 ? -0.370 23.450 19.841 1.00 73.25 387 THR A C 1
ATOM 2957 O O . THR A 1 387 ? 0.722 23.130 20.291 1.00 73.25 387 THR A O 1
ATOM 2960 N N . GLU A 1 388 ? -1.406 22.609 19.857 1.00 78.31 388 GLU A N 1
ATOM 2961 C CA . GLU A 1 388 ? -1.323 21.268 20.464 1.00 78.31 388 GLU A CA 1
ATOM 2962 C C . GLU A 1 388 ? -0.560 20.293 19.567 1.00 78.31 388 GLU A C 1
ATOM 2964 O O . GLU A 1 388 ? 0.284 19.533 20.038 1.00 78.31 388 GLU A O 1
ATOM 2969 N N . MET A 1 389 ? -0.795 20.366 18.256 1.00 76.69 389 MET A N 1
ATOM 2970 C CA . MET A 1 389 ? -0.061 19.564 17.281 1.00 76.69 389 MET A CA 1
ATOM 2971 C C . MET A 1 389 ? 1.422 19.942 17.249 1.00 76.69 389 MET A C 1
ATOM 2973 O O . MET A 1 389 ? 2.268 19.054 17.283 1.00 76.69 389 MET A O 1
ATOM 2977 N N . LEU A 1 390 ? 1.749 21.240 17.241 1.00 81.50 390 LEU A N 1
ATOM 2978 C CA . LEU A 1 390 ? 3.140 21.693 17.302 1.00 81.50 390 LEU A CA 1
ATOM 2979 C C . LEU A 1 390 ? 3.815 21.214 18.592 1.00 81.50 390 LEU A C 1
ATOM 2981 O O . LEU A 1 390 ? 4.877 20.605 18.522 1.00 81.50 390 LEU A O 1
ATOM 2985 N N . LYS A 1 391 ? 3.179 21.370 19.760 1.00 86.81 391 LYS A N 1
ATOM 2986 C CA . LYS A 1 391 ? 3.713 20.833 21.025 1.00 86.81 391 LYS A CA 1
ATOM 2987 C C . LYS A 1 391 ? 3.923 19.319 20.986 1.00 86.81 391 LYS A C 1
ATOM 2989 O O . LYS A 1 391 ? 4.927 18.843 21.506 1.00 86.81 391 LYS A O 1
ATOM 2994 N N . ALA A 1 392 ? 3.028 18.566 20.344 1.00 85.38 392 ALA A N 1
ATOM 2995 C CA . ALA A 1 392 ? 3.219 17.132 20.144 1.00 85.38 392 ALA A CA 1
ATOM 2996 C C . ALA A 1 392 ? 4.450 16.839 19.268 1.00 85.38 392 ALA A C 1
ATOM 2998 O O . ALA A 1 392 ? 5.231 15.962 19.620 1.00 85.38 392 ALA A O 1
ATOM 2999 N N . LEU A 1 393 ? 4.673 17.589 18.182 1.00 85.94 393 LEU A N 1
ATOM 3000 C CA . LEU A 1 393 ? 5.872 17.453 17.341 1.00 85.94 393 LEU A CA 1
ATOM 3001 C C . LEU A 1 393 ? 7.159 17.785 18.115 1.00 85.94 393 LEU A C 1
ATOM 3003 O O . LEU A 1 393 ? 8.109 17.006 18.064 1.00 85.94 393 LEU A O 1
ATOM 3007 N N . HIS A 1 394 ? 7.165 18.871 18.896 1.00 90.50 394 HIS A N 1
ATOM 3008 C CA . HIS A 1 394 ? 8.273 19.210 19.798 1.00 90.50 394 HIS A CA 1
ATOM 3009 C C . HIS A 1 394 ? 8.528 18.096 20.823 1.00 90.50 394 HIS A C 1
ATOM 3011 O O . HIS A 1 394 ? 9.672 17.700 21.031 1.00 90.50 394 HIS A O 1
ATOM 3017 N N . TRP A 1 395 ? 7.474 17.540 21.430 1.00 92.31 395 TRP A N 1
ATOM 3018 C CA . TRP A 1 395 ? 7.593 16.422 22.368 1.00 92.31 395 TRP A CA 1
ATOM 3019 C C . TRP A 1 395 ? 8.187 15.175 21.706 1.00 92.31 395 TRP A C 1
ATOM 3021 O O . TRP A 1 395 ? 9.043 14.531 22.310 1.00 92.31 395 TRP A O 1
ATOM 3031 N N . ILE A 1 396 ? 7.784 14.846 20.470 1.00 89.19 396 ILE A N 1
ATOM 3032 C CA . ILE A 1 396 ? 8.345 13.724 19.697 1.00 89.19 396 ILE A CA 1
ATOM 3033 C C . ILE A 1 396 ? 9.835 13.962 19.419 1.00 89.19 396 ILE A C 1
ATOM 3035 O O . ILE A 1 396 ? 10.651 13.071 19.655 1.00 89.19 396 ILE A O 1
ATOM 3039 N N . ALA A 1 397 ? 10.201 15.159 18.951 1.00 89.19 397 ALA A N 1
ATOM 3040 C CA . ALA A 1 397 ? 11.589 15.522 18.660 1.00 89.19 397 ALA A CA 1
ATOM 3041 C C . ALA A 1 397 ? 12.482 15.456 19.913 1.00 89.19 397 ALA A C 1
ATOM 3043 O O . ALA A 1 397 ? 13.618 14.970 19.851 1.00 89.19 397 ALA A O 1
ATOM 3044 N N . ALA A 1 398 ? 11.934 15.869 21.058 1.00 91.06 398 ALA A N 1
ATOM 3045 C CA . ALA A 1 398 ? 12.608 15.893 22.348 1.00 91.06 398 ALA A CA 1
ATOM 3046 C C . ALA A 1 398 ? 12.856 14.502 22.959 1.00 91.06 398 ALA A C 1
ATOM 3048 O O . ALA A 1 398 ? 13.701 14.393 23.857 1.00 91.06 398 ALA A O 1
ATOM 3049 N N . GLN A 1 399 ? 12.177 13.444 22.488 1.00 89.25 399 GLN A N 1
ATOM 3050 C CA . GLN A 1 399 ? 12.344 12.100 23.045 1.00 89.25 399 GLN A CA 1
ATOM 3051 C C . GLN A 1 399 ? 13.785 11.588 22.892 1.00 89.25 399 GLN A C 1
ATOM 3053 O O . GLN A 1 399 ? 14.370 11.714 21.809 1.00 89.25 399 GLN A O 1
ATOM 3058 N N . PRO A 1 400 ? 14.351 10.978 23.952 1.00 84.88 400 PRO A N 1
ATOM 3059 C CA . PRO A 1 400 ? 15.696 10.411 23.910 1.00 84.88 400 PRO A CA 1
ATOM 3060 C C . PRO A 1 400 ? 15.764 9.136 23.064 1.00 84.88 400 PRO A C 1
ATOM 3062 O O . PRO A 1 400 ? 16.798 8.865 22.474 1.00 84.88 400 PRO A O 1
ATOM 3065 N N . ASP A 1 401 ? 14.670 8.375 22.973 1.00 83.12 401 ASP A N 1
ATOM 3066 C CA . ASP A 1 401 ? 14.555 7.227 22.075 1.00 83.12 401 ASP A CA 1
ATOM 3067 C C . ASP A 1 401 ? 13.244 7.304 21.291 1.00 83.12 401 ASP A C 1
ATOM 3069 O O . ASP A 1 401 ? 12.162 6.974 21.787 1.00 83.12 401 ASP A O 1
ATOM 3073 N N . LYS A 1 402 ? 13.346 7.754 20.039 1.00 82.62 402 LYS A N 1
ATOM 3074 C CA . LYS A 1 402 ? 12.184 7.983 19.170 1.00 82.62 402 LYS A CA 1
ATOM 3075 C C . LYS A 1 402 ? 11.478 6.690 18.758 1.00 82.62 402 LYS A C 1
ATOM 3077 O O . LYS A 1 402 ? 10.300 6.740 18.414 1.00 82.62 402 LYS A O 1
ATOM 3082 N N . ARG A 1 403 ? 12.132 5.523 18.856 1.00 77.81 403 ARG A N 1
ATOM 3083 C CA . ARG A 1 403 ? 11.515 4.213 18.551 1.00 77.81 403 ARG A CA 1
ATOM 3084 C C . ARG A 1 403 ? 10.380 3.862 19.508 1.00 77.81 403 ARG A C 1
ATOM 3086 O O . ARG A 1 403 ? 9.507 3.069 19.167 1.00 77.81 403 ARG A O 1
ATOM 3093 N N . ARG A 1 404 ? 10.391 4.459 20.700 1.00 82.94 404 ARG A N 1
ATOM 3094 C CA . ARG A 1 404 ? 9.371 4.245 21.727 1.00 82.94 404 ARG A CA 1
ATOM 3095 C C . ARG A 1 404 ? 8.111 5.062 21.488 1.00 82.94 404 ARG A C 1
ATOM 3097 O O . ARG A 1 404 ? 7.095 4.781 22.114 1.00 82.94 404 ARG A O 1
ATOM 3104 N N . VAL A 1 405 ? 8.152 6.070 20.620 1.00 83.50 405 VAL A N 1
ATOM 3105 C CA . VAL A 1 405 ? 6.981 6.892 20.314 1.00 83.50 405 VAL A CA 1
ATOM 3106 C C . VAL A 1 405 ? 5.981 6.063 19.519 1.00 83.50 405 VAL A C 1
ATOM 3108 O O . VAL A 1 405 ? 6.250 5.645 18.396 1.00 83.50 405 VAL A O 1
ATOM 3111 N N . GLN A 1 406 ? 4.799 5.856 20.090 1.00 76.69 406 GLN A N 1
ATOM 3112 C CA . GLN A 1 406 ? 3.709 5.131 19.451 1.00 76.69 406 GLN A CA 1
ATOM 3113 C C . GLN A 1 406 ? 2.426 5.962 19.482 1.00 76.69 406 GLN A C 1
ATOM 3115 O O . GLN A 1 406 ? 2.162 6.647 20.474 1.00 76.69 406 GLN A O 1
ATOM 3120 N N . PRO A 1 407 ? 1.578 5.889 18.442 1.00 71.81 407 PRO A N 1
ATOM 3121 C CA . PRO A 1 407 ? 0.216 6.395 18.531 1.00 71.81 407 PRO A CA 1
ATOM 3122 C C . PRO A 1 407 ? -0.530 5.748 19.706 1.00 71.81 407 PRO A C 1
ATOM 3124 O O . PRO A 1 407 ? -0.332 4.572 20.011 1.00 71.81 407 PRO A O 1
ATOM 3127 N N . CYS A 1 408 ? -1.461 6.467 20.330 1.00 71.06 408 CYS A N 1
ATOM 3128 C CA . CYS A 1 408 ? -2.319 5.941 21.403 1.00 71.06 408 CYS A CA 1
ATOM 3129 C C . CYS A 1 408 ? -3.320 4.852 20.944 1.00 71.06 408 CYS A C 1
ATOM 3131 O O . CYS A 1 408 ? -4.197 4.457 21.713 1.00 71.06 408 CYS A O 1
ATOM 3133 N N . CYS A 1 409 ? -3.188 4.339 19.718 1.00 68.06 409 CYS A N 1
ATOM 3134 C CA . CYS A 1 409 ? -3.960 3.213 19.206 1.00 68.06 409 CYS A CA 1
ATOM 3135 C C . CYS A 1 409 ? -3.372 1.886 19.695 1.00 68.06 409 CYS A C 1
ATOM 3137 O O . CYS A 1 409 ? -2.154 1.715 19.765 1.00 68.06 409 CYS A O 1
ATOM 3139 N N . ASN A 1 410 ? -4.237 0.934 20.040 1.00 65.00 410 ASN A N 1
ATOM 3140 C CA . ASN A 1 410 ? -3.801 -0.420 20.348 1.00 65.00 410 ASN A CA 1
ATOM 3141 C C . ASN A 1 410 ? -3.850 -1.294 19.084 1.00 65.00 410 ASN A C 1
ATOM 3143 O O . ASN A 1 410 ? -4.888 -1.875 18.767 1.00 65.00 410 ASN A O 1
ATOM 3147 N N . TYR A 1 411 ? -2.712 -1.393 18.391 1.00 59.84 411 TYR A N 1
ATOM 3148 C CA . TYR A 1 411 ? -2.545 -2.231 17.197 1.00 59.84 411 TYR A CA 1
ATOM 3149 C C . TYR A 1 411 ? -2.698 -3.739 17.476 1.00 59.84 411 TYR A C 1
ATOM 3151 O O . TYR A 1 411 ? -2.910 -4.519 16.551 1.00 59.84 411 TYR A O 1
ATOM 3159 N N . GLU A 1 412 ? -2.630 -4.171 18.735 1.00 56.00 412 GLU A N 1
ATOM 3160 C CA . GLU A 1 412 ? -2.773 -5.581 19.115 1.00 56.00 412 GLU A CA 1
ATOM 3161 C C . GLU A 1 412 ? -4.235 -5.991 19.350 1.00 56.00 412 GLU A C 1
ATOM 3163 O O . GLU A 1 412 ? -4.532 -7.180 19.410 1.00 56.00 412 GLU A O 1
ATOM 3168 N N . LYS A 1 413 ? -5.163 -5.028 19.477 1.00 61.81 413 LYS A N 1
ATOM 3169 C CA . LYS A 1 413 ? -6.576 -5.278 19.824 1.00 61.81 413 LYS A CA 1
ATOM 3170 C C . LYS A 1 413 ? -7.559 -5.193 18.650 1.00 61.81 413 LYS A C 1
ATOM 3172 O O . LYS A 1 413 ? -8.744 -4.994 18.886 1.00 61.81 413 LYS A O 1
ATOM 3177 N N . GLU A 1 414 ? -7.102 -5.341 17.405 1.00 68.56 414 GLU A N 1
ATOM 3178 C CA . GLU A 1 414 ? -7.994 -5.391 16.229 1.00 68.56 414 GLU A CA 1
ATOM 3179 C C . GLU A 1 414 ? -8.851 -4.112 16.083 1.00 68.56 414 GLU A C 1
ATOM 3181 O O . GLU A 1 414 ? -10.080 -4.140 16.125 1.00 68.56 414 GLU A O 1
ATOM 3186 N N . GLY A 1 415 ? -8.212 -2.944 15.957 1.00 79.69 415 GLY A N 1
ATOM 3187 C CA . GLY A 1 415 ? -8.902 -1.695 15.597 1.00 79.69 415 GLY A CA 1
ATOM 3188 C C . GLY A 1 415 ? -9.363 -1.667 14.131 1.00 79.69 415 GLY A C 1
ATOM 3189 O O . GLY A 1 415 ? -9.161 -2.624 13.383 1.00 79.69 415 GLY A O 1
ATOM 3190 N N . VAL A 1 416 ? -9.992 -0.569 13.705 1.00 89.88 416 VAL A N 1
ATOM 3191 C CA . VAL A 1 416 ? -10.225 -0.266 12.277 1.00 89.88 416 VAL A CA 1
ATOM 3192 C C . VAL A 1 416 ? -9.325 0.895 11.868 1.00 89.88 416 VAL A C 1
ATOM 3194 O O . VAL A 1 416 ? -9.253 1.899 12.570 1.00 89.88 416 VAL A O 1
ATOM 3197 N N . PHE A 1 417 ? -8.640 0.779 10.734 1.00 91.00 417 PHE A N 1
ATOM 3198 C CA . PHE A 1 417 ? -7.672 1.765 10.255 1.00 91.00 417 PHE A CA 1
ATOM 3199 C C . PHE A 1 417 ? -8.114 2.231 8.878 1.00 91.00 417 PHE A C 1
ATOM 3201 O O . PHE A 1 417 ? -8.090 1.446 7.938 1.00 91.00 417 PHE A O 1
ATOM 3208 N N . VAL A 1 418 ? -8.527 3.490 8.743 1.00 93.19 418 VAL A N 1
ATOM 3209 C CA . VAL A 1 418 ? -9.014 4.024 7.466 1.00 93.19 418 VAL A CA 1
ATOM 3210 C C . VAL A 1 418 ? -8.052 5.077 6.936 1.00 93.19 418 VAL A C 1
ATOM 3212 O O . VAL A 1 418 ? -7.822 6.114 7.565 1.00 93.19 418 VAL A O 1
ATOM 3215 N N . THR A 1 419 ? -7.527 4.831 5.738 1.00 90.81 419 THR A N 1
ATOM 3216 C CA . THR A 1 419 ? -6.719 5.784 4.974 1.00 90.81 419 THR A CA 1
ATOM 3217 C C . THR A 1 419 ? -7.412 6.123 3.656 1.00 90.81 419 THR A C 1
ATOM 3219 O O . THR A 1 419 ? -7.976 5.255 2.991 1.00 90.81 419 THR A O 1
ATOM 3222 N N . GLN A 1 420 ? -7.429 7.407 3.289 1.00 91.44 420 GLN A N 1
ATOM 3223 C CA . GLN A 1 420 ? -8.100 7.887 2.080 1.00 91.44 420 GLN A CA 1
ATOM 3224 C C . GLN A 1 420 ? -7.075 8.324 1.037 1.00 91.44 420 GLN A C 1
ATOM 3226 O O . GLN A 1 420 ? -6.465 9.382 1.174 1.00 91.44 420 GLN A O 1
ATOM 3231 N N . TRP A 1 421 ? -6.931 7.534 -0.026 1.00 91.56 421 TRP A N 1
ATOM 3232 C CA . TRP A 1 421 ? -6.025 7.823 -1.141 1.00 91.56 421 TRP A CA 1
ATOM 3233 C C . TRP A 1 421 ? -6.752 8.427 -2.341 1.00 91.56 421 TRP A C 1
ATOM 3235 O O . TRP A 1 421 ? -6.159 9.144 -3.144 1.00 91.56 421 TRP A O 1
ATOM 3245 N N . SER A 1 422 ? -8.072 8.240 -2.399 1.00 90.75 422 SER A N 1
ATOM 3246 C CA . SER A 1 422 ? -8.956 8.683 -3.478 1.00 90.75 422 SER A CA 1
ATOM 3247 C C . SER A 1 422 ? -8.923 10.190 -3.789 1.00 90.75 422 SER A C 1
ATOM 3249 O O . SER A 1 422 ? -9.508 10.618 -4.775 1.00 90.75 422 SER A O 1
ATOM 3251 N N . LYS A 1 423 ? -8.290 11.015 -2.946 1.00 88.25 423 LYS A N 1
ATOM 3252 C CA . LYS A 1 423 ? -8.170 12.474 -3.116 1.00 88.25 423 LYS A CA 1
ATOM 3253 C C . LYS A 1 423 ? -6.802 12.946 -3.613 1.00 88.25 423 LYS A C 1
ATOM 3255 O O . LYS A 1 423 ? -6.580 14.150 -3.666 1.00 88.25 423 LYS A O 1
ATOM 3260 N N . PHE A 1 424 ? -5.889 12.035 -3.941 1.00 87.12 424 PHE A N 1
ATOM 3261 C CA . PHE A 1 424 ? -4.535 12.382 -4.382 1.00 87.12 424 PHE A CA 1
ATOM 3262 C C . PHE A 1 424 ? -4.347 12.342 -5.899 1.00 87.12 424 PHE A C 1
ATOM 3264 O O . PHE A 1 424 ? -3.215 12.193 -6.347 1.00 87.12 424 PHE A O 1
ATOM 3271 N N . ASP A 1 425 ? -5.427 12.486 -6.676 1.00 87.62 425 ASP A N 1
ATOM 3272 C CA . ASP A 1 425 ? -5.379 12.496 -8.144 1.00 87.62 425 ASP A CA 1
ATOM 3273 C C . ASP A 1 425 ? -4.592 11.299 -8.695 1.00 87.62 425 ASP A C 1
ATOM 3275 O O . ASP A 1 425 ? -3.567 11.435 -9.357 1.00 87.62 425 ASP A O 1
ATOM 3279 N N . MET A 1 426 ? -5.062 10.103 -8.331 1.00 88.62 426 MET A N 1
ATOM 3280 C CA . MET A 1 426 ? -4.388 8.833 -8.599 1.00 88.62 426 MET A CA 1
ATOM 3281 C C . MET A 1 426 ? -4.257 8.541 -10.099 1.00 88.62 426 MET A C 1
ATOM 3283 O O . MET A 1 426 ? -3.253 7.977 -10.522 1.00 88.62 426 MET A O 1
ATOM 3287 N N . TYR A 1 427 ? -5.264 8.922 -10.891 1.00 90.19 427 TYR A N 1
ATOM 3288 C CA . TYR A 1 427 ? -5.290 8.724 -12.344 1.00 90.19 427 TYR A CA 1
ATOM 3289 C C . TYR A 1 427 ? -4.908 10.001 -13.100 1.00 90.19 427 TYR A C 1
ATOM 3291 O O . TYR A 1 427 ? -4.215 9.957 -14.118 1.00 90.19 427 TYR A O 1
ATOM 3299 N N . GLN A 1 428 ? -5.367 11.158 -12.617 1.00 86.94 428 GLN A N 1
ATOM 3300 C CA . GLN A 1 428 ? -5.159 12.432 -13.296 1.00 86.94 428 GLN A CA 1
ATOM 3301 C C . GLN A 1 428 ? -3.696 12.885 -13.185 1.00 86.94 428 GLN A C 1
ATOM 3303 O O . GLN A 1 428 ? -3.102 12.907 -12.113 1.00 86.94 428 GLN A O 1
ATOM 3308 N N . GLY A 1 429 ? -3.091 13.242 -14.320 1.00 85.06 429 GLY A N 1
ATOM 3309 C CA . GLY A 1 429 ? -1.676 13.627 -14.395 1.00 85.06 429 GLY A CA 1
ATOM 3310 C C . GLY A 1 429 ? -0.691 12.450 -14.451 1.00 85.06 429 GLY A C 1
ATOM 3311 O O . GLY A 1 429 ? 0.444 12.650 -14.881 1.00 85.06 429 GLY A O 1
ATOM 3312 N N . ALA A 1 430 ? -1.131 11.226 -14.137 1.00 88.31 430 ALA A N 1
ATOM 3313 C CA . ALA A 1 430 ? -0.324 10.000 -14.156 1.00 88.31 430 ALA A CA 1
ATOM 3314 C C . ALA A 1 430 ? -0.234 9.323 -15.546 1.00 88.31 430 ALA A C 1
ATOM 3316 O O . ALA A 1 430 ? 0.058 8.135 -15.652 1.00 88.31 430 ALA A O 1
ATOM 3317 N N . SER A 1 431 ? -0.506 10.064 -16.625 1.00 89.69 431 SER A N 1
ATOM 3318 C CA . SER A 1 431 ? -0.424 9.556 -18.000 1.00 89.69 431 SER A CA 1
ATOM 3319 C C . SER A 1 431 ? 1.017 9.597 -18.502 1.00 89.69 431 SER A C 1
ATOM 3321 O O . SER A 1 431 ? 1.515 10.677 -18.808 1.00 89.69 431 SER A O 1
ATOM 3323 N N . PHE A 1 432 ? 1.683 8.453 -18.628 1.00 86.62 432 PHE A N 1
ATOM 3324 C CA . PHE A 1 432 ? 3.008 8.389 -19.257 1.00 86.62 432 PHE A CA 1
ATOM 3325 C C . PHE A 1 432 ? 2.864 8.536 -20.779 1.00 86.62 432 PHE A C 1
ATOM 3327 O O . PHE A 1 432 ? 3.061 9.626 -21.311 1.00 86.62 432 PHE A O 1
ATOM 3334 N N . GLU A 1 433 ? 2.419 7.476 -21.457 1.00 84.62 433 GLU A N 1
ATOM 3335 C CA . GLU A 1 433 ? 1.981 7.524 -22.863 1.00 84.62 433 GLU A CA 1
ATOM 3336 C C . GLU A 1 433 ? 0.461 7.682 -22.966 1.00 84.62 433 GLU A C 1
ATOM 3338 O O . GLU A 1 433 ? -0.046 8.517 -23.713 1.00 84.62 433 GLU A O 1
ATOM 3343 N N . VAL A 1 434 ? -0.264 6.904 -22.162 1.00 87.56 434 VAL A N 1
ATOM 3344 C CA . VAL A 1 434 ? -1.725 6.900 -22.063 1.00 87.56 434 VAL A CA 1
ATOM 3345 C C . VAL A 1 434 ? -2.151 6.962 -20.592 1.00 87.56 434 VAL A C 1
ATOM 3347 O O . VAL A 1 434 ? -1.348 6.628 -19.710 1.00 87.56 434 VAL A O 1
ATOM 3350 N N . PRO A 1 435 ? -3.395 7.380 -20.291 1.00 89.00 435 PRO A N 1
ATOM 3351 C CA . PRO A 1 435 ? -3.922 7.315 -18.934 1.00 89.00 435 PRO A CA 1
ATOM 3352 C C . PRO A 1 435 ? -3.894 5.879 -18.386 1.00 89.00 435 PRO A C 1
ATOM 3354 O O . PRO A 1 435 ? -4.136 4.937 -19.146 1.00 89.00 435 PRO A O 1
ATOM 3357 N N . PRO A 1 436 ? -3.629 5.684 -17.082 1.00 92.12 436 PRO A N 1
ATOM 3358 C CA . PRO A 1 436 ? -3.589 4.349 -16.499 1.00 92.12 436 PRO A CA 1
ATOM 3359 C C . PRO A 1 436 ? -4.970 3.683 -16.551 1.00 92.12 436 PRO A C 1
ATOM 3361 O O . PRO A 1 436 ? -5.971 4.283 -16.162 1.00 92.12 436 PRO A O 1
ATOM 3364 N N . ALA A 1 437 ? -5.010 2.421 -16.990 1.00 90.38 437 ALA A N 1
ATOM 3365 C CA . ALA A 1 437 ? -6.231 1.610 -17.010 1.00 90.38 437 ALA A CA 1
ATOM 3366 C C . ALA A 1 437 ? -6.659 1.139 -15.606 1.00 90.38 437 ALA A C 1
ATOM 3368 O O . ALA A 1 437 ? -7.840 0.918 -15.359 1.00 90.38 437 ALA A O 1
ATOM 3369 N N . LEU A 1 438 ? -5.701 1.003 -14.684 1.00 92.69 438 LEU A N 1
ATOM 3370 C CA . LEU A 1 438 ? -5.923 0.674 -13.279 1.00 92.69 438 LEU A CA 1
ATOM 3371 C C . LEU A 1 438 ? -4.812 1.296 -12.429 1.00 92.69 438 LEU A C 1
ATOM 3373 O O . LEU A 1 438 ? -3.631 1.170 -12.751 1.00 92.69 438 LEU A O 1
ATOM 3377 N N . VAL A 1 439 ? -5.192 1.910 -11.312 1.00 93.38 439 VAL A N 1
ATOM 3378 C CA . VAL A 1 439 ? -4.282 2.321 -10.238 1.00 93.38 439 VAL A CA 1
ATOM 3379 C C . VAL A 1 439 ? -4.752 1.656 -8.954 1.00 93.38 439 VAL A C 1
ATOM 3381 O O . VAL A 1 439 ? -5.869 1.900 -8.501 1.00 93.38 439 VAL A O 1
ATOM 3384 N N . ALA A 1 440 ? -3.914 0.806 -8.365 1.00 89.81 440 ALA A N 1
ATOM 3385 C CA . ALA A 1 440 ? -4.290 0.008 -7.205 1.00 89.81 440 ALA A CA 1
ATOM 3386 C C . ALA A 1 440 ? -3.113 -0.243 -6.258 1.00 89.81 440 ALA A C 1
ATOM 3388 O O . ALA A 1 440 ? -1.949 -0.166 -6.646 1.00 89.81 440 ALA A O 1
ATOM 3389 N N . GLN A 1 441 ? -3.448 -0.582 -5.015 1.00 89.06 441 GLN A N 1
ATOM 3390 C CA . GLN A 1 441 ? -2.523 -1.060 -3.997 1.00 89.06 441 GLN A CA 1
ATOM 3391 C C . GLN A 1 441 ? -2.751 -2.570 -3.833 1.00 89.06 441 GLN A C 1
ATOM 3393 O O . GLN A 1 441 ? -3.801 -2.952 -3.308 1.00 89.06 441 GLN A O 1
ATOM 3398 N N . PRO A 1 442 ? -1.820 -3.428 -4.287 1.00 88.06 442 PRO A N 1
ATOM 3399 C CA . PRO A 1 442 ? -1.877 -4.864 -4.029 1.00 88.06 442 PRO A CA 1
ATOM 3400 C C . PRO A 1 442 ? -1.864 -5.179 -2.531 1.00 88.06 442 PRO A C 1
ATOM 3402 O O . PRO A 1 442 ? -1.271 -4.442 -1.739 1.00 88.06 442 PRO A O 1
ATOM 3405 N N . PHE A 1 443 ? -2.465 -6.307 -2.151 1.00 85.12 443 PHE A N 1
ATOM 3406 C CA . PHE A 1 443 ? -2.356 -6.829 -0.791 1.00 85.12 443 PHE A CA 1
ATOM 3407 C C . PHE A 1 443 ? -0.993 -7.503 -0.597 1.00 85.12 443 PHE A C 1
ATOM 3409 O O . PHE A 1 443 ? -0.768 -8.639 -1.010 1.00 85.12 443 PHE A O 1
ATOM 3416 N N . THR A 1 444 ? -0.075 -6.766 0.013 1.00 82.50 444 THR A N 1
ATOM 3417 C CA . THR A 1 444 ? 1.249 -7.212 0.466 1.00 82.50 444 THR A CA 1
ATOM 3418 C C . THR A 1 444 ? 1.197 -7.753 1.900 1.00 82.50 444 THR A C 1
ATOM 3420 O O . THR A 1 444 ? 0.273 -7.458 2.659 1.00 82.50 444 THR A O 1
ATOM 3423 N N . SER A 1 445 ? 2.259 -8.429 2.345 1.00 73.88 445 SER A N 1
ATOM 3424 C CA . SER A 1 445 ? 2.429 -8.828 3.755 1.00 73.88 445 SER A CA 1
ATOM 3425 C C . SER A 1 445 ? 2.342 -7.659 4.749 1.00 73.88 445 SER A C 1
ATOM 3427 O O . SER A 1 445 ? 1.936 -7.853 5.889 1.00 73.88 445 SER A O 1
ATOM 3429 N N . SER A 1 446 ? 2.680 -6.438 4.323 1.00 70.44 446 SER A N 1
ATOM 3430 C CA . SER A 1 446 ? 2.575 -5.221 5.138 1.00 70.44 446 SER A CA 1
ATOM 3431 C C . SER A 1 446 ? 1.185 -4.573 5.144 1.00 70.44 446 SER A C 1
ATOM 3433 O O . SER A 1 446 ? 0.931 -3.715 5.986 1.00 70.44 446 SER A O 1
ATOM 3435 N N . SER A 1 447 ? 0.292 -4.946 4.222 1.00 79.25 447 SER A N 1
ATOM 3436 C CA . SER A 1 447 ? -1.068 -4.389 4.107 1.00 79.25 447 SER A CA 1
ATOM 3437 C C . SER A 1 447 ? -2.173 -5.397 4.437 1.00 79.25 447 SER A C 1
ATOM 3439 O O . SER A 1 447 ? -3.309 -4.996 4.676 1.00 79.25 447 SER A O 1
ATOM 3441 N N . LEU A 1 448 ? -1.847 -6.689 4.547 1.00 86.31 448 LEU A N 1
ATOM 3442 C CA . LEU A 1 448 ? -2.706 -7.719 5.139 1.00 86.31 448 LEU A CA 1
ATOM 3443 C C . LEU A 1 448 ? -2.728 -7.602 6.669 1.00 86.31 448 LEU A C 1
ATOM 3445 O O . LEU A 1 448 ? -2.295 -8.486 7.405 1.00 86.31 448 LEU A O 1
ATOM 3449 N N . TYR A 1 449 ? -3.231 -6.469 7.143 1.00 84.44 449 TYR A N 1
ATOM 3450 C CA . TYR A 1 449 ? -3.376 -6.148 8.552 1.00 84.44 449 TYR A CA 1
ATOM 3451 C C . TYR A 1 449 ? -4.862 -6.009 8.894 1.00 84.44 449 TYR A C 1
ATOM 3453 O O . TYR A 1 449 ? -5.589 -5.267 8.235 1.00 84.44 449 TYR A O 1
ATOM 3461 N N . ASP A 1 450 ? -5.320 -6.751 9.903 1.00 89.81 450 ASP A N 1
ATOM 3462 C CA . ASP A 1 450 ? -6.743 -6.878 10.231 1.00 89.81 450 ASP A CA 1
ATOM 3463 C C . ASP A 1 450 ? -7.380 -5.527 10.606 1.00 89.81 450 ASP A C 1
ATOM 3465 O O . ASP A 1 450 ? -7.016 -4.890 11.594 1.00 89.81 450 ASP A O 1
ATOM 3469 N N . GLY A 1 451 ? -8.366 -5.101 9.819 1.00 90.06 451 GLY A N 1
ATOM 3470 C CA . GLY A 1 451 ? -9.049 -3.816 9.939 1.00 90.06 451 GLY A CA 1
ATOM 3471 C C . GLY A 1 451 ? -8.451 -2.694 9.086 1.00 90.06 451 GLY A C 1
ATOM 3472 O O . GLY A 1 451 ? -8.991 -1.583 9.116 1.00 90.06 451 GLY A O 1
ATOM 3473 N N . LEU A 1 452 ? -7.374 -2.936 8.324 1.00 91.31 452 LEU A N 1
ATOM 3474 C CA . LEU A 1 452 ? -6.836 -1.947 7.388 1.00 91.31 452 LEU A CA 1
ATOM 3475 C C . LEU A 1 452 ? -7.790 -1.744 6.208 1.00 91.31 452 LEU A C 1
ATOM 3477 O O . LEU A 1 452 ? -8.150 -2.681 5.501 1.00 91.31 452 LEU A O 1
ATOM 3481 N N . THR A 1 453 ? -8.172 -0.489 5.999 1.00 95.06 453 THR A N 1
ATOM 3482 C CA . THR A 1 453 ? -9.105 -0.027 4.974 1.00 95.06 453 THR A CA 1
ATOM 3483 C C . THR A 1 453 ? -8.458 1.106 4.182 1.00 95.06 453 THR A C 1
ATOM 3485 O O . THR A 1 453 ? -8.211 2.188 4.721 1.00 95.06 453 THR A O 1
ATOM 3488 N N . CYS A 1 454 ? -8.214 0.891 2.891 1.00 94.38 454 CYS A N 1
ATOM 3489 C CA . CYS A 1 454 ? -7.709 1.913 1.977 1.00 94.38 454 CYS A CA 1
ATOM 3490 C C . CYS A 1 454 ? -8.797 2.311 0.971 1.00 94.38 454 CYS A C 1
ATOM 3492 O O . CYS A 1 454 ? -9.315 1.466 0.242 1.00 94.38 454 CYS A O 1
ATOM 3494 N N . LEU A 1 455 ? -9.166 3.595 0.952 1.00 95.50 455 LEU A N 1
ATOM 3495 C CA . LEU A 1 455 ? -10.165 4.141 0.029 1.00 95.50 455 LEU A CA 1
ATOM 3496 C C . LEU A 1 455 ? -9.469 4.672 -1.226 1.00 95.50 455 LEU A C 1
ATOM 3498 O O . LEU A 1 455 ? -8.794 5.706 -1.173 1.00 95.50 455 LEU A O 1
ATOM 3502 N N . MET A 1 456 ? -9.666 3.990 -2.348 1.00 93.00 456 MET A N 1
ATOM 3503 C CA . MET A 1 456 ? -8.992 4.220 -3.623 1.00 93.00 456 MET A CA 1
ATOM 3504 C C . MET A 1 456 ? -9.938 4.885 -4.628 1.00 93.00 456 MET A C 1
ATOM 3506 O O . MET A 1 456 ? -11.135 4.597 -4.673 1.00 93.00 456 MET A O 1
ATOM 3510 N N . ALA A 1 457 ? -9.411 5.808 -5.434 1.00 92.00 457 ALA A N 1
ATOM 3511 C CA . ALA A 1 457 ? -10.152 6.328 -6.580 1.00 92.00 457 ALA A CA 1
ATOM 3512 C C . ALA A 1 457 ? -10.285 5.239 -7.651 1.00 92.00 457 ALA A C 1
ATOM 3514 O O . ALA A 1 457 ? -9.447 4.344 -7.753 1.00 92.00 457 ALA A O 1
ATOM 3515 N N . THR A 1 458 ? -11.322 5.358 -8.469 1.00 91.69 458 THR A N 1
ATOM 3516 C CA . THR A 1 458 ? -11.544 4.514 -9.645 1.00 91.69 458 THR A CA 1
ATOM 3517 C C . THR A 1 458 ? -11.235 5.294 -10.920 1.00 91.69 458 THR A C 1
ATOM 3519 O O . THR A 1 458 ? -10.996 6.507 -10.895 1.00 91.69 458 THR A O 1
ATOM 3522 N N . GLU A 1 459 ? -11.301 4.602 -12.051 1.00 89.50 459 GLU A N 1
ATOM 3523 C CA . GLU A 1 459 ? -11.202 5.164 -13.395 1.00 89.50 459 GLU A CA 1
ATOM 3524 C C . GLU A 1 459 ? -12.213 6.297 -13.666 1.00 89.50 459 GLU A C 1
ATOM 3526 O O . GLU A 1 459 ? -11.992 7.118 -14.559 1.00 89.50 459 GLU A O 1
ATOM 3531 N N . ASP A 1 460 ? -13.284 6.411 -12.865 1.00 88.88 460 ASP A N 1
ATOM 3532 C CA . ASP A 1 460 ? -14.234 7.530 -12.918 1.00 88.88 460 ASP A CA 1
ATOM 3533 C C . ASP A 1 460 ? -13.543 8.896 -12.768 1.00 88.88 460 ASP A C 1
ATOM 3535 O O . ASP A 1 460 ? -14.029 9.888 -13.313 1.00 88.88 460 ASP A O 1
ATOM 3539 N N . GLN A 1 461 ? -12.384 8.961 -12.099 1.00 87.25 461 GLN A N 1
ATOM 3540 C CA . GLN A 1 461 ? -11.603 10.193 -11.971 1.00 87.25 461 GLN A CA 1
ATOM 3541 C C . GLN A 1 461 ? -11.171 10.773 -13.329 1.00 87.25 461 GLN A C 1
ATOM 3543 O O . GLN A 1 461 ? -11.091 11.990 -13.473 1.00 87.25 461 GLN A O 1
ATOM 3548 N N . LEU A 1 462 ? -10.954 9.937 -14.352 1.00 85.06 462 LEU A N 1
ATOM 3549 C CA . LEU A 1 462 ? -10.588 10.398 -15.698 1.00 85.06 462 LEU A CA 1
ATOM 3550 C C . LEU A 1 462 ? -11.741 11.101 -16.432 1.00 85.06 462 LEU A C 1
ATOM 3552 O O . LEU A 1 462 ? -11.502 11.819 -17.400 1.00 85.06 462 LEU A O 1
ATOM 3556 N N . ARG A 1 463 ? -12.990 10.905 -15.991 1.00 81.38 463 ARG A N 1
ATOM 3557 C CA . ARG A 1 463 ? -14.187 11.528 -16.586 1.00 81.38 463 ARG A CA 1
ATOM 3558 C C . ARG A 1 463 ? -14.502 12.902 -15.985 1.00 81.38 463 ARG A C 1
ATOM 3560 O O . ARG A 1 463 ? -15.425 13.572 -16.444 1.00 81.38 463 ARG A O 1
ATOM 3567 N N . GLN A 1 464 ? -13.777 13.312 -14.947 1.00 72.56 464 GLN A N 1
ATOM 3568 C CA . GLN A 1 464 ? -14.003 14.568 -14.238 1.00 72.56 464 GLN A CA 1
ATOM 3569 C C . GLN A 1 464 ? -13.297 15.732 -14.950 1.00 72.56 464 GLN A C 1
ATOM 3571 O O . GLN A 1 464 ? -12.223 15.567 -15.528 1.00 72.56 464 GLN A O 1
ATOM 3576 N N . SER A 1 465 ? -13.893 16.930 -14.903 1.00 60.94 465 SER A N 1
ATOM 3577 C CA . SER A 1 465 ? -13.240 18.152 -15.399 1.00 60.94 465 SER A CA 1
ATOM 3578 C C . SER A 1 465 ? -11.948 18.431 -14.618 1.00 60.94 465 SER A C 1
ATOM 3580 O O . SER A 1 465 ? -11.894 18.183 -13.413 1.00 60.94 465 SER A O 1
ATOM 3582 N N . MET A 1 466 ? -10.933 19.017 -15.270 1.00 56.00 466 MET A N 1
ATOM 3583 C CA . MET A 1 466 ? -9.691 19.452 -14.606 1.00 56.00 466 MET A CA 1
ATOM 3584 C C . MET A 1 466 ? -9.931 20.448 -13.457 1.00 56.00 466 MET A C 1
ATOM 3586 O O . MET A 1 466 ? -9.151 20.479 -12.510 1.00 56.00 466 MET A O 1
ATOM 3590 N N . ASP A 1 467 ? -11.048 21.182 -13.472 1.00 51.16 467 ASP A N 1
ATOM 3591 C CA . ASP A 1 467 ? -11.434 22.103 -12.391 1.00 51.16 467 ASP A CA 1
ATOM 3592 C C . ASP A 1 467 ? -11.933 21.386 -11.116 1.00 51.16 467 ASP A C 1
ATOM 3594 O O . ASP A 1 467 ? -12.231 22.029 -10.111 1.00 51.16 467 ASP A O 1
ATOM 3598 N N . SER A 1 468 ? -12.054 20.052 -11.143 1.00 53.91 468 SER A N 1
ATOM 3599 C CA . SER A 1 468 ? -12.538 19.217 -10.029 1.00 53.91 468 SER A CA 1
ATOM 3600 C C . SER A 1 468 ? -11.420 18.500 -9.257 1.00 53.91 468 SER A C 1
ATOM 3602 O O . SER A 1 468 ? -11.717 17.587 -8.485 1.00 53.91 468 SER A O 1
ATOM 3604 N N . ALA A 1 469 ? -10.152 18.893 -9.440 1.00 48.91 469 ALA A N 1
ATOM 3605 C CA . ALA A 1 469 ? -8.999 18.283 -8.768 1.00 48.91 469 ALA A CA 1
ATOM 3606 C C . ALA A 1 469 ? -9.219 18.152 -7.243 1.00 48.91 469 ALA A C 1
ATOM 3608 O O . ALA A 1 469 ? -9.607 19.107 -6.562 1.00 48.91 469 ALA A O 1
ATOM 3609 N N . GLY A 1 470 ? -9.022 16.946 -6.697 1.00 51.19 470 GLY A N 1
ATOM 3610 C CA . GLY A 1 470 ? -9.278 16.639 -5.282 1.00 51.19 470 GLY A CA 1
ATOM 3611 C C . GLY A 1 470 ? -10.752 16.442 -4.867 1.00 51.19 470 GLY A C 1
ATOM 3612 O O . GLY A 1 470 ? -11.020 16.189 -3.682 1.00 51.19 470 GLY A O 1
ATOM 3613 N N . VAL A 1 471 ? -11.721 16.510 -5.791 1.00 55.56 471 VAL A N 1
ATOM 3614 C CA . VAL A 1 471 ? -13.142 16.203 -5.541 1.00 55.56 471 VAL A CA 1
ATOM 3615 C C . VAL A 1 471 ? -13.477 14.807 -6.073 1.00 55.56 471 VAL A C 1
ATOM 3617 O O . VAL A 1 471 ? -13.604 14.593 -7.268 1.00 55.56 471 VAL A O 1
ATOM 3620 N N . THR A 1 472 ? -13.690 13.835 -5.184 1.00 54.97 472 THR A N 1
ATOM 3621 C CA . THR A 1 472 ? -14.128 12.488 -5.586 1.00 54.97 472 THR A CA 1
ATOM 3622 C C . THR A 1 472 ? -15.591 12.495 -6.038 1.00 54.97 472 THR A C 1
ATOM 3624 O O . THR A 1 472 ? -16.492 12.390 -5.199 1.00 54.97 472 THR A O 1
ATOM 3627 N N . THR A 1 473 ? -15.841 12.609 -7.343 1.00 63.62 473 THR A N 1
ATOM 3628 C CA . THR A 1 473 ? -17.154 12.378 -7.967 1.00 63.62 473 THR A CA 1
ATOM 3629 C C . THR A 1 473 ? -17.130 11.064 -8.749 1.00 63.62 473 THR A C 1
ATOM 3631 O O . THR A 1 473 ? -16.779 11.011 -9.921 1.00 63.62 473 THR A O 1
ATOM 3634 N N . GLY A 1 474 ? -17.448 9.956 -8.090 1.00 84.88 474 GLY A N 1
ATOM 3635 C CA . GLY A 1 474 ? -17.408 8.649 -8.741 1.00 84.88 474 GLY A CA 1
ATOM 3636 C C . GLY A 1 474 ? -17.476 7.504 -7.751 1.00 84.88 474 GLY A C 1
ATOM 3637 O O . GLY A 1 474 ? -17.697 7.718 -6.556 1.00 84.88 474 GLY A O 1
ATOM 3638 N N . SER A 1 475 ? -17.296 6.301 -8.273 1.00 92.19 475 SER A N 1
ATOM 3639 C CA . SER A 1 475 ? -17.189 5.083 -7.477 1.00 92.19 475 SER A CA 1
ATOM 3640 C C . SER A 1 475 ? -15.870 5.069 -6.694 1.00 92.19 475 SER A C 1
ATOM 3642 O O . SER A 1 475 ? -14.878 5.671 -7.120 1.00 92.19 475 SER A O 1
ATOM 3644 N N . ILE A 1 476 ? -15.853 4.392 -5.548 1.00 94.06 476 ILE A N 1
ATOM 3645 C CA . ILE A 1 476 ? -14.665 4.211 -4.702 1.00 94.06 476 ILE A CA 1
ATOM 3646 C C . ILE A 1 476 ? -14.413 2.716 -4.555 1.00 94.06 476 ILE A C 1
ATOM 3648 O O . ILE A 1 476 ? -15.325 1.976 -4.186 1.00 94.06 476 ILE A O 1
ATOM 3652 N N . ASP A 1 477 ? -13.174 2.296 -4.791 1.00 94.62 477 ASP A N 1
ATOM 3653 C CA . ASP A 1 477 ? -12.725 0.953 -4.438 1.00 94.62 477 ASP A CA 1
ATOM 3654 C C . ASP A 1 477 ? -12.214 0.968 -2.993 1.00 94.62 477 ASP A C 1
ATOM 3656 O O . ASP A 1 477 ? -11.397 1.806 -2.604 1.00 94.62 477 ASP A O 1
ATOM 3660 N N . VAL A 1 478 ? -12.741 0.068 -2.171 1.00 96.06 478 VAL A N 1
ATOM 3661 C CA . VAL A 1 478 ? -12.377 -0.097 -0.766 1.00 96.06 478 VAL A CA 1
ATOM 3662 C C . VAL A 1 478 ? -11.543 -1.362 -0.647 1.00 96.06 478 VAL A C 1
ATOM 3664 O O . VAL A 1 478 ? -12.076 -2.470 -0.679 1.00 96.06 478 VAL A O 1
ATOM 3667 N N . ASN A 1 479 ? -10.231 -1.197 -0.493 1.00 94.44 479 ASN A N 1
ATOM 3668 C CA . ASN A 1 479 ? -9.324 -2.306 -0.215 1.00 94.44 479 ASN A CA 1
ATOM 3669 C C . ASN A 1 479 ? -9.376 -2.577 1.289 1.00 94.44 479 ASN A C 1
ATOM 3671 O O . ASN A 1 479 ? -8.852 -1.788 2.078 1.00 94.44 479 ASN A O 1
ATOM 3675 N N . LEU A 1 480 ? -10.038 -3.662 1.677 1.00 95.38 480 LEU A N 1
ATOM 3676 C CA . LEU A 1 480 ? -10.296 -4.024 3.066 1.00 95.38 480 LEU A CA 1
ATOM 3677 C C . LEU A 1 480 ? -9.590 -5.340 3.394 1.00 95.38 480 LEU A C 1
ATOM 3679 O O . LEU A 1 480 ? -9.796 -6.332 2.702 1.00 95.38 480 LEU A O 1
ATOM 3683 N N . ALA A 1 481 ? -8.762 -5.349 4.437 1.00 93.50 481 ALA A N 1
ATOM 3684 C CA . ALA A 1 481 ? -8.114 -6.547 4.959 1.00 93.50 481 ALA A CA 1
ATOM 3685 C C . ALA A 1 481 ? -8.740 -6.929 6.303 1.00 93.50 481 ALA A C 1
ATOM 3687 O O . ALA A 1 481 ? -8.741 -6.131 7.240 1.00 93.50 481 ALA A O 1
ATOM 3688 N N . LEU A 1 482 ? -9.283 -8.142 6.397 1.00 93.38 482 LEU A N 1
ATOM 3689 C CA . LEU A 1 482 ? -9.904 -8.665 7.615 1.00 93.38 482 LEU A CA 1
ATOM 3690 C C . LEU A 1 482 ? -9.526 -10.126 7.833 1.00 93.38 482 LEU A C 1
ATOM 3692 O O . LEU A 1 482 ? -9.243 -10.854 6.882 1.00 93.38 482 LEU A O 1
ATOM 3696 N N . LYS A 1 483 ? -9.559 -10.570 9.088 1.00 91.62 483 LYS A N 1
ATOM 3697 C CA . LYS A 1 483 ? -9.514 -12.002 9.411 1.00 91.62 483 LYS A CA 1
ATOM 3698 C C . LYS A 1 483 ? -10.700 -12.738 8.784 1.00 91.62 483 LYS A C 1
ATOM 3700 O O . LYS A 1 483 ? -11.830 -12.254 8.854 1.00 91.62 483 LYS A O 1
ATOM 3705 N N . GLU A 1 484 ? -10.463 -13.942 8.267 1.00 90.81 484 GLU A N 1
ATOM 3706 C CA . GLU A 1 484 ? -11.492 -14.728 7.564 1.00 90.81 484 GLU A CA 1
ATOM 3707 C C . GLU A 1 484 ? -12.812 -14.918 8.347 1.00 90.81 484 GLU A C 1
ATOM 3709 O O . GLU A 1 484 ? -13.882 -14.738 7.768 1.00 90.81 484 GLU A O 1
ATOM 3714 N N . PRO A 1 485 ? -12.814 -15.171 9.674 1.00 91.25 485 PRO A N 1
ATOM 3715 C CA . PRO A 1 485 ? -14.067 -15.290 10.423 1.00 91.25 485 PRO A CA 1
ATOM 3716 C C . PRO A 1 485 ? -14.926 -14.016 10.440 1.00 91.25 485 PRO A C 1
ATOM 3718 O O . PRO A 1 485 ? -16.147 -14.103 10.567 1.00 91.25 485 PRO A O 1
ATOM 3721 N N . VAL A 1 486 ? -14.312 -12.833 10.312 1.00 92.38 486 VAL A N 1
ATOM 3722 C CA . VAL A 1 486 ? -15.041 -11.557 10.241 1.00 92.38 486 VAL A CA 1
ATOM 3723 C C . VAL A 1 486 ? -15.720 -11.419 8.878 1.00 92.38 486 VAL A C 1
ATOM 3725 O O . VAL A 1 486 ? -16.874 -10.992 8.828 1.00 92.38 486 VAL A O 1
ATOM 3728 N N . TRP A 1 487 ? -15.052 -11.844 7.797 1.00 93.25 487 TRP A N 1
ATOM 3729 C CA . TRP A 1 487 ? -15.640 -11.888 6.455 1.00 93.25 487 TRP A CA 1
ATOM 3730 C C . TRP A 1 487 ? -16.911 -12.735 6.418 1.00 93.25 487 TRP A C 1
ATOM 3732 O O . TRP A 1 487 ? -17.935 -12.249 5.953 1.00 93.25 487 TRP A O 1
ATOM 3742 N N . THR A 1 488 ? -16.894 -13.933 7.009 1.00 91.50 488 THR A N 1
ATOM 3743 C CA . THR A 1 488 ? -18.065 -14.829 7.054 1.00 91.50 488 THR A CA 1
ATOM 3744 C C . THR A 1 488 ? -19.317 -14.156 7.623 1.00 91.50 488 THR A C 1
ATOM 3746 O O . THR A 1 488 ? -20.422 -14.395 7.141 1.00 91.50 488 THR A O 1
ATOM 3749 N N . ILE A 1 489 ? -19.162 -13.315 8.650 1.00 93.38 489 ILE A N 1
ATOM 3750 C CA . ILE A 1 489 ? -20.287 -12.587 9.254 1.00 93.38 489 ILE A CA 1
ATOM 3751 C C . ILE A 1 489 ? -20.692 -11.398 8.384 1.00 93.38 489 ILE A C 1
ATOM 3753 O O . ILE A 1 489 ? -21.881 -11.129 8.227 1.00 93.38 489 ILE A O 1
ATOM 3757 N N . LEU A 1 490 ? -19.712 -10.682 7.835 1.00 92.81 490 LEU A N 1
ATOM 3758 C CA . LEU A 1 490 ? -19.944 -9.498 7.017 1.00 92.81 490 LEU A CA 1
ATOM 3759 C C . LEU A 1 490 ? -20.654 -9.839 5.697 1.00 92.81 490 LEU A C 1
ATOM 3761 O O . LEU A 1 490 ? -21.554 -9.110 5.291 1.00 92.81 490 LEU A O 1
ATOM 3765 N N . ASP A 1 491 ? -20.313 -10.976 5.085 1.00 89.56 491 ASP A N 1
ATOM 3766 C CA . ASP A 1 491 ? -20.918 -11.486 3.847 1.00 89.56 491 ASP A CA 1
ATOM 3767 C C . ASP A 1 491 ? -22.405 -11.847 4.024 1.00 89.56 491 ASP A C 1
ATOM 3769 O O . ASP A 1 491 ? -23.181 -11.817 3.070 1.00 89.56 491 ASP A O 1
ATOM 3773 N N . GLN A 1 492 ? -22.817 -12.166 5.254 1.00 89.12 492 GLN A N 1
ATOM 3774 C CA . GLN A 1 492 ? -24.208 -12.460 5.613 1.00 89.12 492 GLN A CA 1
ATOM 3775 C C . GLN A 1 492 ? -24.973 -11.214 6.079 1.00 89.12 492 GLN A C 1
ATOM 3777 O O . GLN A 1 492 ? -26.191 -11.266 6.258 1.00 89.12 492 GLN A O 1
ATOM 3782 N N . ASP A 1 493 ? -24.282 -10.094 6.305 1.00 89.62 493 ASP A N 1
ATOM 3783 C CA . ASP A 1 493 ? -24.897 -8.871 6.797 1.00 89.62 493 ASP A CA 1
ATOM 3784 C C . ASP A 1 493 ? -25.473 -8.048 5.638 1.00 89.62 493 ASP A C 1
ATOM 3786 O O . ASP A 1 493 ? -24.789 -7.229 5.021 1.00 89.62 493 ASP A O 1
ATOM 3790 N N . GLU A 1 494 ? -26.773 -8.212 5.378 1.00 87.19 494 GLU A N 1
ATOM 3791 C CA . GLU A 1 494 ? -27.493 -7.422 4.369 1.00 87.19 494 GLU A CA 1
ATOM 3792 C C . GLU A 1 494 ? -27.344 -5.906 4.589 1.00 87.19 494 GLU A C 1
ATOM 3794 O O . GLU A 1 494 ? -27.387 -5.129 3.632 1.00 87.19 494 GLU A O 1
ATOM 3799 N N . SER A 1 495 ? -27.114 -5.459 5.833 1.00 88.00 495 SER A N 1
ATOM 3800 C CA . SER A 1 495 ? -26.909 -4.043 6.132 1.00 88.00 495 SER A CA 1
ATOM 3801 C C . SER A 1 495 ? -25.585 -3.508 5.584 1.00 88.00 495 SER A C 1
ATOM 3803 O O . SER A 1 495 ? -25.516 -2.321 5.266 1.00 88.00 495 SER A O 1
ATOM 3805 N N . PHE A 1 496 ? -24.563 -4.355 5.401 1.00 92.25 496 PHE A N 1
ATOM 3806 C CA . PHE A 1 496 ? -23.252 -3.939 4.897 1.00 92.25 496 PHE A CA 1
ATOM 3807 C C . PHE A 1 496 ? -23.314 -3.438 3.450 1.00 92.25 496 PHE A C 1
ATOM 3809 O O . PHE A 1 496 ? -22.615 -2.488 3.100 1.00 92.25 496 PHE A O 1
ATOM 3816 N N . ARG A 1 497 ? -24.188 -4.015 2.618 1.00 89.88 497 ARG A N 1
ATOM 3817 C CA . ARG A 1 497 ? -24.362 -3.634 1.202 1.00 89.88 497 ARG A CA 1
ATOM 3818 C C . ARG A 1 497 ? -25.805 -3.216 0.884 1.00 89.88 497 ARG A C 1
ATOM 3820 O O . ARG A 1 497 ? -26.249 -3.316 -0.253 1.00 89.88 497 ARG A O 1
ATOM 3827 N N . ARG A 1 498 ? -26.548 -2.710 1.876 1.00 84.56 498 ARG A N 1
ATOM 3828 C CA . ARG A 1 498 ? -27.990 -2.375 1.777 1.00 84.56 498 ARG A CA 1
ATOM 3829 C C . ARG A 1 498 ? -28.378 -1.348 0.713 1.00 84.56 498 ARG A C 1
ATOM 3831 O O . ARG A 1 498 ? -29.530 -1.312 0.299 1.00 84.56 498 ARG A O 1
ATOM 3838 N N . HIS A 1 499 ? -27.456 -0.464 0.331 1.00 83.31 499 HIS A N 1
ATOM 3839 C CA . HIS A 1 499 ? -27.705 0.591 -0.664 1.00 83.31 499 HIS A CA 1
ATOM 3840 C C . HIS A 1 499 ? -27.339 0.160 -2.083 1.00 83.31 499 HIS A C 1
ATOM 3842 O O . HIS A 1 499 ? -27.449 0.942 -3.027 1.00 83.31 499 HIS A O 1
ATOM 3848 N N . ARG A 1 500 ? -26.926 -1.095 -2.238 1.00 79.88 500 ARG A N 1
ATOM 3849 C CA . ARG A 1 500 ? -26.747 -1.737 -3.527 1.00 79.88 500 ARG A CA 1
ATOM 3850 C C . ARG A 1 500 ? -28.122 -1.929 -4.177 1.00 79.88 500 ARG A C 1
ATOM 3852 O O . ARG A 1 500 ? -29.040 -2.432 -3.535 1.00 79.88 500 ARG A O 1
ATOM 3859 N N . GLY A 1 501 ? -28.286 -1.484 -5.426 1.00 58.31 501 GLY A N 1
ATOM 3860 C CA . GLY A 1 501 ? -29.576 -1.470 -6.131 1.00 58.31 501 GLY A CA 1
ATOM 3861 C C . GLY A 1 501 ? -30.352 -2.794 -6.030 1.00 58.31 501 GLY A C 1
ATOM 3862 O O . GLY A 1 501 ? -29.792 -3.875 -6.206 1.00 58.31 501 GLY A O 1
ATOM 3863 N N . CYS A 1 502 ? -31.653 -2.704 -5.727 1.00 39.34 502 CYS A N 1
ATOM 3864 C CA . CYS A 1 502 ? -32.527 -3.845 -5.451 1.00 39.34 502 CYS A CA 1
ATOM 3865 C C . CYS A 1 502 ? -32.666 -4.765 -6.679 1.00 39.34 502 CYS A C 1
ATOM 3867 O O . CYS A 1 502 ? -33.154 -4.349 -7.732 1.00 39.34 502 CYS A O 1
ATOM 3869 N N . ARG A 1 503 ? -32.279 -6.038 -6.537 1.00 41.53 503 ARG A N 1
ATOM 3870 C CA . ARG A 1 503 ? -32.644 -7.098 -7.485 1.00 41.53 503 ARG A CA 1
ATOM 3871 C C . ARG A 1 503 ? -34.142 -7.380 -7.333 1.00 41.53 503 ARG A C 1
ATOM 3873 O O . ARG A 1 503 ? -34.607 -7.653 -6.231 1.00 41.53 503 ARG A O 1
ATOM 3880 N N . SER A 1 504 ? -34.893 -7.353 -8.437 1.00 29.88 504 SER A N 1
ATOM 3881 C CA . SER A 1 504 ? -36.212 -7.994 -8.505 1.00 29.88 504 SER A CA 1
ATOM 3882 C C . SER A 1 504 ? -36.095 -9.407 -7.941 1.00 29.88 504 SER A C 1
ATOM 3884 O O . SER A 1 504 ? -35.185 -10.140 -8.328 1.00 29.88 504 SER A O 1
ATOM 3886 N N . ALA A 1 505 ? -37.024 -9.764 -7.055 1.00 32.12 505 ALA A N 1
ATOM 3887 C CA . ALA A 1 505 ? -37.206 -11.092 -6.495 1.00 32.12 505 ALA A CA 1
ATOM 3888 C C . ALA A 1 505 ? -37.440 -12.131 -7.608 1.00 32.12 505 ALA A C 1
ATOM 3890 O O . ALA A 1 505 ? -38.561 -12.536 -7.897 1.00 32.12 505 ALA A O 1
ATOM 3891 N N . VAL A 1 506 ? -36.367 -12.573 -8.251 1.00 27.80 506 VAL A N 1
ATOM 3892 C CA . VAL A 1 506 ? -36.259 -13.954 -8.698 1.00 27.80 506 VAL A CA 1
ATOM 3893 C C . VAL A 1 506 ? -35.776 -14.684 -7.463 1.00 27.80 506 VAL A C 1
ATOM 3895 O O . VAL A 1 506 ? -34.833 -14.211 -6.835 1.00 27.80 506 VAL A O 1
ATOM 3898 N N . ALA A 1 507 ? -36.522 -15.722 -7.082 1.00 25.45 507 ALA A N 1
ATOM 3899 C CA . ALA A 1 507 ? -36.355 -16.572 -5.911 1.00 25.45 507 ALA A CA 1
ATOM 3900 C C . ALA A 1 507 ? -34.968 -16.493 -5.272 1.00 25.45 507 ALA A C 1
ATOM 3902 O O . ALA A 1 507 ? -33.975 -16.541 -5.992 1.00 25.45 507 ALA A O 1
ATOM 3903 N N . SER A 1 508 ? -34.939 -16.463 -3.935 1.00 30.91 508 SER A N 1
ATOM 3904 C CA . SER A 1 508 ? -33.802 -16.890 -3.119 1.00 30.91 508 SER A CA 1
ATOM 3905 C C . SER A 1 508 ? -33.211 -18.182 -3.693 1.00 30.91 508 SER A C 1
ATOM 3907 O O . SER A 1 508 ? -33.543 -19.301 -3.318 1.00 30.91 508 SER A O 1
ATOM 3909 N N . ILE A 1 509 ? -32.344 -18.012 -4.678 1.00 29.72 509 ILE A N 1
ATOM 3910 C CA . ILE A 1 509 ? -31.173 -18.811 -4.852 1.00 29.72 509 ILE A CA 1
ATOM 3911 C C . ILE A 1 509 ? -30.354 -18.210 -3.731 1.00 29.72 509 ILE A C 1
ATOM 3913 O O . ILE A 1 509 ? -29.817 -17.107 -3.874 1.00 29.72 509 ILE A O 1
ATOM 3917 N N . ALA A 1 510 ? -30.379 -18.898 -2.581 1.00 23.67 510 ALA A N 1
ATOM 3918 C CA . ALA A 1 510 ? -29.335 -18.806 -1.573 1.00 23.67 510 ALA A CA 1
ATOM 3919 C C . ALA A 1 510 ? -28.035 -18.444 -2.290 1.00 23.67 510 ALA A C 1
ATOM 3921 O O . ALA A 1 510 ? -27.848 -18.987 -3.392 1.00 23.67 510 ALA A O 1
ATOM 3922 N N . PRO A 1 511 ? -27.190 -17.541 -1.744 1.00 25.25 511 PRO A N 1
ATOM 3923 C CA . PRO A 1 511 ? -25.919 -17.225 -2.382 1.00 25.25 511 PRO A CA 1
ATOM 3924 C C . PRO A 1 511 ? -25.392 -18.543 -2.908 1.00 25.25 511 PRO A C 1
ATOM 3926 O O . PRO A 1 511 ? -25.385 -19.527 -2.161 1.00 25.25 511 PRO A O 1
ATOM 3929 N N . ARG A 1 512 ? -25.118 -18.632 -4.214 1.00 28.19 512 ARG A N 1
ATOM 3930 C CA . ARG A 1 512 ? -24.305 -19.740 -4.680 1.00 28.19 512 ARG A CA 1
ATOM 3931 C C . ARG A 1 512 ? -22.959 -19.502 -3.992 1.00 28.19 512 ARG A C 1
ATOM 3933 O O . ARG A 1 512 ? -22.014 -19.060 -4.619 1.00 28.19 512 ARG A O 1
ATOM 3940 N N . SER A 1 513 ? -22.857 -19.862 -2.710 1.00 31.44 513 SER A N 1
ATOM 3941 C CA . SER A 1 513 ? -21.995 -20.955 -2.369 1.00 31.44 513 SER A CA 1
ATOM 3942 C C . SER A 1 513 ? -22.179 -21.942 -3.516 1.00 31.44 513 SER A C 1
ATOM 3944 O O . SER A 1 513 ? -23.154 -22.671 -3.613 1.00 31.44 513 SER A O 1
ATOM 3946 N N . TYR A 1 514 ? -21.259 -21.927 -4.456 1.00 30.52 514 TYR A N 1
ATOM 3947 C CA . TYR A 1 514 ? -20.687 -23.209 -4.784 1.00 30.52 514 TYR A CA 1
ATOM 3948 C C . TYR A 1 514 ? -19.945 -23.621 -3.486 1.00 30.52 514 TYR A C 1
ATOM 3950 O O . TYR A 1 514 ? -18.788 -23.291 -3.313 1.00 30.52 514 TYR A O 1
ATOM 3958 N N . PHE A 1 515 ? -20.633 -23.918 -2.364 1.00 29.84 515 PHE A N 1
ATOM 3959 C CA . PHE A 1 515 ? -21.042 -25.256 -1.920 1.00 29.84 515 PHE A CA 1
ATOM 3960 C C . PHE A 1 515 ? -19.930 -26.206 -2.376 1.00 29.84 515 PHE A C 1
ATOM 3962 O O . PHE A 1 515 ? -19.932 -26.638 -3.519 1.00 29.84 515 PHE A O 1
ATOM 3969 N N . SER A 1 516 ? -18.910 -26.500 -1.585 1.00 34.66 516 SER A N 1
ATOM 3970 C CA . SER A 1 516 ? -18.751 -26.345 -0.149 1.00 34.66 516 SER A CA 1
ATOM 3971 C C . SER A 1 516 ? -17.267 -26.502 0.182 1.00 34.66 516 SER A C 1
ATOM 3973 O O . SER A 1 516 ? -16.652 -27.426 -0.343 1.00 34.66 516 SER A O 1
ATOM 3975 N N . SER A 1 517 ? -16.743 -25.779 1.170 1.00 40.22 517 SER A N 1
ATOM 3976 C CA . SER A 1 517 ? -15.579 -26.254 1.938 1.00 40.22 517 SER A CA 1
ATOM 3977 C C . SER A 1 517 ? -15.937 -27.456 2.836 1.00 40.22 517 SER A C 1
ATOM 3979 O O . SER A 1 517 ? -15.223 -27.789 3.779 1.00 40.22 517 SER A O 1
ATOM 3981 N N . VAL A 1 518 ? -17.052 -28.153 2.562 1.00 49.62 518 VAL A N 1
ATOM 3982 C CA . VAL A 1 518 ? -17.255 -29.514 3.049 1.00 49.62 518 VAL A CA 1
ATOM 3983 C C . VAL A 1 518 ? -16.356 -30.392 2.197 1.00 49.62 518 VAL A C 1
ATOM 3985 O O . VAL A 1 518 ? -16.730 -30.890 1.135 1.00 49.62 518 VAL A O 1
ATOM 3988 N N . ARG A 1 519 ? -15.137 -30.560 2.706 1.00 75.50 519 ARG A N 1
ATOM 3989 C CA . ARG A 1 519 ? -14.295 -31.714 2.419 1.00 75.50 519 ARG A CA 1
ATOM 3990 C C . ARG A 1 519 ? -15.193 -32.944 2.453 1.00 75.50 519 ARG A C 1
ATOM 3992 O O . ARG A 1 519 ? -15.684 -33.320 3.514 1.00 75.50 519 ARG A O 1
ATOM 3999 N N . THR A 1 520 ? -15.465 -33.521 1.289 1.00 82.75 520 THR A N 1
ATOM 4000 C CA . THR A 1 520 ? -16.259 -34.745 1.209 1.00 82.75 520 THR A CA 1
ATOM 4001 C C . THR A 1 520 ? -15.313 -35.887 1.533 1.00 82.75 520 THR A C 1
ATOM 4003 O O . THR A 1 520 ? -14.377 -36.094 0.755 1.00 82.75 520 THR A O 1
ATOM 4006 N N . PRO A 1 521 ? -15.486 -36.591 2.667 1.00 87.75 521 PRO A N 1
ATOM 4007 C CA . PRO A 1 521 ? -14.597 -37.683 3.021 1.00 87.75 521 PRO A CA 1
ATOM 4008 C C . PRO A 1 521 ? -14.639 -38.741 1.925 1.00 87.75 521 PRO A C 1
ATOM 4010 O O . PRO A 1 521 ? -15.714 -39.186 1.525 1.00 87.75 521 PRO A O 1
ATOM 4013 N N . GLN A 1 522 ? -13.466 -39.130 1.448 1.00 88.44 522 GLN A N 1
ATOM 4014 C CA . GLN A 1 522 ? -13.303 -40.207 0.487 1.00 88.44 522 GLN A CA 1
ATOM 4015 C C . GLN A 1 522 ? -12.732 -41.431 1.184 1.00 88.44 522 GLN A C 1
ATOM 4017 O O . GLN A 1 522 ? -12.031 -41.333 2.195 1.00 88.44 522 GLN A O 1
ATOM 4022 N N . SER A 1 523 ? -13.039 -42.607 0.641 1.00 88.25 523 SER A N 1
ATOM 4023 C CA . SER A 1 523 ? -12.445 -43.836 1.151 1.00 88.25 523 SER A CA 1
ATOM 4024 C C . SER A 1 523 ? -10.934 -43.819 0.897 1.00 88.25 523 SER A C 1
ATOM 4026 O O . SER A 1 523 ? -10.528 -43.616 -0.246 1.00 88.25 523 SER A O 1
ATOM 4028 N N . PRO A 1 524 ? -10.086 -44.104 1.902 1.00 87.00 524 PRO A N 1
ATOM 4029 C CA . PRO A 1 524 ? -8.644 -44.250 1.690 1.00 87.00 524 PRO A CA 1
ATOM 4030 C C . PRO A 1 524 ? -8.264 -45.358 0.693 1.00 87.00 524 PRO A C 1
ATOM 4032 O O . PRO A 1 524 ? -7.144 -45.376 0.199 1.00 87.00 524 PRO A O 1
ATOM 4035 N N . ASN A 1 525 ? -9.190 -46.279 0.398 1.00 85.38 525 ASN A N 1
ATOM 4036 C CA . ASN A 1 525 ? -9.004 -47.364 -0.570 1.00 85.38 525 ASN A CA 1
ATOM 4037 C C . ASN A 1 525 ? -9.542 -47.025 -1.974 1.00 85.38 525 ASN A C 1
ATOM 4039 O O . ASN A 1 525 ? -9.571 -47.903 -2.837 1.00 85.38 525 ASN A O 1
ATOM 4043 N N . ASP A 1 526 ? -10.025 -45.801 -2.202 1.00 88.38 526 ASP A N 1
ATOM 4044 C CA . ASP A 1 526 ? -10.502 -45.379 -3.517 1.00 88.38 526 ASP A CA 1
ATOM 4045 C C . ASP A 1 526 ? -9.324 -45.321 -4.517 1.00 88.38 526 ASP A C 1
ATOM 4047 O O . ASP A 1 526 ? -8.296 -44.711 -4.205 1.00 88.38 526 ASP A O 1
ATOM 4051 N N . PRO A 1 527 ? -9.435 -45.932 -5.715 1.00 87.38 527 PRO A N 1
ATOM 4052 C CA . PRO A 1 527 ? -8.374 -45.916 -6.721 1.00 87.38 527 PRO A CA 1
ATOM 4053 C C . PRO A 1 527 ? -7.895 -44.512 -7.114 1.00 87.38 527 PRO A C 1
ATOM 4055 O O . PRO A 1 527 ? -6.710 -44.338 -7.377 1.00 87.38 527 PRO A O 1
ATOM 4058 N N . VAL A 1 528 ? -8.783 -43.512 -7.129 1.00 84.19 528 VAL A N 1
ATOM 4059 C CA . VAL A 1 528 ? -8.448 -42.116 -7.461 1.00 84.19 528 VAL A CA 1
ATOM 4060 C C . VAL A 1 528 ? -7.634 -41.474 -6.338 1.00 84.19 528 VAL A C 1
ATOM 4062 O O . VAL A 1 528 ? -6.677 -40.747 -6.592 1.00 84.19 528 VAL A O 1
ATOM 4065 N N . ILE A 1 529 ? -7.971 -41.787 -5.086 1.00 90.75 529 ILE A N 1
ATOM 4066 C CA . ILE A 1 529 ? -7.226 -41.331 -3.907 1.00 90.75 529 ILE A CA 1
ATOM 4067 C C . ILE A 1 529 ? -5.852 -41.999 -3.841 1.00 90.75 529 ILE A C 1
ATOM 4069 O O . ILE A 1 529 ? -4.858 -41.332 -3.558 1.00 90.75 529 ILE A O 1
ATOM 4073 N N . ALA A 1 530 ? -5.778 -43.295 -4.146 1.00 90.00 530 ALA A N 1
ATOM 4074 C CA . ALA A 1 530 ? -4.514 -44.015 -4.229 1.00 90.00 530 ALA A CA 1
ATOM 4075 C C . ALA A 1 530 ? -3.616 -43.457 -5.345 1.00 90.00 530 ALA A C 1
ATOM 4077 O O . ALA A 1 530 ? -2.423 -43.259 -5.127 1.00 90.00 530 ALA A O 1
ATOM 4078 N N . ASP A 1 531 ? -4.175 -43.165 -6.520 1.00 92.06 531 ASP A N 1
ATOM 4079 C CA . ASP A 1 531 ? -3.460 -42.531 -7.632 1.00 92.06 531 ASP A CA 1
ATOM 4080 C C . ASP A 1 531 ? -2.932 -41.139 -7.249 1.00 92.06 531 ASP A C 1
ATOM 4082 O O . ASP A 1 531 ? -1.747 -40.857 -7.421 1.00 92.06 531 ASP A O 1
ATOM 4086 N N . ALA A 1 532 ? -3.765 -40.304 -6.623 1.00 88.75 532 ALA A N 1
ATOM 4087 C CA . ALA A 1 532 ? -3.365 -38.983 -6.145 1.00 88.75 532 ALA A CA 1
ATOM 4088 C C . ALA A 1 532 ? -2.260 -39.051 -5.076 1.00 88.75 532 ALA A C 1
ATOM 4090 O O . ALA A 1 532 ? -1.283 -38.307 -5.147 1.00 88.75 532 ALA A O 1
ATOM 4091 N N . ALA A 1 533 ? -2.367 -39.968 -4.111 1.00 91.62 533 ALA A N 1
ATOM 4092 C CA . ALA A 1 533 ? -1.349 -40.145 -3.079 1.00 91.62 533 ALA A CA 1
ATOM 4093 C C . ALA A 1 533 ? -0.013 -40.629 -3.658 1.00 91.62 533 ALA A C 1
ATOM 4095 O O . ALA A 1 533 ? 1.041 -40.127 -3.269 1.00 91.62 533 ALA A O 1
ATOM 4096 N N . ASN A 1 534 ? -0.042 -41.550 -4.624 1.00 93.38 534 ASN A N 1
ATOM 4097 C CA . ASN A 1 534 ? 1.171 -41.986 -5.317 1.00 93.38 534 ASN A CA 1
ATOM 4098 C C . ASN A 1 534 ? 1.779 -40.855 -6.153 1.00 93.38 534 ASN A C 1
ATOM 4100 O O . ASN A 1 534 ? 2.979 -40.613 -6.047 1.00 93.38 534 ASN A O 1
ATOM 4104 N N . PHE A 1 535 ? 0.957 -40.099 -6.890 1.00 92.88 535 PHE A N 1
ATOM 4105 C CA . PHE A 1 535 ? 1.406 -38.908 -7.611 1.00 92.88 535 PHE A CA 1
ATOM 4106 C C . PHE A 1 535 ? 2.102 -37.918 -6.671 1.00 92.88 535 PHE A C 1
ATOM 4108 O O . PHE A 1 535 ? 3.181 -37.421 -6.990 1.00 92.88 535 PHE A O 1
ATOM 4115 N N . ALA A 1 536 ? 1.533 -37.667 -5.490 1.00 90.94 536 ALA A N 1
ATOM 4116 C CA . ALA A 1 536 ? 2.112 -36.750 -4.518 1.00 90.94 536 ALA A CA 1
ATOM 4117 C C . ALA A 1 536 ? 3.468 -37.221 -3.982 1.00 90.94 536 ALA A C 1
ATOM 4119 O O . ALA A 1 536 ? 4.413 -36.433 -3.902 1.00 90.94 536 ALA A O 1
ATOM 4120 N N . VAL A 1 537 ? 3.594 -38.513 -3.680 1.00 92.06 537 VAL A N 1
ATOM 4121 C CA . VAL A 1 537 ? 4.868 -39.106 -3.260 1.00 92.06 537 VAL A CA 1
ATOM 4122 C C . VAL A 1 537 ? 5.900 -39.060 -4.386 1.00 92.06 537 VAL A C 1
ATOM 4124 O O . VAL A 1 537 ? 7.064 -38.759 -4.128 1.00 92.06 537 VAL A O 1
ATOM 4127 N N . ASP A 1 538 ? 5.501 -39.285 -5.634 1.00 91.69 538 ASP A N 1
ATOM 4128 C CA . ASP A 1 538 ? 6.405 -39.207 -6.783 1.00 91.69 538 ASP A CA 1
ATOM 4129 C C . ASP A 1 538 ? 6.879 -37.776 -7.063 1.00 91.69 538 ASP A C 1
ATOM 4131 O O . ASP A 1 538 ? 8.061 -37.569 -7.348 1.00 91.69 538 ASP A O 1
ATOM 4135 N N . GLN A 1 539 ? 6.010 -36.774 -6.895 1.00 91.19 539 GLN A N 1
ATOM 4136 C CA . GLN A 1 539 ? 6.423 -35.371 -6.951 1.00 91.19 539 GLN A CA 1
ATOM 4137 C C . GLN A 1 539 ? 7.414 -35.034 -5.827 1.00 91.19 539 GLN A C 1
ATOM 4139 O O . GLN A 1 539 ? 8.451 -34.432 -6.097 1.00 91.19 539 GLN A O 1
ATOM 4144 N N . LEU A 1 540 ? 7.177 -35.488 -4.589 1.00 88.81 540 LEU A N 1
ATOM 4145 C CA . LEU A 1 540 ? 8.141 -35.309 -3.494 1.00 88.81 540 LEU A CA 1
ATOM 4146 C C . LEU A 1 540 ? 9.490 -35.979 -3.787 1.00 88.81 540 LEU A C 1
ATOM 4148 O O . LEU A 1 540 ? 10.540 -35.378 -3.564 1.00 88.81 540 LEU A O 1
ATOM 4152 N N . ARG A 1 541 ? 9.485 -37.202 -4.331 1.00 90.75 541 ARG A N 1
ATOM 4153 C CA . ARG A 1 541 ? 10.710 -37.907 -4.746 1.00 90.75 541 ARG A CA 1
ATOM 4154 C C . ARG A 1 541 ? 11.499 -37.106 -5.782 1.00 90.75 541 ARG A C 1
ATOM 4156 O O . ARG A 1 541 ? 12.727 -37.075 -5.707 1.00 90.75 541 ARG A O 1
ATOM 4163 N N . ALA A 1 542 ? 10.806 -36.456 -6.719 1.00 83.31 542 ALA A N 1
ATOM 4164 C CA . ALA A 1 542 ? 11.413 -35.656 -7.781 1.00 83.31 542 ALA A CA 1
ATOM 4165 C C . ALA A 1 542 ? 11.991 -34.313 -7.297 1.00 83.31 542 ALA A C 1
ATOM 4167 O O . ALA A 1 542 ? 12.914 -33.798 -7.923 1.00 83.31 542 ALA A O 1
ATOM 4168 N N . LEU A 1 543 ? 11.494 -33.763 -6.183 1.00 79.69 543 LEU A N 1
ATOM 4169 C CA . LEU A 1 543 ? 11.946 -32.482 -5.620 1.00 79.69 543 LEU A CA 1
ATOM 4170 C C . LEU A 1 543 ? 13.290 -32.559 -4.873 1.00 79.69 543 LEU A C 1
ATOM 4172 O O . LEU A 1 543 ? 13.812 -31.536 -4.438 1.00 79.69 543 LEU A O 1
ATOM 4176 N N . SER A 1 544 ? 13.858 -33.752 -4.680 1.00 76.38 544 SER A N 1
ATOM 4177 C CA . SER A 1 544 ? 15.058 -33.912 -3.858 1.00 76.38 544 SER A CA 1
ATOM 4178 C C . SER A 1 544 ? 16.354 -33.626 -4.612 1.00 76.38 544 SER A C 1
ATOM 4180 O O . SER A 1 544 ? 16.796 -34.429 -5.433 1.00 76.38 544 SER A O 1
ATOM 4182 N N . ASP A 1 545 ? 17.035 -32.545 -4.224 1.00 70.94 545 ASP A N 1
ATOM 4183 C CA . ASP A 1 545 ? 18.373 -32.198 -4.724 1.00 70.94 545 ASP A CA 1
ATOM 4184 C C . ASP A 1 545 ? 19.445 -33.238 -4.357 1.00 70.94 545 ASP A C 1
ATOM 4186 O O . ASP A 1 545 ? 20.386 -33.461 -5.119 1.00 70.94 545 ASP A O 1
ATOM 4190 N N . SER A 1 546 ? 19.306 -33.888 -3.196 1.00 75.75 546 SER A N 1
ATOM 4191 C CA . SER A 1 546 ? 20.212 -34.942 -2.716 1.00 75.75 546 SER A CA 1
ATOM 4192 C C . SER A 1 546 ? 19.851 -36.335 -3.229 1.00 75.75 546 SER A C 1
ATOM 4194 O O . SER A 1 546 ? 20.643 -37.266 -3.104 1.00 75.75 546 SER A O 1
ATOM 4196 N N . GLY A 1 547 ? 18.640 -36.502 -3.763 1.00 81.44 547 GLY A N 1
ATOM 4197 C CA . GLY A 1 547 ? 18.044 -37.799 -4.057 1.00 81.44 547 GLY A CA 1
ATOM 4198 C C . GLY A 1 547 ? 17.548 -38.559 -2.822 1.00 81.44 547 GLY A C 1
ATOM 4199 O O . GLY A 1 547 ? 17.033 -39.662 -2.979 1.00 81.44 547 GLY A O 1
ATOM 4200 N N . ILE A 1 548 ? 17.643 -38.017 -1.602 1.00 85.62 548 ILE A N 1
ATOM 4201 C CA . ILE A 1 548 ? 17.213 -38.739 -0.394 1.00 85.62 548 ILE A CA 1
ATOM 4202 C C . ILE A 1 548 ? 15.703 -39.003 -0.364 1.00 85.62 548 ILE A C 1
ATOM 4204 O O . ILE A 1 548 ? 15.279 -40.049 0.127 1.00 85.62 548 ILE A O 1
ATOM 4208 N N . TYR A 1 549 ? 14.874 -38.122 -0.941 1.00 90.75 549 TYR A N 1
ATOM 4209 C CA . TYR A 1 549 ? 13.425 -38.360 -0.974 1.00 90.75 549 TYR A CA 1
ATOM 4210 C C . TYR A 1 549 ? 13.024 -39.505 -1.897 1.00 90.75 549 TYR A C 1
ATOM 4212 O O . TYR A 1 549 ? 11.913 -40.000 -1.755 1.00 90.75 549 TYR A O 1
ATOM 4220 N N . THR A 1 550 ? 13.922 -40.026 -2.746 1.00 88.88 550 THR A N 1
ATOM 4221 C CA . THR A 1 550 ? 13.677 -41.286 -3.479 1.00 88.88 550 THR A CA 1
ATOM 4222 C C . THR A 1 550 ? 13.389 -42.467 -2.545 1.00 88.88 550 THR A C 1
ATOM 4224 O O . THR A 1 550 ? 12.778 -43.448 -2.958 1.00 88.88 550 THR A O 1
ATOM 4227 N N . THR A 1 551 ? 13.787 -42.355 -1.273 1.00 91.75 551 THR A N 1
ATOM 4228 C CA . THR A 1 551 ? 13.538 -43.352 -0.226 1.00 91.75 551 THR A CA 1
ATOM 4229 C C . THR A 1 551 ? 12.150 -43.254 0.401 1.00 91.75 551 THR A C 1
ATOM 4231 O O . THR A 1 551 ? 11.742 -44.193 1.081 1.00 91.75 551 THR A O 1
ATOM 4234 N N . LEU A 1 552 ? 11.424 -42.149 0.188 1.00 94.31 552 LEU A N 1
ATOM 4235 C CA . LEU A 1 552 ? 10.051 -42.009 0.663 1.00 94.31 552 LEU A CA 1
ATOM 4236 C C . LEU A 1 552 ? 9.172 -43.030 -0.046 1.00 94.31 552 LEU A C 1
ATOM 4238 O O . LEU A 1 552 ? 9.274 -43.226 -1.257 1.00 94.31 552 LEU A O 1
ATOM 4242 N N . SER A 1 553 ? 8.277 -43.663 0.694 1.00 94.50 553 SER A N 1
ATOM 4243 C CA . SER A 1 553 ? 7.255 -44.552 0.153 1.00 94.50 553 SER A CA 1
ATOM 4244 C C . SER A 1 553 ? 5.935 -44.325 0.869 1.00 94.50 553 SER A C 1
ATOM 4246 O O . SER A 1 553 ? 5.917 -44.015 2.059 1.00 94.50 553 SER A O 1
ATOM 4248 N N . LEU A 1 554 ? 4.826 -44.456 0.144 1.00 95.50 554 LEU A N 1
ATOM 4249 C CA . LEU A 1 554 ? 3.502 -44.381 0.744 1.00 95.50 554 LEU A CA 1
ATOM 4250 C C . LEU A 1 554 ? 3.275 -45.637 1.597 1.00 95.50 554 LEU A C 1
ATOM 4252 O O . LEU A 1 554 ? 3.186 -46.739 1.061 1.00 95.50 554 LEU A O 1
ATOM 4256 N N . SER A 1 555 ? 3.201 -45.473 2.917 1.00 94.31 555 SER A N 1
ATOM 4257 C CA . SER A 1 555 ? 2.940 -46.567 3.860 1.00 94.31 555 SER A CA 1
ATOM 4258 C C . SER A 1 555 ? 1.441 -46.797 4.024 1.00 94.31 555 SER A C 1
ATOM 4260 O O . SER A 1 555 ? 0.954 -47.925 3.928 1.00 94.31 555 SER A O 1
ATOM 4262 N N . LYS A 1 556 ? 0.688 -45.716 4.254 1.00 93.19 556 LYS A N 1
ATOM 4263 C CA . LYS A 1 556 ? -0.758 -45.776 4.474 1.00 93.19 556 LYS A CA 1
ATOM 4264 C C . LYS A 1 556 ? -1.426 -44.450 4.127 1.00 93.19 556 LYS A C 1
ATOM 4266 O O . LYS A 1 556 ? -0.843 -43.396 4.332 1.00 93.19 556 LYS A O 1
ATOM 4271 N N . ILE A 1 557 ? -2.674 -44.502 3.674 1.00 95.31 557 ILE A N 1
ATOM 4272 C CA . ILE A 1 557 ? -3.569 -43.342 3.605 1.00 95.31 557 ILE A CA 1
ATOM 4273 C C . ILE A 1 557 ? -4.504 -43.437 4.816 1.00 95.31 557 ILE A C 1
ATOM 4275 O O . ILE A 1 557 ? -5.230 -44.423 4.963 1.00 95.31 557 ILE A O 1
ATOM 4279 N N . HIS A 1 558 ? -4.440 -42.474 5.735 1.00 90.62 558 HIS A N 1
ATOM 4280 C CA . HIS A 1 558 ? -5.277 -42.465 6.942 1.00 90.62 558 HIS A CA 1
ATOM 4281 C C . HIS A 1 558 ? -6.660 -41.910 6.653 1.00 90.62 558 HIS A C 1
ATOM 4283 O O . HIS A 1 558 ? -7.663 -42.506 7.042 1.00 90.62 558 HIS A O 1
ATOM 4289 N N . ALA A 1 559 ? -6.699 -40.789 5.945 1.00 91.31 559 ALA A N 1
ATOM 4290 C CA . ALA A 1 559 ? -7.919 -40.131 5.530 1.00 91.31 559 ALA A CA 1
ATOM 4291 C C . ALA A 1 559 ? -7.681 -39.409 4.209 1.00 91.31 559 ALA A C 1
ATOM 4293 O O . ALA A 1 559 ? -6.571 -38.968 3.908 1.00 91.31 559 ALA A O 1
ATOM 4294 N N . ALA A 1 560 ? -8.745 -39.278 3.432 1.00 91.75 560 ALA A N 1
ATOM 4295 C CA . ALA A 1 560 ? -8.750 -38.450 2.249 1.00 91.75 560 ALA A CA 1
ATOM 4296 C C . ALA A 1 560 ? -10.064 -37.689 2.173 1.00 91.75 560 ALA A C 1
ATOM 4298 O O . ALA A 1 560 ? -11.098 -38.158 2.656 1.00 91.75 560 ALA A O 1
ATOM 4299 N N . ALA A 1 561 ? -10.032 -36.520 1.554 1.00 88.44 561 ALA A N 1
ATOM 4300 C CA . ALA A 1 561 ? -11.241 -35.795 1.234 1.00 88.44 561 ALA A CA 1
ATOM 4301 C C . ALA A 1 561 ? -11.081 -35.025 -0.066 1.00 88.44 561 ALA A C 1
ATOM 4303 O O . ALA A 1 561 ? -10.024 -34.474 -0.353 1.00 88.44 561 ALA A O 1
ATOM 4304 N N . THR A 1 562 ? -12.152 -34.957 -0.840 1.00 84.94 562 THR A N 1
ATOM 4305 C CA . THR A 1 562 ? -12.188 -34.145 -2.054 1.00 84.94 562 THR A CA 1
ATOM 4306 C C . THR A 1 562 ? -12.892 -32.835 -1.778 1.00 84.94 562 THR A C 1
ATOM 4308 O O . THR A 1 562 ? -13.913 -32.797 -1.086 1.00 84.94 562 THR A O 1
ATOM 4311 N N . GLU A 1 563 ? -12.378 -31.778 -2.379 1.00 84.56 563 GLU A N 1
ATOM 4312 C CA . GLU A 1 563 ? -12.956 -30.449 -2.371 1.00 84.56 563 GLU A CA 1
ATOM 4313 C C . GLU A 1 563 ? -12.982 -29.909 -3.801 1.00 84.56 563 GLU A C 1
ATOM 4315 O O . GLU A 1 563 ? -12.037 -30.060 -4.580 1.00 84.56 563 GLU A O 1
ATOM 4320 N N . LEU A 1 564 ? -14.106 -29.303 -4.170 1.00 74.94 564 LEU A N 1
ATOM 4321 C CA . LEU A 1 564 ? -14.270 -28.691 -5.477 1.00 74.94 564 LEU A CA 1
ATOM 4322 C C . LEU A 1 564 ? -13.798 -27.235 -5.396 1.00 74.94 564 LEU A C 1
ATOM 4324 O O . LEU A 1 564 ? -14.589 -26.361 -5.061 1.00 74.94 564 LEU A O 1
ATOM 4328 N N . GLY A 1 565 ? -12.527 -26.981 -5.709 1.00 57.56 565 GLY A N 1
ATOM 4329 C CA . GLY A 1 565 ? -11.993 -25.620 -5.824 1.00 57.56 565 GLY A CA 1
ATOM 4330 C C . GLY A 1 565 ? -12.424 -24.951 -7.130 1.00 57.56 565 GLY A C 1
ATOM 4331 O O . GLY A 1 565 ? -12.909 -25.625 -8.036 1.00 57.56 565 GLY A O 1
ATOM 4332 N N . ASP A 1 566 ? -12.247 -23.638 -7.276 1.00 59.19 566 ASP A N 1
ATOM 4333 C CA . ASP A 1 566 ? -12.731 -22.898 -8.457 1.00 59.19 566 ASP A CA 1
ATOM 4334 C C . ASP A 1 566 ? -12.068 -23.366 -9.759 1.00 59.19 566 ASP A C 1
ATOM 4336 O O . ASP A 1 566 ? -12.755 -23.688 -10.733 1.00 59.19 566 ASP A O 1
ATOM 4340 N N . PHE A 1 567 ? -10.742 -23.521 -9.726 1.00 63.53 567 PHE A N 1
ATOM 4341 C CA . PHE A 1 567 ? -9.910 -23.886 -10.879 1.00 63.53 567 PHE A CA 1
ATOM 4342 C C . PHE A 1 567 ? -9.394 -25.329 -10.844 1.00 63.53 567 PHE A C 1
ATOM 4344 O O . PHE A 1 567 ? -8.986 -25.855 -11.878 1.00 63.53 567 PHE A O 1
ATOM 4351 N N . HIS A 1 568 ? -9.425 -25.976 -9.676 1.00 74.75 568 HIS A N 1
ATOM 4352 C CA . HIS A 1 568 ? -8.864 -27.310 -9.465 1.00 74.75 568 HIS A CA 1
ATOM 4353 C C . HIS A 1 568 ? -9.853 -28.216 -8.724 1.00 74.75 568 HIS A C 1
ATOM 4355 O O . HIS A 1 568 ? -10.584 -27.765 -7.842 1.00 74.75 568 HIS A O 1
ATOM 4361 N N . TYR A 1 569 ? -9.849 -29.504 -9.049 1.00 78.31 569 TYR A N 1
ATOM 4362 C CA . TYR A 1 569 ? -10.285 -30.550 -8.134 1.00 78.31 569 TYR A CA 1
ATOM 4363 C C . TYR A 1 569 ? -9.181 -30.740 -7.090 1.00 78.31 569 TYR A C 1
ATOM 4365 O O . TYR A 1 569 ? -8.035 -31.010 -7.447 1.00 78.31 569 TYR A O 1
ATOM 4373 N N . VAL A 1 570 ? -9.507 -30.542 -5.814 1.00 86.50 570 VAL A N 1
ATOM 4374 C CA . VAL A 1 570 ? -8.546 -30.629 -4.710 1.00 86.50 570 VAL A CA 1
ATOM 4375 C C . VAL A 1 570 ? -8.750 -31.950 -3.983 1.00 86.50 570 VAL A C 1
ATOM 4377 O O . VAL A 1 570 ? -9.860 -32.266 -3.553 1.00 86.50 570 VAL A O 1
ATOM 4380 N N . ILE A 1 571 ? -7.681 -32.722 -3.826 1.00 88.50 571 ILE A N 1
ATOM 4381 C CA . ILE A 1 571 ? -7.668 -33.957 -3.045 1.00 88.50 571 ILE A CA 1
ATOM 4382 C C . ILE A 1 571 ? -6.779 -33.724 -1.828 1.00 88.50 571 ILE A C 1
ATOM 4384 O O . ILE A 1 571 ? -5.561 -33.638 -1.950 1.00 88.50 571 ILE A O 1
ATOM 4388 N N . HIS A 1 572 ? -7.401 -33.619 -0.658 1.00 89.81 572 HIS A N 1
ATOM 4389 C CA . HIS A 1 572 ? -6.736 -33.558 0.641 1.00 89.81 572 HIS A CA 1
ATOM 4390 C C . HIS A 1 572 ? -6.398 -34.971 1.098 1.00 89.81 572 HIS A C 1
ATOM 4392 O O . HIS A 1 572 ? -7.253 -35.859 1.066 1.00 89.81 572 HIS A O 1
ATOM 4398 N N . LEU A 1 573 ? -5.168 -35.172 1.547 1.00 91.69 573 LEU A N 1
ATOM 4399 C CA . LEU A 1 573 ? -4.612 -36.461 1.920 1.00 91.69 573 LEU A CA 1
ATOM 4400 C C . LEU A 1 573 ? -3.935 -36.348 3.284 1.00 91.69 573 LEU A C 1
ATOM 4402 O O . LEU A 1 573 ? -3.061 -35.511 3.477 1.00 91.69 573 LEU A O 1
ATOM 4406 N N . GLN A 1 574 ? -4.303 -37.230 4.207 1.00 92.56 574 GLN A N 1
ATOM 4407 C CA . GLN A 1 574 ? -3.519 -37.517 5.404 1.00 92.56 574 GLN A CA 1
ATOM 4408 C C . GLN A 1 574 ? -2.839 -38.864 5.189 1.00 92.56 574 GLN A C 1
ATOM 4410 O O . GLN A 1 574 ? -3.507 -39.904 5.152 1.00 92.56 574 GLN A O 1
ATOM 4415 N N . VAL A 1 575 ? -1.524 -38.851 4.997 1.00 93.94 575 VAL A N 1
ATOM 4416 C CA . VAL A 1 575 ? -0.748 -40.028 4.593 1.00 93.94 575 VAL A CA 1
ATOM 4417 C C . VAL A 1 575 ? 0.392 -40.297 5.550 1.00 93.94 575 VAL A C 1
ATOM 4419 O O . VAL A 1 575 ? 1.051 -39.387 6.028 1.00 93.94 575 VAL A O 1
ATOM 4422 N N . ALA A 1 576 ? 0.653 -41.573 5.782 1.00 94.75 576 ALA A N 1
ATOM 4423 C CA . ALA A 1 576 ? 1.853 -42.045 6.433 1.00 94.75 576 ALA A CA 1
ATOM 4424 C C . ALA A 1 576 ? 2.904 -42.322 5.357 1.00 94.75 576 ALA A C 1
ATOM 4426 O O . ALA A 1 576 ? 2.700 -43.188 4.496 1.00 94.75 576 ALA A O 1
ATOM 4427 N N . LEU A 1 577 ? 4.029 -41.619 5.406 1.00 96.00 577 LEU A N 1
ATOM 4428 C CA . LEU A 1 577 ? 5.184 -41.888 4.557 1.00 96.00 577 LEU A CA 1
ATOM 4429 C C . LEU A 1 577 ? 6.212 -42.693 5.341 1.00 96.00 577 LEU A C 1
ATOM 4431 O O . LEU A 1 577 ? 6.432 -42.449 6.523 1.00 96.00 577 LEU A O 1
ATOM 4435 N N . ALA A 1 578 ? 6.847 -43.656 4.681 1.00 94.81 578 ALA A N 1
ATOM 4436 C CA . ALA A 1 578 ? 7.929 -44.447 5.241 1.00 94.81 578 ALA A CA 1
ATOM 4437 C C . ALA A 1 578 ? 9.262 -44.086 4.591 1.00 94.81 578 ALA A C 1
ATOM 4439 O O . ALA A 1 578 ? 9.377 -44.060 3.363 1.00 94.81 578 ALA A O 1
ATOM 4440 N N . SER A 1 579 ? 10.272 -43.867 5.426 1.00 94.25 579 SER A N 1
ATOM 4441 C CA . SER A 1 579 ? 11.676 -43.803 5.035 1.00 94.25 579 SER A CA 1
ATOM 4442 C C . SER A 1 579 ? 12.545 -44.205 6.227 1.00 94.25 579 SER A C 1
ATOM 4444 O O . SER A 1 579 ? 12.250 -43.824 7.361 1.00 94.25 579 SER A O 1
ATOM 4446 N N . PRO A 1 580 ? 13.640 -44.953 6.013 1.00 91.19 580 PRO A N 1
ATOM 4447 C CA . PRO A 1 580 ? 14.576 -45.277 7.086 1.00 91.19 580 PRO A CA 1
ATOM 4448 C C . PRO A 1 580 ? 15.430 -44.074 7.522 1.00 91.19 580 PRO A C 1
ATOM 4450 O O . PRO A 1 580 ? 16.218 -44.203 8.457 1.00 91.19 580 PRO A O 1
ATOM 4453 N N . TYR A 1 581 ? 15.300 -42.926 6.849 1.00 93.31 581 TYR A N 1
ATOM 4454 C CA . TYR A 1 581 ? 16.172 -41.767 7.021 1.00 93.31 581 TYR A CA 1
ATOM 4455 C C . TYR A 1 581 ? 15.451 -40.530 7.553 1.00 93.31 581 TYR A C 1
ATOM 4457 O O . TYR A 1 581 ? 15.968 -39.432 7.384 1.00 93.31 581 TYR A O 1
ATOM 4465 N N . PHE A 1 582 ? 14.280 -40.657 8.179 1.00 93.44 582 PHE A N 1
ATOM 4466 C CA . PHE A 1 582 ? 13.680 -39.507 8.856 1.00 93.44 582 PHE A CA 1
ATOM 4467 C C . PHE A 1 582 ? 14.551 -39.028 10.021 1.00 93.44 582 PHE A C 1
ATOM 4469 O O . PHE A 1 582 ? 15.148 -39.831 10.748 1.00 93.44 582 PHE A O 1
ATOM 4476 N N . ARG A 1 583 ? 14.585 -37.710 10.240 1.00 90.31 583 ARG A N 1
ATOM 4477 C CA . ARG A 1 583 ? 15.366 -37.081 11.313 1.00 90.31 583 ARG A CA 1
ATOM 4478 C C . ARG A 1 583 ? 14.943 -37.570 12.696 1.00 90.31 583 ARG A C 1
ATOM 4480 O O . ARG A 1 583 ? 15.784 -37.763 13.571 1.00 90.31 583 ARG A O 1
ATOM 4487 N N . SER A 1 584 ? 13.651 -37.848 12.880 1.00 87.50 584 SER A N 1
ATOM 4488 C CA . SER A 1 584 ? 13.109 -38.390 14.132 1.00 87.50 584 SER A CA 1
ATOM 4489 C C . SER A 1 584 ? 13.553 -39.831 14.433 1.00 87.50 584 SER A C 1
ATOM 4491 O O . SER A 1 584 ? 13.279 -40.338 15.523 1.00 87.50 584 SER A O 1
ATOM 4493 N N . LYS A 1 585 ? 14.201 -40.506 13.468 1.00 88.38 585 LYS A N 1
ATOM 4494 C CA . LYS A 1 585 ? 14.568 -41.934 13.481 1.00 88.38 585 LYS A CA 1
ATOM 4495 C C . LYS A 1 585 ? 13.374 -42.896 13.537 1.00 88.38 585 LYS A C 1
ATOM 4497 O O . LYS A 1 585 ? 13.558 -44.099 13.734 1.00 88.38 585 LYS A O 1
ATOM 4502 N N . ARG A 1 586 ? 12.149 -42.402 13.347 1.00 88.50 586 ARG A N 1
ATOM 4503 C CA . ARG A 1 586 ? 10.970 -43.249 13.131 1.00 88.50 586 ARG A CA 1
ATOM 4504 C C . ARG A 1 586 ? 11.003 -43.808 11.712 1.00 88.50 586 ARG A C 1
ATOM 4506 O O . ARG A 1 586 ? 11.538 -43.185 10.808 1.00 88.50 586 ARG A O 1
ATOM 4513 N N . GLN A 1 587 ? 10.425 -44.992 11.515 1.00 88.62 587 GLN A N 1
ATOM 4514 C CA . GLN A 1 587 ? 10.324 -45.593 10.177 1.00 88.62 587 GLN A CA 1
ATOM 4515 C C . GLN A 1 587 ? 9.174 -45.010 9.351 1.00 88.62 587 GLN A C 1
ATOM 4517 O O . GLN A 1 587 ? 9.173 -45.149 8.131 1.00 88.62 587 GLN A O 1
ATOM 4522 N N . VAL A 1 588 ? 8.184 -44.414 10.020 1.00 94.38 588 VAL A N 1
ATOM 4523 C CA . VAL A 1 588 ? 6.955 -43.891 9.425 1.00 94.38 588 VAL A CA 1
ATOM 4524 C C . VAL A 1 588 ? 6.583 -42.585 10.124 1.00 94.38 588 VAL A C 1
ATOM 4526 O O . VAL A 1 588 ? 6.610 -42.528 11.357 1.00 94.38 588 VAL A O 1
ATOM 4529 N N . GLU A 1 589 ? 6.228 -41.570 9.342 1.00 92.38 589 GLU A N 1
ATOM 4530 C CA . GLU A 1 589 ? 5.737 -40.266 9.799 1.00 92.38 589 GLU A CA 1
ATOM 4531 C C . GLU A 1 589 ? 4.488 -39.860 9.009 1.00 92.38 589 GLU A C 1
ATOM 4533 O O . GLU A 1 589 ? 4.309 -40.287 7.867 1.00 92.38 589 GLU A O 1
ATOM 4538 N N . ASP A 1 590 ? 3.618 -39.069 9.635 1.00 92.75 590 ASP A N 1
ATOM 4539 C CA . ASP A 1 590 ? 2.337 -38.653 9.065 1.00 92.75 590 ASP A CA 1
ATOM 4540 C C . ASP A 1 590 ? 2.439 -37.238 8.487 1.00 92.75 590 ASP A C 1
ATOM 4542 O O . ASP A 1 590 ? 2.994 -36.346 9.122 1.00 92.75 590 ASP A O 1
ATOM 4546 N N . PHE A 1 591 ? 1.874 -37.040 7.297 1.00 91.88 591 PHE A N 1
ATOM 4547 C CA . PHE A 1 591 ? 1.917 -35.790 6.544 1.00 91.88 591 PHE A CA 1
ATOM 4548 C C . PHE A 1 591 ? 0.535 -35.432 6.004 1.00 91.88 591 PHE A C 1
ATOM 4550 O O . PHE A 1 591 ? -0.227 -36.305 5.569 1.00 91.88 591 PHE A O 1
ATOM 4557 N N . GLU A 1 592 ? 0.241 -34.134 5.984 1.00 90.06 592 GLU A N 1
ATOM 4558 C CA . GLU A 1 592 ? -0.918 -33.581 5.289 1.00 90.06 592 GLU A CA 1
ATOM 4559 C C . GLU A 1 592 ? -0.488 -33.032 3.930 1.00 90.06 592 GLU A C 1
ATOM 4561 O O . GLU A 1 592 ? 0.439 -32.230 3.827 1.00 90.06 592 GLU A O 1
ATOM 4566 N N . MET A 1 593 ? -1.146 -33.493 2.871 1.00 89.75 593 MET A N 1
ATOM 4567 C CA . MET A 1 593 ? -0.826 -33.129 1.496 1.00 89.75 593 MET A CA 1
ATOM 4568 C C . MET A 1 593 ? -2.093 -32.783 0.722 1.00 89.75 593 MET A C 1
ATOM 4570 O O . MET A 1 593 ? -3.168 -33.325 0.978 1.00 89.75 593 MET A O 1
ATOM 4574 N N . MET A 1 594 ? -1.954 -31.922 -0.278 1.00 87.75 594 MET A N 1
ATOM 4575 C CA . MET A 1 594 ? -3.006 -31.602 -1.234 1.00 87.75 594 MET A CA 1
ATOM 4576 C C . MET A 1 594 ? -2.528 -31.897 -2.651 1.00 87.75 594 MET A C 1
ATOM 4578 O O . MET A 1 594 ? -1.432 -31.493 -3.037 1.00 87.75 594 MET A O 1
ATOM 4582 N N . VAL A 1 595 ? -3.368 -32.561 -3.440 1.00 85.94 595 VAL A N 1
ATOM 4583 C CA . VAL A 1 595 ? -3.185 -32.716 -4.887 1.00 85.94 595 VAL A CA 1
ATOM 4584 C C . VAL A 1 595 ? -4.215 -31.851 -5.594 1.00 85.94 595 VAL A C 1
ATOM 4586 O O . VAL A 1 595 ? -5.411 -31.959 -5.332 1.00 85.94 595 VAL A O 1
ATOM 4589 N N . LEU A 1 596 ? -3.743 -30.978 -6.475 1.00 84.62 596 LEU A N 1
ATOM 4590 C CA . LEU A 1 596 ? -4.547 -30.042 -7.248 1.00 84.62 596 LEU A CA 1
ATOM 4591 C C . LEU A 1 596 ? -4.587 -30.535 -8.690 1.00 84.62 596 LEU A C 1
ATOM 4593 O O . LEU A 1 596 ? -3.555 -30.576 -9.352 1.00 84.62 596 LEU A O 1
ATOM 4597 N N . GLU A 1 597 ? -5.761 -30.897 -9.191 1.00 82.19 597 GLU A N 1
ATOM 4598 C CA . GLU A 1 597 ? -5.961 -31.304 -10.583 1.00 82.19 597 GLU A CA 1
ATOM 4599 C C . GLU A 1 597 ? -6.773 -30.240 -11.321 1.00 82.19 597 GLU A C 1
ATOM 4601 O O . GLU A 1 597 ? -7.893 -29.926 -10.929 1.00 82.19 597 GLU A O 1
ATOM 4606 N N . SER A 1 598 ? -6.217 -29.646 -12.377 1.00 78.06 598 SER A N 1
ATOM 4607 C CA . SER A 1 598 ? -6.870 -28.553 -13.103 1.00 78.06 598 SER A CA 1
ATOM 4608 C C . SER A 1 598 ? -8.202 -28.997 -13.704 1.00 78.06 598 SER A C 1
ATOM 4610 O O . SER A 1 598 ? -8.271 -30.028 -14.379 1.00 78.06 598 SER A O 1
ATOM 4612 N N . LYS A 1 599 ? -9.244 -28.180 -13.544 1.00 74.19 599 LYS A N 1
ATOM 4613 C CA . LYS A 1 599 ? -10.501 -28.398 -14.259 1.00 74.19 599 LYS A CA 1
ATOM 4614 C C . LYS A 1 599 ? -10.304 -28.178 -15.764 1.00 74.19 599 LYS A C 1
ATOM 4616 O O . LYS A 1 599 ? -9.569 -27.267 -16.150 1.00 74.19 599 LYS A O 1
ATOM 4621 N N . PRO A 1 600 ? -10.979 -28.968 -16.614 1.00 64.12 600 PRO A N 1
ATOM 4622 C CA . PRO A 1 600 ? -10.903 -28.789 -18.056 1.00 64.12 600 PRO A CA 1
ATOM 4623 C C . PRO A 1 600 ? -11.467 -27.427 -18.471 1.00 64.12 600 PRO A C 1
ATOM 4625 O O . PRO A 1 600 ? -12.489 -26.971 -17.944 1.00 64.12 600 PRO A O 1
ATOM 4628 N N . ARG A 1 601 ? -10.798 -26.766 -19.420 1.00 63.19 601 ARG A N 1
ATOM 4629 C CA . ARG A 1 601 ? -11.232 -25.457 -19.937 1.00 63.19 601 ARG A CA 1
ATOM 4630 C C . ARG A 1 601 ? -12.485 -25.614 -20.806 1.00 63.19 601 ARG A C 1
ATOM 4632 O O . ARG A 1 601 ? -12.694 -26.650 -21.431 1.00 63.19 601 ARG A O 1
ATOM 4639 N N . ILE A 1 602 ? -13.302 -24.562 -20.911 1.00 56.84 602 ILE A N 1
ATOM 4640 C CA . ILE A 1 602 ? -14.543 -24.569 -21.719 1.00 56.84 602 ILE A CA 1
ATOM 4641 C C . ILE A 1 602 ? -14.265 -24.960 -23.187 1.00 56.84 602 ILE A C 1
ATOM 4643 O O . ILE A 1 602 ? -15.046 -25.687 -23.797 1.00 56.84 602 ILE A O 1
ATOM 4647 N N . GLU A 1 603 ? -13.124 -24.540 -23.734 1.00 53.78 603 GLU A N 1
ATOM 4648 C CA . GLU A 1 603 ? -12.670 -24.861 -25.096 1.00 53.78 603 GLU A CA 1
ATOM 4649 C C . GLU A 1 603 ? -12.227 -26.333 -25.255 1.00 53.78 603 GLU A C 1
ATOM 4651 O O . GLU A 1 603 ? -12.412 -26.944 -26.310 1.00 53.78 603 GLU A O 1
ATOM 4656 N N . GLU A 1 604 ? -11.698 -26.948 -24.194 1.00 55.00 604 GLU A N 1
ATOM 4657 C CA . GLU A 1 604 ? -11.282 -28.359 -24.164 1.00 55.00 604 GLU A CA 1
ATOM 4658 C C . GLU A 1 604 ? -12.494 -29.295 -24.091 1.00 55.00 604 GLU A C 1
ATOM 4660 O O . GLU A 1 604 ? -12.534 -30.321 -24.775 1.00 55.00 604 GLU A O 1
ATOM 4665 N N . CYS A 1 605 ? -13.543 -28.883 -23.369 1.00 52.00 605 CYS A N 1
ATOM 4666 C CA . CYS A 1 605 ? -14.838 -29.568 -23.344 1.00 52.00 605 CYS A CA 1
ATOM 4667 C C . CYS A 1 605 ? -15.483 -29.675 -24.738 1.00 52.00 605 CYS A C 1
ATOM 4669 O O . CYS A 1 605 ? -16.212 -30.631 -24.997 1.00 52.00 605 CYS A O 1
ATOM 4671 N N . ALA A 1 606 ? -15.199 -28.733 -25.644 1.00 50.38 606 ALA A N 1
ATOM 4672 C CA . ALA A 1 606 ? -15.694 -28.752 -27.022 1.00 50.38 606 ALA A CA 1
ATOM 4673 C C . ALA A 1 606 ? -14.853 -29.634 -27.967 1.00 50.38 606 ALA A C 1
ATOM 4675 O O . ALA A 1 606 ? -15.374 -30.125 -28.968 1.00 50.38 606 ALA A O 1
ATOM 4676 N N . SER A 1 607 ? -13.568 -29.850 -27.663 1.00 54.97 607 SER A N 1
ATOM 4677 C CA . SER A 1 607 ? -12.638 -30.624 -28.505 1.00 54.97 607 SER A CA 1
ATOM 4678 C C . SER A 1 607 ? -12.458 -32.084 -28.069 1.00 54.97 607 SER A C 1
ATOM 4680 O O . SER A 1 607 ? -11.877 -32.877 -28.813 1.00 54.97 607 SER A O 1
ATOM 4682 N N . GLY A 1 608 ? -12.947 -32.456 -26.879 1.00 46.59 608 GLY A N 1
ATOM 4683 C CA . GLY A 1 608 ? -12.880 -33.818 -26.335 1.00 46.59 608 GLY A CA 1
ATOM 4684 C C . GLY A 1 608 ? -11.472 -34.276 -25.933 1.00 46.59 608 GLY A C 1
ATOM 4685 O O . GLY A 1 608 ? -11.284 -35.445 -25.599 1.00 46.59 608 GLY A O 1
ATOM 4686 N N . LYS A 1 609 ? -10.478 -33.379 -25.970 1.00 44.88 609 LYS A N 1
ATOM 4687 C CA . LYS A 1 609 ? -9.109 -33.628 -25.509 1.00 44.88 609 LYS A CA 1
ATOM 4688 C C . LYS A 1 609 ? -8.891 -32.906 -24.186 1.00 44.88 609 LYS A C 1
ATOM 4690 O O . LYS A 1 609 ? -8.793 -31.686 -24.157 1.00 44.88 609 LYS A O 1
ATOM 4695 N N . PHE A 1 610 ? -8.810 -33.674 -23.106 1.00 53.75 610 PHE A N 1
ATOM 4696 C CA . PHE A 1 610 ? -8.591 -33.163 -21.756 1.00 53.75 610 PHE A CA 1
ATOM 4697 C C . PHE A 1 610 ? -7.106 -33.280 -21.394 1.00 53.75 610 PHE A C 1
ATOM 4699 O O . PHE A 1 610 ? -6.590 -34.393 -21.311 1.00 53.75 610 PHE A O 1
ATOM 4706 N N . ASN A 1 611 ? -6.425 -32.156 -21.165 1.00 56.03 611 ASN A N 1
ATOM 4707 C CA . ASN A 1 611 ? -5.073 -32.135 -20.600 1.00 56.03 611 ASN A CA 1
ATOM 4708 C C . ASN A 1 611 ? -5.157 -31.664 -19.143 1.00 56.03 611 ASN A C 1
ATOM 4710 O O . ASN A 1 611 ? -5.035 -30.477 -18.852 1.00 56.03 611 ASN A O 1
ATOM 4714 N N . ALA A 1 612 ? -5.386 -32.598 -18.219 1.00 60.25 612 ALA A N 1
ATOM 4715 C CA . ALA A 1 612 ? -5.371 -32.291 -16.793 1.00 60.25 612 ALA A CA 1
ATOM 4716 C C . ALA A 1 612 ? -3.926 -32.049 -16.325 1.00 60.25 612 ALA A C 1
ATOM 4718 O O . ALA A 1 612 ? -3.074 -32.933 -16.418 1.00 60.25 612 ALA A O 1
ATOM 4719 N N . THR A 1 613 ? -3.641 -30.847 -15.826 1.00 75.88 613 THR A N 1
ATOM 4720 C CA . THR A 1 613 ? -2.381 -30.532 -15.142 1.00 75.88 613 THR A CA 1
ATOM 4721 C C . THR A 1 613 ? -2.561 -30.805 -13.655 1.00 75.88 613 THR A C 1
ATOM 4723 O O . THR A 1 613 ? -3.527 -30.331 -13.056 1.00 75.88 613 THR A O 1
ATOM 4726 N N . ARG A 1 614 ? -1.638 -31.563 -13.055 1.00 82.62 614 ARG A N 1
ATOM 4727 C CA . ARG A 1 614 ? -1.638 -31.862 -11.618 1.00 82.62 614 ARG A CA 1
ATOM 4728 C C . ARG A 1 614 ? -0.461 -31.191 -10.920 1.00 82.62 614 ARG A C 1
ATOM 4730 O O . ARG A 1 614 ? 0.643 -31.171 -11.459 1.00 82.62 614 ARG A O 1
ATOM 4737 N N . SER A 1 615 ? -0.683 -30.685 -9.716 1.00 84.00 615 SER A N 1
ATOM 4738 C CA . SER A 1 615 ? 0.358 -30.166 -8.824 1.00 84.00 615 SER A CA 1
ATOM 4739 C C . SER A 1 615 ? 0.101 -30.608 -7.384 1.00 84.00 615 SER A C 1
ATOM 4741 O O . SER A 1 615 ? -0.969 -31.133 -7.072 1.00 84.00 615 SER A O 1
ATOM 4743 N N . ILE A 1 616 ? 1.098 -30.439 -6.514 1.00 88.19 616 ILE A N 1
ATOM 4744 C CA . ILE A 1 616 ? 0.971 -30.752 -5.089 1.00 88.19 616 ILE A CA 1
ATOM 4745 C C . ILE A 1 616 ? 1.275 -29.550 -4.205 1.00 88.19 616 ILE A C 1
ATOM 4747 O O . ILE A 1 616 ? 2.065 -28.683 -4.576 1.00 88.19 616 ILE A O 1
ATOM 4751 N N . ALA A 1 617 ? 0.680 -29.545 -3.017 1.00 81.38 617 ALA A N 1
ATOM 4752 C CA . ALA A 1 617 ? 1.039 -28.677 -1.906 1.00 81.38 617 ALA A CA 1
ATOM 4753 C C . ALA A 1 617 ? 1.200 -29.519 -0.633 1.00 81.38 617 ALA A C 1
ATOM 4755 O O . ALA A 1 617 ? 0.471 -30.489 -0.419 1.00 81.38 617 ALA A O 1
ATOM 4756 N N . ILE A 1 618 ? 2.179 -29.160 0.189 1.00 84.44 618 ILE A N 1
ATOM 4757 C CA . ILE A 1 618 ? 2.473 -29.781 1.480 1.00 84.44 618 ILE A CA 1
ATOM 4758 C C . ILE A 1 618 ? 2.861 -28.660 2.444 1.00 84.44 618 ILE A C 1
ATOM 4760 O O . ILE A 1 618 ? 3.609 -27.760 2.056 1.00 84.44 618 ILE A O 1
ATOM 4764 N N . ASP A 1 619 ? 2.332 -28.698 3.663 1.00 70.69 619 ASP A N 1
ATOM 4765 C CA . ASP A 1 619 ? 2.586 -27.649 4.657 1.00 70.69 619 ASP A CA 1
ATOM 4766 C C . ASP A 1 619 ? 3.971 -27.811 5.300 1.00 70.69 619 ASP A C 1
ATOM 4768 O O . ASP A 1 619 ? 4.694 -26.834 5.496 1.00 70.69 619 ASP A O 1
ATOM 4772 N N . GLU A 1 620 ? 4.373 -29.058 5.564 1.00 81.31 620 GLU A N 1
ATOM 4773 C CA . GLU A 1 620 ? 5.656 -29.401 6.178 1.00 81.31 620 GLU A CA 1
ATOM 4774 C C . GLU A 1 620 ? 6.371 -30.488 5.367 1.00 81.31 620 GLU A C 1
ATOM 4776 O O . GLU A 1 620 ? 5.875 -31.603 5.196 1.00 81.31 620 GLU A O 1
ATOM 4781 N N . PHE A 1 621 ? 7.558 -30.166 4.847 1.00 87.94 621 PHE A N 1
ATOM 4782 C CA . PHE A 1 621 ? 8.378 -31.131 4.115 1.00 87.94 621 PHE A CA 1
ATOM 4783 C C . PHE A 1 621 ? 8.999 -32.167 5.066 1.00 87.94 621 PHE A C 1
ATOM 4785 O O . PHE A 1 621 ? 9.409 -31.795 6.167 1.00 87.94 621 PHE A O 1
ATOM 4792 N N . PRO A 1 622 ? 9.160 -33.440 4.646 1.00 88.38 622 PRO A N 1
ATOM 4793 C CA . PRO A 1 622 ? 9.780 -34.448 5.497 1.00 88.38 622 PRO A CA 1
ATOM 4794 C C . PRO A 1 622 ? 11.220 -34.089 5.879 1.00 88.38 622 PRO A C 1
ATOM 4796 O O . PRO A 1 622 ? 12.087 -33.935 5.010 1.00 88.38 622 PRO A O 1
ATOM 4799 N N . GLU A 1 623 ? 11.491 -33.984 7.178 1.00 90.25 623 GLU A N 1
ATOM 4800 C CA . GLU A 1 623 ? 12.842 -33.753 7.685 1.00 90.25 623 GLU A CA 1
ATOM 4801 C C . GLU A 1 623 ? 13.646 -35.055 7.676 1.00 90.25 623 GLU A C 1
ATOM 4803 O O . GLU A 1 623 ? 13.274 -36.051 8.304 1.00 90.25 623 GLU A O 1
ATOM 4808 N N . MET A 1 624 ? 14.790 -35.042 6.992 1.00 89.44 624 MET A N 1
ATOM 4809 C CA . MET A 1 624 ? 15.656 -36.214 6.868 1.00 89.44 624 MET A CA 1
ATOM 4810 C C . MET A 1 624 ? 16.902 -36.084 7.736 1.00 89.44 624 MET A C 1
ATOM 4812 O O . MET A 1 624 ? 17.352 -34.991 8.069 1.00 89.44 624 MET A O 1
ATOM 4816 N N . ASP A 1 625 ? 17.464 -37.230 8.085 1.00 89.00 625 ASP A N 1
ATOM 4817 C CA . ASP A 1 625 ? 18.712 -37.357 8.811 1.00 89.00 625 ASP A CA 1
ATOM 4818 C C . ASP A 1 625 ? 19.871 -36.725 8.034 1.00 89.00 625 ASP A C 1
ATOM 4820 O O . ASP A 1 625 ? 20.119 -37.064 6.876 1.00 89.00 625 ASP A O 1
ATOM 4824 N N . GLU A 1 626 ? 20.585 -35.812 8.686 1.00 80.38 626 GLU A N 1
ATOM 4825 C CA . GLU A 1 626 ? 21.618 -34.984 8.056 1.00 80.38 626 GLU A CA 1
ATOM 4826 C C . GLU A 1 626 ? 22.772 -35.840 7.501 1.00 80.38 626 GLU A C 1
ATOM 4828 O O . GLU A 1 626 ? 23.182 -35.653 6.352 1.00 80.38 626 GLU A O 1
ATOM 4833 N N . ASP A 1 627 ? 23.195 -36.871 8.242 1.00 81.19 627 ASP A N 1
ATOM 4834 C CA . ASP A 1 627 ? 24.232 -37.815 7.804 1.00 81.19 627 ASP A CA 1
ATOM 4835 C C . ASP A 1 627 ? 23.779 -38.637 6.583 1.00 81.19 627 ASP A C 1
ATOM 4837 O O . ASP A 1 627 ? 24.556 -38.944 5.672 1.00 81.19 627 ASP A O 1
ATOM 4841 N N . ALA A 1 628 ? 22.498 -39.009 6.525 1.00 83.38 628 ALA A N 1
ATOM 4842 C CA . ALA A 1 628 ? 21.941 -39.712 5.376 1.00 83.38 628 ALA A CA 1
ATOM 4843 C C . ALA A 1 628 ? 21.860 -38.805 4.139 1.00 83.38 628 ALA A C 1
ATOM 4845 O O . ALA A 1 628 ? 22.150 -39.270 3.033 1.00 83.38 628 ALA A O 1
ATOM 4846 N N . ILE A 1 629 ? 21.509 -37.522 4.309 1.00 77.19 629 ILE A N 1
ATOM 4847 C CA . ILE A 1 629 ? 21.474 -36.537 3.215 1.00 77.19 629 ILE A CA 1
ATOM 4848 C C . ILE A 1 629 ? 22.854 -36.431 2.569 1.00 77.19 629 ILE A C 1
ATOM 4850 O O . ILE A 1 629 ? 22.957 -36.479 1.340 1.00 77.19 629 ILE A O 1
ATOM 4854 N N . GLU A 1 630 ? 23.907 -36.322 3.380 1.00 75.44 630 GLU A N 1
ATOM 4855 C CA . GLU A 1 630 ? 25.282 -36.228 2.894 1.00 75.44 630 GLU A CA 1
ATOM 4856 C C . GLU A 1 630 ? 25.699 -37.492 2.125 1.00 75.44 630 GLU A C 1
ATOM 4858 O O . GLU A 1 630 ? 26.212 -37.403 1.007 1.00 75.44 630 GLU A O 1
ATOM 4863 N N . ASN A 1 631 ? 25.393 -38.679 2.657 1.00 77.56 631 ASN A N 1
ATOM 4864 C CA . ASN A 1 631 ? 25.700 -39.949 1.993 1.00 77.56 631 ASN A CA 1
ATOM 4865 C C . ASN A 1 631 ? 24.985 -40.108 0.639 1.00 77.56 631 ASN A C 1
ATOM 4867 O O . ASN A 1 631 ? 25.594 -40.552 -0.340 1.00 77.56 631 ASN A O 1
ATOM 4871 N N . PHE A 1 632 ? 23.708 -39.722 0.552 1.00 82.00 632 PHE A N 1
ATOM 4872 C CA . PHE A 1 632 ? 22.960 -39.722 -0.710 1.00 82.00 632 PHE A CA 1
ATOM 4873 C C . PHE A 1 632 ? 23.547 -38.729 -1.718 1.00 82.00 632 PHE A C 1
ATOM 4875 O O . PHE A 1 632 ? 23.723 -39.076 -2.889 1.00 82.00 632 PHE A O 1
ATOM 4882 N N . TRP A 1 633 ? 23.951 -37.542 -1.259 1.00 67.12 633 TRP A N 1
ATOM 4883 C CA . TRP A 1 633 ? 24.657 -36.559 -2.080 1.00 67.12 633 TRP A CA 1
ATOM 4884 C C . TRP A 1 633 ? 25.966 -37.108 -2.654 1.00 67.12 633 TRP A C 1
ATOM 4886 O O . TRP A 1 633 ? 26.214 -36.975 -3.856 1.00 67.12 633 TRP A O 1
ATOM 4896 N N . ILE A 1 634 ? 26.792 -37.749 -1.823 1.00 72.25 634 ILE A N 1
ATOM 4897 C CA . ILE A 1 634 ? 28.063 -38.354 -2.245 1.00 72.25 634 ILE A CA 1
ATOM 4898 C C . ILE A 1 634 ? 27.806 -39.421 -3.313 1.00 72.25 634 ILE A C 1
ATOM 4900 O O . ILE A 1 634 ? 28.381 -39.352 -4.403 1.00 72.25 634 ILE A O 1
ATOM 4904 N N . LYS A 1 635 ? 26.880 -40.350 -3.049 1.00 74.94 635 LYS A N 1
ATOM 4905 C CA . LYS A 1 635 ? 26.520 -41.420 -3.985 1.00 74.94 635 LYS A CA 1
ATOM 4906 C C . LYS A 1 635 ? 25.991 -40.870 -5.313 1.00 74.94 635 LYS A C 1
ATOM 4908 O O . LYS A 1 635 ? 26.430 -41.307 -6.374 1.00 74.94 635 LYS A O 1
ATOM 4913 N N . MET A 1 636 ? 25.116 -39.862 -5.281 1.00 71.06 636 MET A N 1
ATOM 4914 C CA . MET A 1 636 ? 24.601 -39.204 -6.488 1.00 71.06 636 MET A CA 1
ATOM 4915 C C . MET A 1 636 ? 25.730 -38.560 -7.310 1.00 71.06 636 MET A C 1
ATOM 4917 O O . MET A 1 636 ? 25.743 -38.644 -8.543 1.00 71.06 636 MET A O 1
ATOM 4921 N N . VAL A 1 637 ? 26.694 -37.906 -6.655 1.00 66.44 637 VAL A N 1
ATOM 4922 C CA . VAL A 1 637 ? 27.853 -37.306 -7.332 1.00 66.44 637 VAL A CA 1
ATOM 4923 C C . VAL A 1 637 ? 28.736 -38.382 -7.968 1.00 66.44 637 VAL A C 1
ATOM 4925 O O . VAL A 1 637 ? 29.208 -38.192 -9.094 1.00 66.44 637 VAL A O 1
ATOM 4928 N N . GLU A 1 638 ? 28.947 -39.508 -7.291 1.00 72.19 638 GLU A N 1
ATOM 4929 C CA . GLU A 1 638 ? 29.713 -40.645 -7.806 1.00 72.19 638 GLU A CA 1
ATOM 4930 C C . GLU A 1 638 ? 29.023 -41.330 -8.988 1.00 72.19 638 GLU A C 1
ATOM 4932 O O . GLU A 1 638 ? 29.664 -41.539 -10.021 1.00 72.19 638 GLU A O 1
ATOM 4937 N N . GLU A 1 639 ? 27.712 -41.559 -8.914 1.00 69.12 639 GLU A N 1
ATOM 4938 C CA . GLU A 1 639 ? 26.914 -42.082 -10.026 1.00 69.12 639 GLU A CA 1
ATOM 4939 C C . GLU A 1 639 ? 26.928 -41.128 -11.224 1.00 69.12 639 GLU A C 1
ATOM 4941 O O . GLU A 1 639 ? 27.143 -41.564 -12.350 1.00 69.12 639 GLU A O 1
ATOM 4946 N N . ARG A 1 640 ? 26.796 -39.806 -11.025 1.00 62.69 640 ARG A N 1
ATOM 4947 C CA . ARG A 1 640 ? 26.929 -38.814 -12.115 1.00 62.69 640 ARG A CA 1
ATOM 4948 C C . ARG A 1 640 ? 28.343 -38.761 -12.699 1.00 62.69 640 ARG A C 1
ATOM 4950 O O . ARG A 1 640 ? 28.514 -38.373 -13.857 1.00 62.69 640 ARG A O 1
ATOM 4957 N N . ARG A 1 641 ? 29.382 -39.075 -11.917 1.00 60.66 641 ARG A N 1
ATOM 4958 C CA . ARG A 1 641 ? 30.755 -39.230 -12.432 1.00 60.66 641 ARG A CA 1
ATOM 4959 C C . ARG A 1 641 ? 30.874 -40.505 -13.261 1.00 60.66 641 ARG A C 1
ATOM 4961 O O . ARG A 1 641 ? 31.472 -40.454 -14.328 1.00 60.66 641 ARG A O 1
ATOM 4968 N N . GLN A 1 642 ? 30.282 -41.607 -12.810 1.00 62.78 642 GLN A N 1
ATOM 4969 C CA . GLN A 1 642 ? 30.275 -42.874 -13.533 1.00 62.78 642 GLN A CA 1
ATOM 4970 C C . GLN A 1 642 ? 29.460 -42.804 -14.827 1.00 62.78 642 GLN A C 1
ATOM 4972 O O . GLN A 1 642 ? 29.997 -43.130 -15.874 1.00 62.78 642 GLN A O 1
ATOM 4977 N N . ARG A 1 643 ? 28.241 -42.257 -14.795 1.00 60.56 643 ARG A N 1
ATOM 4978 C CA . ARG A 1 643 ? 27.393 -42.071 -15.982 1.00 60.56 643 ARG A CA 1
ATOM 4979 C C . ARG A 1 643 ? 28.059 -41.188 -17.032 1.00 60.56 643 ARG A C 1
ATOM 4981 O O . ARG A 1 643 ? 27.929 -41.444 -18.217 1.00 60.56 643 ARG A O 1
ATOM 4988 N N . ARG A 1 644 ? 28.812 -40.163 -16.605 1.00 52.09 644 ARG A N 1
ATOM 4989 C CA . ARG A 1 644 ? 29.646 -39.371 -17.520 1.00 52.09 644 ARG A CA 1
ATOM 4990 C C . ARG A 1 644 ? 30.754 -40.213 -18.140 1.00 52.09 644 ARG A C 1
ATOM 4992 O O . ARG A 1 644 ? 30.943 -40.105 -19.339 1.00 52.09 644 ARG A O 1
ATOM 4999 N N . ARG A 1 645 ? 31.450 -41.050 -17.363 1.00 56.41 645 ARG A N 1
ATOM 5000 C CA . ARG A 1 645 ? 32.455 -41.983 -17.906 1.00 56.41 645 ARG A CA 1
ATOM 5001 C C . ARG A 1 645 ? 31.837 -42.955 -18.918 1.00 56.41 645 ARG A C 1
ATOM 5003 O O . ARG A 1 645 ? 32.370 -43.074 -20.007 1.00 56.41 645 ARG A O 1
ATOM 5010 N N . GLU A 1 646 ? 30.685 -43.544 -18.609 1.00 63.09 646 GLU A N 1
ATOM 5011 C CA . GLU A 1 646 ? 29.963 -44.469 -19.500 1.00 63.09 646 GLU A CA 1
ATOM 5012 C C . GLU A 1 646 ? 29.426 -43.777 -20.767 1.00 63.09 646 GLU A C 1
ATOM 5014 O O . GLU A 1 646 ? 29.517 -44.344 -21.849 1.00 63.09 646 GLU A O 1
ATOM 5019 N N . LEU A 1 647 ? 28.923 -42.538 -20.665 1.00 49.53 647 LEU A N 1
ATOM 5020 C CA . LEU A 1 647 ? 28.536 -41.709 -21.819 1.00 49.53 647 LEU A CA 1
ATOM 5021 C C . LEU A 1 647 ? 29.738 -41.370 -22.701 1.00 49.53 647 LEU A C 1
ATOM 5023 O O . LEU A 1 647 ? 29.620 -41.415 -23.920 1.00 49.53 647 LEU A O 1
ATOM 5027 N N . PHE A 1 648 ? 30.893 -41.067 -22.102 1.00 48.75 648 PHE A N 1
ATOM 5028 C CA . PHE A 1 648 ? 32.134 -40.876 -22.853 1.00 48.75 648 PHE A CA 1
ATOM 5029 C C . PHE A 1 648 ? 32.555 -42.171 -23.569 1.00 48.75 648 PHE A C 1
ATOM 5031 O O . PHE A 1 648 ? 32.838 -42.122 -24.760 1.00 48.75 648 PHE A O 1
ATOM 5038 N N . GLU A 1 649 ? 32.495 -43.327 -22.903 1.00 57.66 649 GLU A N 1
ATOM 5039 C CA . GLU A 1 649 ? 32.783 -44.642 -23.509 1.00 57.66 649 GLU A CA 1
ATOM 5040 C C . GLU A 1 649 ? 31.747 -45.070 -24.571 1.00 57.66 649 GLU A C 1
ATOM 5042 O O . GLU A 1 649 ? 32.045 -45.856 -25.474 1.00 57.66 649 GLU A O 1
ATOM 5047 N N . GLN A 1 650 ? 30.498 -44.609 -24.465 1.00 49.22 650 GLN A N 1
ATOM 5048 C CA . GLN A 1 650 ? 29.456 -44.834 -25.467 1.00 49.22 650 GLN A CA 1
ATOM 5049 C C . GLN A 1 650 ? 29.665 -43.939 -26.690 1.00 49.22 650 GLN A C 1
ATOM 5051 O O . GLN A 1 650 ? 29.590 -44.429 -27.812 1.00 49.22 650 GLN A O 1
ATOM 5056 N N . TRP A 1 651 ? 29.978 -42.657 -26.492 1.00 45.19 651 TRP A N 1
ATOM 5057 C CA . TRP A 1 651 ? 30.294 -41.732 -27.581 1.00 45.19 651 TRP A CA 1
ATOM 5058 C C . TRP A 1 651 ? 31.573 -42.116 -28.324 1.00 45.19 651 TRP A C 1
ATOM 5060 O O . TRP A 1 651 ? 31.634 -41.940 -29.537 1.00 45.19 651 TRP A O 1
ATOM 5070 N N . GLU A 1 652 ? 32.559 -42.699 -27.636 1.00 48.59 652 GLU A N 1
ATOM 5071 C CA . GLU A 1 652 ? 33.728 -43.298 -28.289 1.00 48.59 652 GLU A CA 1
ATOM 5072 C C . GLU A 1 652 ? 33.328 -44.469 -29.206 1.00 48.59 652 GLU A C 1
ATOM 5074 O O . GLU A 1 652 ? 33.759 -44.510 -30.355 1.00 48.59 652 GLU A O 1
ATOM 5079 N N . ARG A 1 653 ? 32.421 -45.359 -28.771 1.00 45.69 653 ARG A N 1
ATOM 5080 C CA . ARG A 1 653 ? 31.902 -46.469 -29.601 1.00 45.69 653 ARG A CA 1
ATOM 5081 C C . ARG A 1 653 ? 30.968 -46.029 -30.736 1.00 45.69 653 ARG A C 1
ATOM 5083 O O . ARG A 1 653 ? 30.943 -46.659 -31.789 1.00 45.69 653 ARG A O 1
ATOM 5090 N N . GLU A 1 654 ? 30.174 -44.979 -30.541 1.00 43.25 654 GLU A N 1
ATOM 5091 C CA . GLU A 1 654 ? 29.279 -44.431 -31.574 1.00 43.25 654 GLU A CA 1
ATOM 5092 C C . GLU A 1 654 ? 30.050 -43.626 -32.630 1.00 43.25 654 GLU A C 1
ATOM 5094 O O . GLU A 1 654 ? 29.698 -43.676 -33.810 1.00 43.25 654 GLU A O 1
ATOM 5099 N N . GLY A 1 655 ? 31.145 -42.965 -32.240 1.00 45.91 655 GLY A N 1
ATOM 5100 C CA . GLY A 1 655 ? 32.093 -42.347 -33.169 1.00 45.91 655 GLY A CA 1
ATOM 5101 C C . GLY A 1 655 ? 32.761 -43.363 -34.102 1.00 45.91 655 GLY A C 1
ATOM 5102 O O . GLY A 1 655 ? 32.951 -43.069 -35.278 1.00 45.91 655 GLY A O 1
ATOM 5103 N N . GLU A 1 656 ? 33.025 -44.582 -33.622 1.00 42.38 656 GLU A N 1
ATOM 5104 C CA . GLU A 1 656 ? 33.552 -45.687 -34.440 1.00 42.38 656 GLU A CA 1
ATOM 5105 C C . GLU A 1 656 ? 32.519 -46.264 -35.436 1.00 42.38 656 GLU A C 1
ATOM 5107 O O . GLU A 1 656 ? 32.902 -46.786 -36.482 1.00 42.38 656 GLU A O 1
ATOM 5112 N N . LEU A 1 657 ? 31.211 -46.157 -35.158 1.00 39.44 657 LEU A N 1
ATOM 5113 C CA . LEU A 1 657 ? 30.129 -46.643 -36.035 1.00 39.44 657 LEU A CA 1
ATOM 5114 C C . LEU A 1 657 ? 29.660 -45.594 -37.061 1.00 39.44 657 LEU A C 1
ATOM 5116 O O . LEU A 1 657 ? 29.212 -45.959 -38.150 1.00 39.44 657 LEU A O 1
ATOM 5120 N N . ALA A 1 658 ? 29.770 -44.301 -36.738 1.00 41.03 658 ALA A N 1
ATOM 5121 C CA . ALA A 1 658 ? 29.395 -43.197 -37.626 1.00 41.03 658 ALA A CA 1
ATOM 5122 C C . ALA A 1 658 ? 30.394 -42.965 -38.779 1.00 41.03 658 ALA A C 1
ATOM 5124 O O . ALA A 1 658 ? 30.018 -42.395 -39.802 1.00 41.03 658 ALA A O 1
ATOM 5125 N N . ASP A 1 659 ? 31.628 -43.466 -38.658 1.00 42.56 659 ASP A N 1
ATOM 5126 C CA . ASP A 1 659 ? 32.670 -43.373 -39.695 1.00 42.56 659 ASP A CA 1
ATOM 5127 C C . ASP A 1 659 ? 32.569 -44.483 -40.775 1.00 42.56 659 ASP A C 1
ATOM 5129 O O . ASP A 1 659 ? 33.388 -44.560 -41.691 1.00 42.56 659 ASP A O 1
ATOM 5133 N N . GLY A 1 660 ? 31.543 -45.347 -40.709 1.00 45.09 660 GLY A N 1
ATOM 5134 C CA . GLY A 1 660 ? 31.347 -46.493 -41.613 1.00 45.09 660 GLY A CA 1
ATOM 5135 C C . GLY A 1 660 ? 30.525 -46.244 -42.891 1.00 45.09 660 GLY A C 1
ATOM 5136 O O . GLY A 1 660 ? 30.250 -47.193 -43.626 1.00 45.09 660 GLY A O 1
ATOM 5137 N N . GLY A 1 661 ? 30.093 -45.011 -43.179 1.00 34.78 661 GLY A N 1
ATOM 5138 C CA . GLY A 1 661 ? 29.125 -44.716 -44.246 1.00 34.78 661 GLY A CA 1
ATOM 5139 C C . GLY A 1 661 ? 29.644 -43.843 -45.392 1.00 34.78 661 GLY A C 1
ATOM 5140 O O . GLY A 1 661 ? 29.450 -42.634 -45.374 1.00 34.78 661 GLY A O 1
ATOM 5141 N N . GLY A 1 662 ? 30.179 -44.470 -46.447 1.00 31.64 662 GLY A N 1
ATOM 5142 C CA . GLY A 1 662 ? 30.131 -43.931 -47.815 1.00 31.64 662 GLY A CA 1
ATOM 5143 C C . GLY A 1 662 ? 31.391 -43.250 -48.364 1.00 31.64 662 GLY A C 1
ATOM 5144 O O . GLY A 1 662 ? 31.497 -42.027 -48.374 1.00 31.64 662 GLY A O 1
ATOM 5145 N N . LYS A 1 663 ? 32.271 -44.037 -48.997 1.00 31.97 663 LYS A N 1
ATOM 5146 C CA . LYS A 1 663 ? 33.069 -43.588 -50.152 1.00 31.97 663 LYS A CA 1
ATOM 5147 C C . LYS A 1 663 ? 33.022 -44.655 -51.247 1.00 31.97 663 LYS A C 1
ATOM 5149 O O . LYS A 1 663 ? 33.553 -45.744 -51.064 1.00 31.97 663 LYS A O 1
ATOM 5154 N N . GLN A 1 664 ? 32.373 -44.321 -52.362 1.00 30.31 664 GLN A N 1
ATOM 5155 C CA . GLN A 1 664 ? 32.509 -45.006 -53.649 1.00 30.31 664 GLN A CA 1
ATOM 5156 C C . GLN A 1 664 ? 33.611 -44.297 -54.458 1.00 30.31 664 GLN A C 1
ATOM 5158 O O . GLN A 1 664 ? 33.541 -43.081 -54.625 1.00 30.31 664 GLN A O 1
ATOM 5163 N N . ASP A 1 665 ? 34.622 -45.082 -54.847 1.00 29.69 665 ASP A N 1
ATOM 5164 C CA . ASP A 1 665 ? 35.465 -45.099 -56.064 1.00 29.69 665 ASP A CA 1
ATOM 5165 C C . ASP A 1 665 ? 35.767 -43.757 -56.779 1.00 29.69 665 ASP A C 1
ATOM 5167 O O . ASP A 1 665 ? 34.869 -43.017 -57.156 1.00 29.69 665 ASP A O 1
ATOM 5171 N N . HIS A 1 666 ? 37.011 -43.351 -57.062 1.00 27.03 666 HIS A N 1
ATOM 5172 C CA . HIS A 1 666 ? 38.122 -44.095 -57.667 1.00 27.03 666 HIS A CA 1
ATOM 5173 C C . HIS A 1 666 ? 39.491 -43.462 -57.324 1.00 27.03 666 HIS A C 1
ATOM 5175 O O . HIS A 1 666 ? 39.648 -42.245 -57.412 1.00 27.03 666 HIS A O 1
ATOM 5181 N N . VAL A 1 667 ? 40.508 -44.295 -57.066 1.00 26.59 667 VAL A N 1
ATOM 5182 C CA . VAL A 1 667 ? 41.932 -43.993 -57.318 1.00 26.59 667 VAL A CA 1
ATOM 5183 C C . VAL A 1 667 ? 42.545 -45.205 -58.022 1.00 26.59 667 VAL A C 1
ATOM 5185 O O . VAL A 1 667 ? 42.397 -46.334 -57.556 1.00 26.59 667 VAL A O 1
ATOM 5188 N N . GLU A 1 668 ? 43.223 -44.964 -59.144 1.00 27.42 668 GLU A N 1
ATOM 5189 C CA . GLU A 1 668 ? 44.098 -45.930 -59.811 1.00 27.42 668 GLU A CA 1
ATOM 5190 C C . GLU A 1 668 ? 45.445 -46.059 -59.073 1.00 27.42 668 GLU A C 1
ATOM 5192 O O . GLU A 1 668 ? 46.127 -45.066 -58.830 1.00 27.42 668 GLU A O 1
ATOM 5197 N N . SER A 1 669 ? 45.771 -47.318 -58.745 1.00 25.41 669 SER A N 1
ATOM 5198 C CA . SER A 1 669 ? 47.084 -48.005 -58.738 1.00 25.41 669 SER A CA 1
ATOM 5199 C C . SER A 1 669 ? 48.295 -47.314 -58.072 1.00 25.41 669 SER A C 1
ATOM 5201 O O . SER A 1 669 ? 48.826 -46.338 -58.590 1.00 25.41 669 SER A O 1
ATOM 5203 N N . SER A 1 670 ? 48.724 -47.802 -56.894 1.00 26.28 670 SER A N 1
ATOM 5204 C CA . SER A 1 670 ? 49.836 -48.775 -56.663 1.00 26.28 670 SER A CA 1
ATOM 5205 C C . SER A 1 670 ? 51.214 -48.083 -56.571 1.00 26.28 670 SER A C 1
ATOM 5207 O O . SER A 1 670 ? 51.527 -47.269 -57.423 1.00 26.28 670 SER A O 1
ATOM 5209 N N . GLU A 1 671 ? 52.104 -48.296 -55.596 1.00 27.70 671 GLU A N 1
ATOM 5210 C CA . GLU A 1 671 ? 52.533 -49.526 -54.916 1.00 27.70 671 GLU A CA 1
ATOM 5211 C C . GLU A 1 671 ? 53.112 -49.236 -53.509 1.00 27.70 671 GLU A C 1
ATOM 5213 O O . GLU A 1 671 ? 53.578 -48.138 -53.205 1.00 27.70 671 GLU A O 1
ATOM 5218 N N . GLU A 1 672 ? 53.094 -50.265 -52.659 1.00 29.27 672 GLU A N 1
ATOM 5219 C CA . GLU A 1 672 ? 53.590 -50.319 -51.280 1.00 29.27 672 GLU A CA 1
ATOM 5220 C C . GLU A 1 672 ? 55.126 -50.286 -51.151 1.00 29.27 672 GLU A C 1
ATOM 5222 O O . GLU A 1 672 ? 55.836 -50.877 -51.967 1.00 29.27 672 GLU A O 1
ATOM 5227 N N . LYS A 1 673 ? 55.625 -49.746 -50.022 1.00 26.05 673 LYS A N 1
ATOM 5228 C CA . LYS A 1 673 ? 56.644 -50.408 -49.172 1.00 26.05 673 LYS A CA 1
ATOM 5229 C C . LYS A 1 673 ? 56.833 -49.725 -47.801 1.00 26.05 673 LYS A C 1
ATOM 5231 O O . LYS A 1 673 ? 57.375 -48.632 -47.703 1.00 26.05 673 LYS A O 1
ATOM 5236 N N . THR A 1 674 ? 56.366 -50.431 -46.765 1.00 29.73 674 THR A N 1
ATOM 5237 C CA . THR A 1 674 ? 56.905 -50.605 -45.391 1.00 29.73 674 THR A CA 1
ATOM 5238 C C . THR A 1 674 ? 57.803 -49.519 -44.772 1.00 29.73 674 THR A C 1
ATOM 5240 O O . THR A 1 674 ? 58.940 -49.336 -45.199 1.00 29.73 674 THR A O 1
ATOM 5243 N N . VAL A 1 675 ? 57.347 -48.931 -43.654 1.00 29.42 675 VAL A N 1
ATOM 5244 C CA . VAL A 1 675 ? 58.121 -48.037 -42.768 1.00 29.42 675 VAL A CA 1
ATOM 5245 C C . VAL A 1 675 ? 58.287 -48.667 -41.376 1.00 29.42 675 VAL A C 1
ATOM 5247 O O . VAL A 1 675 ? 57.303 -49.014 -40.722 1.00 29.42 675 VAL A O 1
ATOM 5250 N N . GLU A 1 676 ? 59.537 -48.783 -40.918 1.00 31.27 676 GLU A N 1
ATOM 5251 C CA . GLU A 1 676 ? 59.919 -49.050 -39.523 1.00 31.27 676 GLU A CA 1
ATOM 5252 C C . GLU A 1 676 ? 59.534 -47.871 -38.603 1.00 31.27 676 GLU A C 1
ATOM 5254 O O . GLU A 1 676 ? 59.866 -46.717 -38.879 1.00 31.27 676 GLU A O 1
ATOM 5259 N N . LYS A 1 677 ? 58.872 -48.147 -37.469 1.00 31.94 677 LYS A N 1
ATOM 5260 C CA . LYS A 1 677 ? 58.603 -47.163 -36.401 1.00 31.94 677 LYS A CA 1
ATOM 5261 C C . LYS A 1 677 ? 59.863 -46.950 -35.542 1.00 31.94 677 LYS A C 1
ATOM 5263 O O . LYS A 1 677 ? 60.265 -47.849 -34.810 1.00 31.94 677 LYS A O 1
ATOM 5268 N N . VAL A 1 678 ? 60.425 -45.738 -35.558 1.00 30.17 678 VAL A N 1
ATOM 5269 C CA . VAL A 1 678 ? 61.424 -45.259 -34.580 1.00 30.17 678 VAL A CA 1
ATOM 5270 C C . VAL A 1 678 ? 60.708 -44.497 -33.456 1.00 30.17 678 VAL A C 1
ATOM 5272 O O . VAL A 1 678 ? 60.086 -43.464 -33.696 1.00 30.17 678 VAL A O 1
ATOM 5275 N N . THR A 1 679 ? 60.801 -44.987 -32.220 1.00 40.16 679 THR A N 1
ATOM 5276 C CA . THR A 1 679 ? 60.319 -44.333 -30.990 1.00 40.16 679 THR A CA 1
ATOM 5277 C C . THR A 1 679 ? 61.315 -43.259 -30.529 1.00 40.16 679 THR A C 1
ATOM 5279 O O . THR A 1 679 ? 62.445 -43.572 -30.162 1.00 40.16 679 THR A O 1
ATOM 5282 N N . LYS A 1 680 ? 60.918 -41.978 -30.527 1.00 49.75 680 LYS A N 1
ATOM 5283 C CA . LYS A 1 680 ? 61.704 -40.883 -29.921 1.00 49.75 680 LYS A CA 1
ATOM 5284 C C . LYS A 1 680 ? 61.509 -40.877 -28.398 1.00 49.75 680 LYS A C 1
ATOM 5286 O O . LYS A 1 680 ? 60.387 -40.713 -27.926 1.00 49.75 680 LYS A O 1
ATOM 5291 N N . THR A 1 681 ? 62.589 -41.022 -27.635 1.00 53.41 681 THR A N 1
ATOM 5292 C CA . THR A 1 681 ? 62.582 -40.977 -26.162 1.00 53.41 681 THR A CA 1
ATOM 5293 C C . THR A 1 681 ? 62.679 -39.525 -25.677 1.00 53.41 681 THR A C 1
ATOM 5295 O O . THR A 1 681 ? 63.694 -38.877 -25.919 1.00 53.41 681 THR A O 1
ATOM 5298 N N . LEU A 1 682 ? 61.635 -39.005 -25.020 1.00 62.44 682 LEU A N 1
ATOM 5299 C CA . LEU A 1 682 ? 61.609 -37.648 -24.441 1.00 62.44 682 LEU A CA 1
ATOM 5300 C C . LEU A 1 682 ? 62.523 -37.556 -23.208 1.00 62.44 682 LEU A C 1
ATOM 5302 O O . LEU A 1 682 ? 62.517 -38.460 -22.368 1.00 62.44 682 LEU A O 1
ATOM 5306 N N . THR A 1 683 ? 63.290 -36.470 -23.087 1.00 70.81 683 THR A N 1
ATOM 5307 C CA . THR A 1 683 ? 64.210 -36.243 -21.955 1.00 70.81 683 THR A CA 1
ATOM 5308 C C . THR A 1 683 ? 63.520 -35.538 -20.776 1.00 70.81 683 THR A C 1
ATOM 5310 O O . THR A 1 683 ? 62.486 -34.891 -20.943 1.00 70.81 683 THR A O 1
ATOM 5313 N N . LEU A 1 684 ? 64.064 -35.662 -19.555 1.00 62.78 684 LEU A N 1
ATOM 5314 C CA . LEU A 1 684 ? 63.432 -35.110 -18.343 1.00 62.78 684 LEU A CA 1
ATOM 5315 C C . LEU A 1 684 ? 63.329 -33.574 -18.372 1.00 62.78 684 LEU A C 1
ATOM 5317 O O . LEU A 1 684 ? 62.320 -33.033 -17.928 1.00 62.78 684 LEU A O 1
ATOM 5321 N N . ASP A 1 685 ? 64.318 -32.890 -18.949 1.00 63.75 685 ASP A N 1
ATOM 5322 C CA . ASP A 1 685 ? 64.342 -31.425 -19.060 1.00 63.75 685 ASP A CA 1
ATOM 5323 C C . ASP A 1 685 ? 63.281 -30.912 -20.043 1.00 63.75 685 ASP A C 1
ATOM 5325 O O . ASP A 1 685 ? 62.609 -29.910 -19.788 1.00 63.75 685 ASP A O 1
ATOM 5329 N N . GLU A 1 686 ? 63.059 -31.640 -21.142 1.00 65.25 686 GLU A N 1
ATOM 5330 C CA . GLU A 1 686 ? 61.972 -31.343 -22.078 1.00 65.25 686 GLU A CA 1
ATOM 5331 C C . GLU A 1 686 ? 60.619 -31.494 -21.378 1.00 65.25 686 GLU A C 1
ATOM 5333 O O . GLU A 1 686 ? 59.778 -30.602 -21.470 1.00 65.25 686 GLU A O 1
ATOM 5338 N N . LEU A 1 687 ? 60.430 -32.559 -20.591 1.00 66.12 687 LEU A N 1
ATOM 5339 C CA . LEU A 1 687 ? 59.211 -32.750 -19.800 1.00 66.12 687 LEU A CA 1
ATOM 5340 C C . LEU A 1 687 ? 59.051 -31.661 -18.727 1.00 66.12 687 LEU A C 1
ATOM 5342 O O . LEU A 1 687 ? 57.945 -31.169 -18.514 1.00 66.12 687 LEU A O 1
ATOM 5346 N N . GLN A 1 688 ? 60.134 -31.220 -18.083 1.00 64.25 688 GLN A N 1
ATOM 5347 C CA . GLN A 1 688 ? 60.093 -30.127 -17.108 1.00 64.25 688 GLN A CA 1
ATOM 5348 C C . GLN A 1 688 ? 59.767 -28.774 -17.733 1.00 64.25 688 GLN A C 1
ATOM 5350 O O . GLN A 1 688 ? 59.241 -27.914 -17.030 1.00 64.25 688 GLN A O 1
ATOM 5355 N N . ALA A 1 689 ? 60.031 -28.564 -19.022 1.00 62.78 689 ALA A N 1
ATOM 5356 C CA . ALA A 1 689 ? 59.645 -27.350 -19.737 1.00 62.78 689 ALA A CA 1
ATOM 5357 C C . ALA A 1 689 ? 58.199 -27.406 -20.260 1.00 62.78 689 ALA A C 1
ATOM 5359 O O . ALA A 1 689 ? 57.591 -26.368 -20.534 1.00 62.78 689 ALA A O 1
ATOM 5360 N N . MET A 1 690 ? 57.612 -28.601 -20.368 1.00 64.00 690 MET A N 1
ATOM 5361 C CA . MET A 1 690 ? 56.282 -28.755 -20.945 1.00 64.00 690 MET A CA 1
ATOM 5362 C C . MET A 1 690 ? 55.167 -28.170 -20.055 1.00 64.00 690 MET A C 1
ATOM 5364 O O . MET A 1 690 ? 55.209 -28.243 -18.815 1.00 64.00 690 MET A O 1
ATOM 5368 N N . PRO A 1 691 ? 54.105 -27.617 -20.670 1.00 63.62 691 PRO A N 1
ATOM 5369 C CA . PRO A 1 691 ? 52.892 -27.230 -19.967 1.00 63.62 691 PRO A CA 1
ATOM 5370 C C . PRO A 1 691 ? 52.216 -28.437 -19.310 1.00 63.62 691 PRO A C 1
ATOM 5372 O O . PRO A 1 691 ? 52.055 -29.496 -19.920 1.00 63.62 691 PRO A O 1
ATOM 5375 N N . THR A 1 692 ? 51.708 -28.250 -18.091 1.00 57.38 692 THR A N 1
ATOM 5376 C CA . THR A 1 692 ? 51.046 -29.301 -17.293 1.00 57.38 692 THR A CA 1
ATOM 5377 C C . THR A 1 692 ? 49.919 -30.026 -18.046 1.00 57.38 692 THR A C 1
ATOM 5379 O O . THR A 1 692 ? 49.715 -31.224 -17.859 1.00 57.38 692 THR A O 1
ATOM 5382 N N . LYS A 1 693 ? 49.205 -29.330 -18.942 1.00 53.72 693 LYS A N 1
ATOM 5383 C CA . LYS A 1 693 ? 48.141 -29.916 -19.775 1.00 53.72 693 LYS A CA 1
ATOM 5384 C C . LYS A 1 693 ? 48.680 -30.920 -20.808 1.00 53.72 693 LYS A C 1
ATOM 5386 O O . LYS A 1 693 ? 48.081 -31.978 -20.970 1.00 53.72 693 LYS A O 1
ATOM 5391 N N . GLN A 1 694 ? 49.815 -30.625 -21.448 1.00 57.78 694 GLN A N 1
ATOM 5392 C CA . GLN A 1 694 ? 50.457 -31.536 -22.406 1.00 57.78 694 GLN A CA 1
ATOM 5393 C C . GLN A 1 694 ? 51.111 -32.731 -21.707 1.00 57.78 694 GLN A C 1
ATOM 5395 O O . GLN A 1 694 ? 50.986 -33.858 -22.177 1.00 57.78 694 GLN A O 1
ATOM 5400 N N . LEU A 1 695 ? 51.722 -32.513 -20.541 1.00 57.53 695 LEU A N 1
ATOM 5401 C CA . LEU A 1 695 ? 52.250 -33.590 -19.702 1.00 57.53 695 LEU A CA 1
ATOM 5402 C C . LEU A 1 695 ? 51.162 -34.612 -19.324 1.00 57.53 695 LEU A C 1
ATOM 5404 O O . LEU A 1 695 ? 51.369 -35.817 -19.427 1.00 57.53 695 LEU A O 1
ATOM 5408 N N . ARG A 1 696 ? 49.955 -34.147 -18.976 1.00 57.19 696 ARG A N 1
ATOM 5409 C CA . ARG A 1 696 ? 48.809 -35.028 -18.686 1.00 57.19 696 ARG A CA 1
ATOM 5410 C C . ARG A 1 696 ? 48.273 -35.758 -19.924 1.00 57.19 696 ARG A C 1
ATOM 5412 O O . ARG A 1 696 ? 47.868 -36.908 -19.801 1.00 57.19 696 ARG A O 1
ATOM 5419 N N . GLN A 1 697 ? 48.313 -35.139 -21.107 1.00 60.84 697 GLN A N 1
ATOM 5420 C CA . GLN A 1 697 ? 47.990 -35.822 -22.372 1.00 60.84 697 GLN A CA 1
ATOM 5421 C C . GLN A 1 697 ? 49.014 -36.920 -22.719 1.00 60.84 697 GLN A C 1
ATOM 5423 O O . GLN A 1 697 ? 48.632 -37.981 -23.210 1.00 60.84 697 GLN A O 1
ATOM 5428 N N . LEU A 1 698 ? 50.296 -36.720 -22.393 1.00 60.91 698 LEU A N 1
ATOM 5429 C CA . LEU A 1 698 ? 51.351 -37.735 -22.544 1.00 60.91 698 LEU A CA 1
ATOM 5430 C C . LEU A 1 698 ? 51.255 -38.893 -21.528 1.00 60.91 698 LEU A C 1
ATOM 5432 O O . LEU A 1 698 ? 51.773 -39.979 -21.779 1.00 60.91 698 LEU A O 1
ATOM 5436 N N . LEU A 1 699 ? 50.585 -38.702 -20.385 1.00 56.78 699 LEU A N 1
ATOM 5437 C CA . LEU A 1 699 ? 50.252 -39.795 -19.455 1.00 56.78 699 LEU A CA 1
ATOM 5438 C C . LEU A 1 699 ? 49.099 -40.670 -19.964 1.00 56.78 699 LEU A C 1
ATOM 5440 O O . LEU A 1 699 ? 49.049 -41.857 -19.645 1.00 56.78 699 LEU A O 1
ATOM 5444 N N . ALA A 1 700 ? 48.176 -40.070 -20.719 1.00 53.84 700 ALA A N 1
ATOM 5445 C CA . ALA A 1 700 ? 46.972 -40.719 -21.231 1.00 53.84 700 ALA A CA 1
ATOM 5446 C C . ALA A 1 700 ? 47.206 -41.485 -22.545 1.00 53.84 700 ALA A C 1
ATOM 5448 O O . ALA A 1 700 ? 46.340 -42.241 -22.974 1.00 53.84 700 ALA A O 1
ATOM 5449 N N . THR A 1 701 ? 48.368 -41.313 -23.183 1.00 58.78 701 THR A N 1
ATOM 5450 C CA . THR A 1 701 ? 48.721 -42.045 -24.404 1.00 58.78 701 THR A CA 1
ATOM 5451 C C . THR A 1 701 ? 49.165 -43.478 -24.064 1.00 58.78 701 THR A C 1
ATOM 5453 O O . THR A 1 701 ? 50.034 -43.667 -23.208 1.00 58.78 701 THR A O 1
ATOM 5456 N N . PRO A 1 702 ? 48.611 -44.512 -24.727 1.00 44.59 702 PRO A N 1
ATOM 5457 C CA . PRO A 1 702 ? 48.846 -45.918 -24.373 1.00 44.59 702 PRO A CA 1
ATOM 5458 C C . PRO A 1 702 ? 50.293 -46.387 -24.606 1.00 44.59 702 PRO A C 1
ATOM 5460 O O . PRO A 1 702 ? 50.739 -47.337 -23.966 1.00 44.59 702 PRO A O 1
ATOM 5463 N N . GLU A 1 703 ? 51.054 -45.689 -25.456 1.00 47.22 703 GLU A N 1
ATOM 5464 C CA . GLU A 1 703 ? 52.477 -45.952 -25.732 1.00 47.22 703 GLU A CA 1
ATOM 5465 C C . GLU A 1 703 ? 53.426 -45.385 -24.641 1.00 47.22 703 GLU A C 1
ATOM 5467 O O . GLU A 1 703 ? 54.644 -45.559 -24.711 1.00 47.22 703 GLU A O 1
ATOM 5472 N N . SER A 1 704 ? 52.891 -44.725 -23.602 1.00 54.78 704 SER A N 1
ATOM 5473 C CA . SER A 1 704 ? 53.675 -44.102 -22.528 1.00 54.78 704 SER A CA 1
ATOM 5474 C C . SER A 1 704 ? 54.270 -45.149 -21.580 1.00 54.78 704 SER A C 1
ATOM 5476 O O . SER A 1 704 ? 53.570 -45.843 -20.828 1.00 54.78 704 SER A O 1
ATOM 5478 N N . THR A 1 705 ? 55.592 -45.293 -21.604 1.00 59.41 705 THR A N 1
ATOM 5479 C CA . THR A 1 705 ? 56.301 -46.278 -20.780 1.00 59.41 705 THR A CA 1
ATOM 5480 C C . THR A 1 705 ? 56.203 -45.911 -19.294 1.00 59.41 705 THR A C 1
ATOM 5482 O O . THR A 1 705 ? 56.133 -44.738 -18.927 1.00 59.41 705 THR A O 1
ATOM 5485 N N . ALA A 1 706 ? 56.180 -46.907 -18.400 1.00 55.03 706 ALA A N 1
ATOM 5486 C CA . ALA A 1 706 ? 56.087 -46.664 -16.954 1.00 55.03 706 ALA A CA 1
ATOM 5487 C C . ALA A 1 706 ? 57.150 -45.675 -16.406 1.00 55.03 706 ALA A C 1
ATOM 5489 O O . ALA A 1 706 ? 56.785 -44.844 -15.573 1.00 55.03 706 ALA A O 1
ATOM 5490 N N . PRO A 1 707 ? 58.413 -45.667 -16.893 1.00 52.12 707 PRO A N 1
ATOM 5491 C CA . PRO A 1 707 ? 59.407 -44.668 -16.494 1.00 52.12 707 PRO A CA 1
ATOM 5492 C C . PRO A 1 707 ? 59.051 -43.245 -16.944 1.00 52.12 707 PRO A C 1
ATOM 5494 O O . PRO A 1 707 ? 59.236 -42.306 -16.175 1.00 52.12 707 PRO A O 1
ATOM 5497 N N . LEU A 1 708 ? 58.498 -43.081 -18.153 1.00 64.50 708 LEU A N 1
ATOM 5498 C CA . LEU A 1 708 ? 58.057 -41.782 -18.665 1.00 64.50 708 LEU A CA 1
ATOM 5499 C C . LEU A 1 708 ? 56.869 -41.253 -17.855 1.00 64.50 708 LEU A C 1
ATOM 5501 O O . LEU A 1 708 ? 56.847 -40.085 -17.479 1.00 64.50 708 LEU A O 1
ATOM 5505 N N . ARG A 1 709 ? 55.916 -42.125 -17.503 1.00 61.66 709 ARG A N 1
ATOM 5506 C CA . ARG A 1 709 ? 54.786 -41.743 -16.648 1.00 61.66 709 ARG A CA 1
ATOM 5507 C C . ARG A 1 709 ? 55.225 -41.346 -15.244 1.00 61.66 709 ARG A C 1
ATOM 5509 O O . ARG A 1 709 ? 54.759 -40.335 -14.730 1.00 61.66 709 ARG A O 1
ATOM 5516 N N . ALA A 1 710 ? 56.162 -42.090 -14.661 1.00 56.75 710 ALA A N 1
ATOM 5517 C CA . ALA A 1 710 ? 56.733 -41.761 -13.359 1.00 56.75 710 ALA A CA 1
ATOM 5518 C C . ALA A 1 710 ? 57.484 -40.418 -13.382 1.00 56.75 710 ALA A C 1
ATOM 5520 O O . ALA A 1 710 ? 57.305 -39.608 -12.476 1.00 56.75 710 ALA A O 1
ATOM 5521 N N . ALA A 1 711 ? 58.262 -40.150 -14.437 1.00 63.38 711 ALA A N 1
ATOM 5522 C CA . ALA A 1 711 ? 58.965 -38.883 -14.627 1.00 63.38 711 ALA A CA 1
ATOM 5523 C C . ALA A 1 711 ? 57.996 -37.697 -14.766 1.00 63.38 711 ALA A C 1
ATOM 5525 O O . ALA A 1 711 ? 58.158 -36.682 -14.091 1.00 63.38 711 ALA A O 1
ATOM 5526 N N . ILE A 1 712 ? 56.951 -37.839 -15.587 1.00 65.88 712 ILE A N 1
ATOM 5527 C CA . ILE A 1 712 ? 55.934 -36.799 -15.768 1.00 65.88 712 ILE A CA 1
ATOM 5528 C C . ILE A 1 712 ? 55.172 -36.537 -14.464 1.00 65.88 712 ILE A C 1
ATOM 5530 O O . ILE A 1 712 ? 54.976 -35.380 -14.094 1.00 65.88 712 ILE A O 1
ATOM 5534 N N . SER A 1 713 ? 54.764 -37.586 -13.746 1.00 61.16 713 SER A N 1
ATOM 5535 C CA . SER A 1 713 ? 54.087 -37.437 -12.455 1.00 61.16 713 SER A CA 1
ATOM 5536 C C . SER A 1 713 ? 54.972 -36.744 -11.416 1.00 61.16 713 SER A C 1
ATOM 5538 O O . SER A 1 713 ? 54.495 -35.824 -10.759 1.00 61.16 713 SER A O 1
ATOM 5540 N N . ALA A 1 714 ? 56.262 -37.088 -11.331 1.00 60.91 714 ALA A N 1
ATOM 5541 C CA . ALA A 1 714 ? 57.195 -36.447 -10.401 1.00 60.91 714 ALA A CA 1
ATOM 5542 C C . ALA A 1 714 ? 57.343 -34.934 -10.652 1.00 60.91 714 ALA A C 1
ATOM 5544 O O . ALA A 1 714 ? 57.362 -34.151 -9.707 1.00 60.91 714 ALA A O 1
ATOM 5545 N N . ILE A 1 715 ? 57.372 -34.510 -11.920 1.00 65.06 715 ILE A N 1
ATOM 5546 C CA . ILE A 1 715 ? 57.443 -33.088 -12.304 1.00 65.06 715 ILE A CA 1
ATOM 5547 C C . ILE A 1 715 ? 56.154 -32.345 -11.932 1.00 65.06 715 ILE A C 1
ATOM 5549 O O . ILE A 1 715 ? 56.184 -31.190 -11.501 1.00 65.06 715 ILE A O 1
ATOM 5553 N N . LEU A 1 716 ? 55.001 -32.989 -12.122 1.00 60.56 716 LEU A N 1
ATOM 5554 C CA . LEU A 1 716 ? 53.710 -32.400 -11.773 1.00 60.56 716 LEU A CA 1
ATOM 5555 C C . LEU A 1 716 ? 53.552 -32.235 -10.258 1.00 60.56 716 LEU A C 1
ATOM 5557 O O . LEU A 1 716 ? 53.028 -31.207 -9.825 1.00 60.56 716 LEU A O 1
ATOM 5561 N N . ASP A 1 717 ? 54.051 -33.194 -9.482 1.00 56.41 717 ASP A N 1
ATOM 5562 C CA . ASP A 1 717 ? 54.041 -33.146 -8.020 1.00 56.41 717 ASP A CA 1
ATOM 5563 C C . ASP A 1 717 ? 55.029 -32.093 -7.480 1.00 56.41 717 ASP A C 1
ATOM 5565 O O . ASP A 1 717 ? 54.683 -31.318 -6.587 1.00 56.41 717 ASP A O 1
ATOM 5569 N N . GLU A 1 718 ? 56.226 -31.966 -8.064 1.00 55.22 718 GLU A N 1
ATOM 5570 C CA . GLU A 1 718 ? 57.202 -30.923 -7.701 1.00 55.22 718 GLU A CA 1
ATOM 5571 C C . GLU A 1 718 ? 56.641 -29.507 -7.928 1.00 55.22 718 GLU A C 1
ATOM 5573 O O . GLU A 1 718 ? 56.737 -28.634 -7.061 1.00 55.22 718 GLU A O 1
ATOM 5578 N N . ARG A 1 719 ? 55.973 -29.283 -9.068 1.00 70.06 719 ARG A N 1
ATOM 5579 C CA . ARG A 1 719 ? 55.322 -28.000 -9.380 1.00 70.06 719 ARG A CA 1
ATOM 5580 C C . ARG A 1 719 ? 54.165 -27.678 -8.440 1.00 70.06 719 ARG A C 1
ATOM 5582 O O . ARG A 1 719 ? 53.939 -26.506 -8.144 1.00 70.06 719 ARG A O 1
ATOM 5589 N N . LEU A 1 720 ? 53.438 -28.697 -7.989 1.00 49.34 720 LEU A N 1
ATOM 5590 C CA . LEU A 1 720 ? 52.372 -28.526 -7.009 1.00 49.34 720 LEU A CA 1
ATOM 5591 C C . LEU A 1 720 ? 52.955 -28.110 -5.652 1.00 49.34 720 LEU A C 1
ATOM 5593 O O . LEU A 1 720 ? 52.515 -27.117 -5.081 1.00 49.34 720 LEU A O 1
ATOM 5597 N N . THR A 1 721 ? 54.024 -28.779 -5.219 1.00 51.50 721 THR A N 1
ATOM 5598 C CA . THR A 1 721 ? 54.705 -28.497 -3.945 1.00 51.50 721 THR A CA 1
ATOM 5599 C C . THR A 1 721 ? 55.272 -27.066 -3.892 1.00 51.50 721 THR A C 1
ATOM 5601 O O . THR A 1 721 ? 55.211 -26.399 -2.861 1.00 51.50 721 THR A O 1
ATOM 5604 N N . LEU A 1 722 ? 55.792 -26.547 -5.012 1.00 52.91 722 LEU A N 1
ATOM 5605 C CA . LEU A 1 722 ? 56.298 -25.168 -5.111 1.00 52.91 722 LEU A CA 1
ATOM 5606 C C . LEU A 1 722 ? 55.194 -24.099 -5.073 1.00 52.91 722 LEU A C 1
ATOM 5608 O O . LEU A 1 722 ? 55.440 -22.984 -4.611 1.00 52.91 722 LEU A O 1
ATOM 5612 N N . LEU A 1 723 ? 53.994 -24.409 -5.573 1.00 47.47 723 LEU A N 1
ATOM 5613 C CA . LEU A 1 723 ? 52.846 -23.500 -5.506 1.00 47.47 723 LEU A CA 1
ATOM 5614 C C . LEU A 1 723 ? 52.330 -23.376 -4.070 1.00 47.47 723 LEU A C 1
ATOM 5616 O O . LEU A 1 723 ? 52.069 -22.262 -3.621 1.00 47.47 723 LEU A O 1
ATOM 5620 N N . GLU A 1 724 ? 52.285 -24.492 -3.343 1.00 44.56 724 GLU A N 1
ATOM 5621 C CA . GLU A 1 724 ? 51.869 -24.540 -1.936 1.00 44.56 724 GLU A CA 1
ATOM 5622 C C . GLU A 1 724 ? 52.809 -23.711 -1.038 1.00 44.56 724 GLU A C 1
ATOM 5624 O O . GLU A 1 724 ? 52.354 -22.889 -0.245 1.00 44.56 724 GLU A O 1
ATOM 5629 N N . GLN A 1 725 ? 54.130 -23.805 -1.243 1.00 43.78 725 GLN A N 1
ATOM 5630 C CA . GLN A 1 725 ? 55.122 -23.006 -0.498 1.00 43.78 725 GLN A CA 1
ATOM 5631 C C . GLN A 1 725 ? 55.022 -21.489 -0.756 1.00 43.78 725 GLN A C 1
ATOM 5633 O O . GLN A 1 725 ? 55.382 -20.675 0.102 1.00 43.78 725 GLN A O 1
ATOM 5638 N N . ARG A 1 726 ? 54.551 -21.083 -1.943 1.00 47.19 726 ARG A N 1
ATOM 5639 C CA . ARG A 1 726 ? 54.419 -19.669 -2.339 1.00 47.19 726 ARG A CA 1
ATOM 5640 C C . ARG A 1 726 ? 53.168 -19.018 -1.751 1.00 47.19 726 ARG A C 1
ATOM 5642 O O . ARG A 1 726 ? 53.148 -17.814 -1.507 1.00 47.19 726 ARG A O 1
ATOM 5649 N N . GLU A 1 727 ? 52.140 -19.823 -1.510 1.00 44.47 727 GLU A N 1
ATOM 5650 C CA . GLU A 1 727 ? 50.892 -19.405 -0.877 1.00 44.47 727 GLU A CA 1
ATOM 5651 C C . GLU A 1 727 ? 51.092 -19.182 0.637 1.00 44.47 727 GLU A C 1
ATOM 5653 O O . GLU A 1 727 ? 50.629 -18.178 1.181 1.00 44.47 727 GLU A O 1
ATOM 5658 N N . GLU A 1 728 ? 51.910 -20.016 1.296 1.00 42.34 728 GLU A N 1
ATOM 5659 C CA . GLU A 1 728 ? 52.309 -19.833 2.705 1.00 42.34 728 GLU A CA 1
ATOM 5660 C C . GLU A 1 728 ? 53.116 -18.547 2.959 1.00 42.34 728 GLU A C 1
ATOM 5662 O O . GLU A 1 728 ? 53.044 -17.968 4.045 1.00 42.34 728 GLU A O 1
ATOM 5667 N N . THR A 1 729 ? 53.869 -18.054 1.970 1.00 42.09 729 THR A N 1
ATOM 5668 C CA . THR A 1 729 ? 54.679 -16.831 2.117 1.00 42.09 729 THR A CA 1
ATOM 5669 C C . THR A 1 729 ? 53.866 -15.540 1.971 1.00 42.09 729 THR A C 1
ATOM 5671 O O . THR A 1 729 ? 54.241 -14.523 2.554 1.00 42.09 729 THR A O 1
ATOM 5674 N N . LEU A 1 730 ? 52.746 -15.565 1.239 1.00 43.25 730 LEU A N 1
ATOM 5675 C CA . LEU A 1 730 ? 51.888 -14.396 0.992 1.00 43.25 730 LEU A CA 1
ATOM 5676 C C . LEU A 1 730 ? 50.946 -14.070 2.163 1.00 43.25 730 LEU A C 1
ATOM 5678 O O . LEU A 1 730 ? 50.607 -12.907 2.362 1.00 43.25 730 LEU A O 1
ATOM 5682 N N . ASN A 1 731 ? 50.575 -15.063 2.975 1.00 40.28 731 ASN A N 1
ATOM 5683 C CA . ASN A 1 731 ? 49.628 -14.881 4.082 1.00 40.28 731 ASN A CA 1
ATOM 5684 C C . ASN A 1 731 ? 50.237 -14.303 5.379 1.00 40.28 731 ASN A C 1
ATOM 5686 O O . ASN A 1 731 ? 49.493 -14.024 6.315 1.00 40.28 731 ASN A O 1
ATOM 5690 N N . ASN A 1 732 ? 51.558 -14.090 5.453 1.00 35.28 732 ASN A N 1
ATOM 5691 C CA . ASN A 1 732 ? 52.260 -13.723 6.695 1.00 35.28 732 ASN A CA 1
ATOM 5692 C C . ASN A 1 732 ? 52.795 -12.271 6.769 1.00 35.28 732 ASN A C 1
ATOM 5694 O O . ASN A 1 732 ? 53.648 -11.997 7.615 1.00 35.28 732 ASN A O 1
ATOM 5698 N N . GLN A 1 733 ? 52.329 -11.316 5.945 1.00 35.91 733 GLN A N 1
ATOM 5699 C CA . GLN A 1 733 ? 52.795 -9.913 6.033 1.00 35.91 733 GLN A CA 1
ATOM 5700 C C . GLN A 1 733 ? 51.719 -8.909 6.510 1.00 35.91 733 GLN A C 1
ATOM 5702 O O . GLN A 1 733 ? 50.636 -8.857 5.927 1.00 35.91 733 GLN A O 1
ATOM 5707 N N . PRO A 1 734 ? 52.000 -8.083 7.547 1.00 33.06 734 PRO A N 1
ATOM 5708 C CA . PRO A 1 734 ? 51.043 -7.130 8.111 1.00 33.06 734 PRO A CA 1
ATOM 5709 C C . PRO A 1 734 ? 51.021 -5.795 7.344 1.00 33.06 734 PRO A C 1
ATOM 5711 O O . PRO A 1 734 ? 52.060 -5.267 6.947 1.00 33.06 734 PRO A O 1
ATOM 5714 N N . ILE A 1 735 ? 49.822 -5.231 7.170 1.00 35.53 735 ILE A N 1
ATOM 5715 C CA . ILE A 1 735 ? 49.560 -4.002 6.405 1.00 35.53 735 ILE A CA 1
ATOM 5716 C C . ILE A 1 735 ? 49.728 -2.771 7.310 1.00 35.53 735 ILE A C 1
ATOM 5718 O O . ILE A 1 735 ? 48.993 -2.616 8.284 1.00 35.53 735 ILE A O 1
ATOM 5722 N N . ASN A 1 736 ? 50.665 -1.882 6.963 1.00 29.20 736 ASN A N 1
ATOM 5723 C CA . ASN A 1 736 ? 50.829 -0.562 7.579 1.00 29.20 736 ASN A CA 1
ATOM 5724 C C . ASN A 1 736 ? 50.162 0.521 6.716 1.00 29.20 736 ASN A C 1
ATOM 5726 O O . ASN A 1 736 ? 50.403 0.607 5.513 1.00 29.20 736 ASN A O 1
ATOM 5730 N N . LEU A 1 737 ? 49.327 1.336 7.362 1.00 42.53 737 LEU A N 1
ATOM 5731 C CA . LEU A 1 737 ? 48.611 2.490 6.813 1.00 42.53 737 LEU A CA 1
ATOM 5732 C C . LEU A 1 737 ? 49.479 3.758 6.858 1.00 42.53 737 LEU A C 1
ATOM 5734 O O . LEU A 1 737 ? 49.995 4.0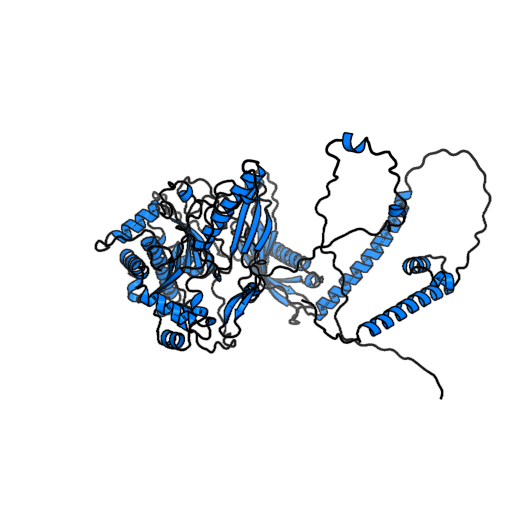91 7.917 1.00 42.53 737 LEU A O 1
ATOM 5738 N N . HIS A 1 738 ? 49.511 4.511 5.760 1.00 27.17 738 HIS A N 1
ATOM 5739 C CA . HIS A 1 738 ? 49.695 5.973 5.694 1.00 27.17 738 HIS A CA 1
ATOM 5740 C C . HIS A 1 738 ? 49.021 6.404 4.379 1.00 27.17 738 HIS A C 1
ATOM 5742 O O . HIS A 1 738 ? 49.311 5.810 3.346 1.00 27.17 738 HIS A O 1
ATOM 5748 N N . ARG A 1 739 ? 47.920 7.170 4.349 1.00 34.81 739 ARG A N 1
ATOM 5749 C CA . ARG A 1 739 ? 47.646 8.548 4.814 1.00 34.81 739 ARG A CA 1
ATOM 5750 C C . ARG A 1 739 ? 48.631 9.549 4.207 1.00 34.81 739 ARG A C 1
ATOM 5752 O O . ARG A 1 739 ? 49.827 9.379 4.393 1.00 34.81 739 ARG A O 1
ATOM 5759 N N . ASP A 1 740 ? 48.047 10.558 3.563 1.00 25.31 740 ASP A N 1
ATOM 5760 C CA . ASP A 1 740 ? 48.617 11.587 2.678 1.00 25.31 740 ASP A CA 1
ATOM 5761 C C . ASP A 1 740 ? 48.555 11.107 1.213 1.00 25.31 740 ASP A C 1
ATOM 5763 O O . ASP A 1 740 ? 49.102 10.069 0.874 1.00 25.31 740 ASP A O 1
ATOM 5767 N N . GLU A 1 741 ? 47.794 11.706 0.298 1.00 27.94 741 GLU A N 1
ATOM 5768 C CA . GLU A 1 741 ? 47.485 13.123 0.095 1.00 27.94 741 GLU A CA 1
ATOM 5769 C C . GLU A 1 741 ? 46.036 13.309 -0.415 1.00 27.94 741 GLU A C 1
ATOM 5771 O O . GLU A 1 741 ? 45.456 12.408 -1.021 1.00 27.94 741 GLU A O 1
ATOM 5776 N N . LEU A 1 742 ? 45.477 14.471 -0.062 1.00 34.06 742 LEU A N 1
ATOM 5777 C CA . LEU A 1 742 ? 44.074 14.921 -0.112 1.00 34.06 742 LEU A CA 1
ATOM 5778 C C . LEU A 1 742 ? 43.358 14.837 -1.466 1.00 34.06 742 LEU A C 1
ATOM 5780 O O . LEU A 1 742 ? 43.956 15.260 -2.480 1.00 34.06 742 LEU A O 1
#

Organism: NCBI:txid2496075

Radius of gyration: 37.02 Å; chains: 1; bounding box: 114×78×90 Å

pLDDT: mean 71.87, std 21.33, range [22.88, 96.88]